Protein AF-A0AAD5T8P7-F1 (afdb_monomer)

Organism: NCBI:txid109957

Solvent-accessible surface area (backbone atoms only — not comparable to full-atom values): 26433 Å² total; per-residue (Å²): 138,54,73,71,56,53,55,51,50,50,53,49,51,52,51,50,50,55,52,50,54,48,51,51,51,51,33,68,74,63,76,52,85,60,62,66,61,51,52,51,52,51,52,51,50,52,51,53,53,50,50,52,50,51,50,52,50,46,51,53,44,50,54,52,38,52,52,50,50,55,51,50,55,53,50,52,52,53,50,52,54,50,51,55,54,48,52,55,49,52,53,49,53,53,51,51,54,52,53,52,50,53,51,52,51,50,52,51,53,50,50,50,55,52,52,54,52,48,55,51,50,51,51,50,51,54,52,51,51,53,51,52,53,52,50,51,51,52,51,51,54,52,49,54,51,50,49,56,50,48,54,51,52,49,53,53,50,51,55,48,48,53,55,48,51,55,49,49,53,55,48,50,61,56,48,74,76,54,84,89,84,84,89,87,87,79,90,83,69,55,77,52,52,87,80,81,79,57,97,79,72,58,20,60,57,57,52,50,52,53,50,51,53,52,50,52,53,50,54,48,55,52,49,52,52,50,49,53,51,48,51,54,52,52,52,52,50,51,53,51,51,52,51,50,52,51,51,51,50,52,52,50,51,54,50,51,53,52,53,52,50,50,52,49,52,52,51,51,54,69,71,66,76,76,84,86,89,89,80,81,88,87,84,82,85,79,83,77,90,70,87,76,77,84,76,80,66,93,82,66,58,71,66,52,53,52,46,50,52,53,38,50,53,47,52,51,53,53,51,52,52,51,52,52,50,52,51,49,50,52,50,50,51,51,50,50,52,51,49,51,50,52,48,52,52,50,52,52,48,51,51,50,51,52,49,49,52,52,54,53,59,60,69,79,57,65,68,65,59,57,52,52,51,50,53,53,50,51,54,53,51,54,65,58,70,74,71,70,89,81,79,89,81,93,82,74,89,68,59,68,58,55,52,52,53,50,54,53,55,52,53,53,49,52,52,57,55,63,68,67,65,78,79,67,88,83,77,86,88,87,89,87,82,88,87,82,87,80,88,79,90,78,89,78,88,84,91,130

pLDDT: mean 77.22, std 20.14, range [29.78, 97.81]

Secondary structure (DSSP, 8-state):
--HHHHHHHHHHHHHHHHHHHHHHHHHHHH-S--HHHHHHHHHHHHHHHHHHHHHHHHHHHHHHHHHHHHHHHHHHHHHHHHHHHHHHHHHHHHHHHHHHHHHHHHHHHHHHHHHHHHHHHHHHHHHHHHHHHHHHHHHHHHHHHHHHHHHHHHHHHHHHHHHHHHHHHHHHHHHTTSPPP----PPPPSSS---S--TT---HHHHHHHHHHHHHHHHHHHHHHHHHHHHHHHHHHHHHHHHHHHHHHHHHHHHHHHHHHHHHHHHHHHHS-------------------------S---HHHHHHHHHHHHHHHHHHHHHHHHHHHHHHHHHHHHHHHHHHHHHHHHHHHHHHHHHHHHHHSSHHHHHHHHHHHHHHHHHHHHT----------TTHHHHHHHHHHHHHHHHHHHHHHSTTSSSS---------------------

Foldseek 3Di:
DDPVVVVVVVVVVVVVVVVVVVVVVVCVVPVDDCVVVVVVVVVVVVVVVVVVVQVVLLVVLVVLLVVLVVVVVVVVVVVVVVVVVVVVVVVVVVVVVVVVVVVVVVVVVVVVVVVVVVVVVVVVVVVVVVVVVVVVVVVVVVVVVVVVVVVVVVVVVVVVVVVVVVVVVVVVVVCVVPDDDDDDDDDDDQQDFPPPPDPPTGGNVVVVVVVVVVVVVVVVVVVVVVVVVVVVVVVVVVVVVVVVVVVVVVVVVVVVVVVVVVVVVVVVVVVPPDDDDDDDDDDDDDPDPDPDDPPPPVDRDPSSVVSVVSSVVSVVVVVVVVVVVVVVVVVVVVVVVVVVVVVVVVVVVVVVVVVVVVVVVVVPPPPPVVVVVVVVVVVVVVVVVVDDDDDDDDDDPPVVVVVVVVVVVVVVVVVVVVVPPPPPPPPDDDDDDDDDDDDDDDDDDDDD

Structure (mmCIF, N/CA/C/O backbone):
data_AF-A0AAD5T8P7-F1
#
_entry.id   AF-A0AAD5T8P7-F1
#
loop_
_atom_site.group_PDB
_atom_site.id
_atom_site.type_symbol
_atom_site.label_atom_id
_atom_site.label_alt_id
_atom_site.label_comp_id
_atom_site.label_asym_id
_atom_site.label_entity_id
_atom_site.label_seq_id
_atom_site.pdbx_PDB_ins_code
_atom_site.Cartn_x
_atom_site.Cartn_y
_atom_site.Cartn_z
_atom_site.occupancy
_atom_site.B_iso_or_equiv
_atom_site.auth_seq_id
_atom_site.auth_comp_id
_atom_site.auth_asym_id
_atom_site.auth_atom_id
_atom_site.pdbx_PDB_model_num
ATOM 1 N N . MET A 1 1 ? 50.560 -22.230 -81.453 1.00 57.53 1 MET A N 1
ATOM 2 C CA . MET A 1 1 ? 49.612 -21.367 -82.188 1.00 57.53 1 MET A CA 1
ATOM 3 C C . MET A 1 1 ? 48.658 -22.248 -82.973 1.00 57.53 1 MET A C 1
ATOM 5 O O . MET A 1 1 ? 49.121 -23.099 -83.718 1.00 57.53 1 MET A O 1
ATOM 9 N N . THR A 1 2 ? 47.354 -22.110 -82.757 1.00 82.62 2 THR A N 1
ATOM 10 C CA . THR A 1 2 ? 46.309 -22.887 -83.447 1.00 82.62 2 THR A CA 1
ATOM 11 C C . THR A 1 2 ? 45.873 -22.150 -84.717 1.00 82.62 2 THR A C 1
ATOM 13 O O . THR A 1 2 ? 45.856 -20.922 -84.724 1.00 82.62 2 THR A O 1
ATOM 16 N N . VAL A 1 3 ? 45.464 -22.861 -85.777 1.00 89.69 3 VAL A N 1
ATOM 17 C CA . VAL A 1 3 ? 45.008 -22.260 -87.057 1.00 89.69 3 VAL A CA 1
ATOM 18 C C . VAL A 1 3 ? 43.914 -21.198 -86.846 1.00 89.69 3 VAL A C 1
ATOM 20 O O . VAL A 1 3 ? 43.924 -20.148 -87.480 1.00 89.69 3 VAL A O 1
ATOM 23 N N . ALA A 1 4 ? 43.018 -21.417 -85.880 1.00 86.62 4 ALA A N 1
ATOM 24 C CA . ALA A 1 4 ? 41.980 -20.456 -85.509 1.00 86.62 4 ALA A CA 1
ATOM 25 C C . ALA A 1 4 ? 42.518 -19.158 -84.873 1.00 86.62 4 ALA A C 1
ATOM 27 O O . ALA A 1 4 ? 41.876 -18.119 -85.010 1.00 86.62 4 ALA A O 1
ATOM 28 N N . SER A 1 5 ? 43.658 -19.195 -84.174 1.00 87.50 5 SER A N 1
ATOM 29 C CA . SER A 1 5 ? 44.315 -17.987 -83.654 1.00 87.50 5 SER A CA 1
ATOM 30 C C . SER A 1 5 ? 44.920 -17.171 -84.793 1.00 87.50 5 SER A C 1
ATOM 32 O O . SER A 1 5 ? 44.728 -15.964 -84.818 1.00 87.50 5 SER A O 1
ATOM 34 N N . ILE A 1 6 ? 45.538 -17.838 -85.776 1.00 89.38 6 ILE A N 1
ATOM 35 C CA . ILE A 1 6 ? 46.132 -17.189 -86.956 1.00 89.38 6 ILE A CA 1
ATOM 36 C C . ILE A 1 6 ? 45.052 -16.502 -87.800 1.00 89.38 6 ILE A C 1
ATOM 38 O O . ILE A 1 6 ? 45.212 -15.350 -88.175 1.00 89.38 6 ILE A O 1
ATOM 42 N N . LEU A 1 7 ? 43.916 -17.163 -88.056 1.00 92.44 7 LEU A N 1
ATOM 43 C CA . LEU A 1 7 ? 42.813 -16.556 -88.815 1.00 92.44 7 LEU A CA 1
ATOM 44 C C . LEU A 1 7 ? 42.147 -15.384 -88.072 1.00 92.44 7 LEU A C 1
ATOM 46 O O . LEU A 1 7 ? 41.696 -14.437 -88.713 1.00 92.44 7 LEU A O 1
ATOM 50 N N . ARG A 1 8 ? 42.085 -15.420 -86.731 1.00 92.62 8 ARG A N 1
ATOM 51 C CA . ARG A 1 8 ? 41.615 -14.277 -85.926 1.00 92.62 8 ARG A CA 1
ATOM 52 C C . ARG A 1 8 ? 42.594 -13.112 -85.982 1.00 92.62 8 ARG A C 1
ATOM 54 O O . ARG A 1 8 ? 42.159 -11.975 -86.115 1.00 92.62 8 ARG A O 1
ATOM 61 N N . GLU A 1 9 ? 43.886 -13.396 -85.886 1.00 92.31 9 GLU A N 1
ATOM 62 C CA . GLU A 1 9 ? 44.943 -12.395 -85.985 1.00 92.31 9 GLU A CA 1
ATOM 63 C C . GLU A 1 9 ? 44.968 -11.759 -87.380 1.00 92.31 9 GLU A C 1
ATOM 65 O O . GLU A 1 9 ? 44.938 -10.539 -87.488 1.00 92.31 9 GLU A O 1
ATOM 70 N N . ASP A 1 10 ? 44.875 -12.555 -88.447 1.00 91.88 10 ASP A N 1
ATOM 71 C CA . ASP A 1 10 ? 44.783 -12.060 -89.824 1.00 91.88 10 ASP A CA 1
ATOM 72 C C . ASP A 1 10 ? 43.510 -11.223 -90.048 1.00 91.88 10 ASP A C 1
ATOM 74 O O . ASP A 1 10 ? 43.568 -10.142 -90.628 1.00 91.88 10 ASP A O 1
ATOM 78 N N . ALA A 1 11 ? 42.355 -11.639 -89.512 1.00 92.44 11 ALA A N 1
ATOM 79 C CA . ALA A 1 11 ? 41.136 -10.829 -89.567 1.00 92.44 11 ALA A CA 1
ATOM 80 C C . ALA A 1 11 ? 41.276 -9.487 -88.817 1.00 92.44 11 ALA A C 1
ATOM 82 O O . ALA A 1 11 ? 40.791 -8.464 -89.305 1.00 92.44 11 ALA A O 1
ATOM 83 N N . LEU A 1 12 ? 41.950 -9.471 -87.660 1.00 92.06 12 LEU A N 1
ATOM 84 C CA . LEU A 1 12 ? 42.237 -8.245 -86.908 1.00 92.06 12 LEU A CA 1
ATOM 85 C C . LEU A 1 12 ? 43.203 -7.331 -87.662 1.00 92.06 12 LEU A C 1
ATOM 87 O O . LEU A 1 12 ? 42.936 -6.138 -87.763 1.00 92.06 12 LEU A O 1
ATOM 91 N N . VAL A 1 13 ? 44.273 -7.881 -88.237 1.00 93.62 13 VAL A N 1
ATOM 92 C CA . VAL A 1 13 ? 45.253 -7.126 -89.028 1.00 93.62 13 VAL A CA 1
ATOM 93 C C . VAL A 1 13 ? 44.610 -6.556 -90.289 1.00 93.62 13 VAL A C 1
ATOM 95 O O . VAL A 1 13 ? 44.814 -5.387 -90.599 1.00 93.62 13 VAL A O 1
ATOM 98 N N . ARG A 1 14 ? 43.785 -7.329 -91.007 1.00 92.19 14 ARG A N 1
ATOM 99 C CA . ARG A 1 14 ? 43.034 -6.821 -92.169 1.00 92.19 14 ARG A CA 1
ATOM 100 C C . ARG A 1 14 ? 42.087 -5.698 -91.777 1.00 92.19 14 ARG A C 1
ATOM 102 O O . ARG A 1 14 ? 42.009 -4.703 -92.486 1.00 92.19 14 ARG A O 1
ATOM 109 N N . LYS A 1 15 ? 41.384 -5.841 -90.650 1.00 94.12 15 LYS A N 1
ATOM 110 C CA . LYS A 1 15 ? 40.523 -4.776 -90.136 1.00 94.12 15 LYS A CA 1
ATOM 111 C C . LYS A 1 15 ? 41.340 -3.530 -89.788 1.00 94.12 15 LYS A C 1
ATOM 113 O O . LYS A 1 15 ? 40.942 -2.449 -90.193 1.00 94.12 15 LYS A O 1
ATOM 118 N N . ALA A 1 16 ? 42.477 -3.681 -89.106 1.00 92.69 16 ALA A N 1
ATOM 119 C CA . ALA A 1 16 ? 43.374 -2.573 -88.783 1.00 92.69 16 ALA A CA 1
ATOM 120 C C . ALA A 1 16 ? 43.854 -1.847 -90.047 1.00 92.69 16 ALA A C 1
ATOM 122 O O . ALA A 1 16 ? 43.698 -0.637 -90.122 1.00 92.69 16 ALA A O 1
ATOM 123 N N . LYS A 1 17 ? 44.298 -2.584 -91.075 1.00 91.31 17 LYS A N 1
ATOM 124 C CA . LYS A 1 17 ? 44.683 -2.012 -92.377 1.00 91.31 17 LYS A CA 1
ATOM 125 C C . LYS A 1 17 ? 43.547 -1.235 -93.042 1.00 91.31 17 LYS A C 1
ATOM 127 O O . LYS A 1 17 ? 43.761 -0.127 -93.500 1.00 91.31 17 LYS A O 1
ATOM 132 N N . VAL A 1 18 ? 42.328 -1.783 -93.053 1.00 93.50 18 VAL A N 1
ATOM 133 C CA . VAL A 1 18 ? 41.159 -1.088 -93.625 1.00 93.50 18 VAL A CA 1
ATOM 134 C C . VAL A 1 18 ? 40.836 0.197 -92.859 1.00 93.50 18 VAL A C 1
ATOM 136 O O . VAL A 1 18 ? 40.456 1.188 -93.476 1.00 93.50 18 VAL A O 1
ATOM 139 N N . GLU A 1 19 ? 40.957 0.202 -91.529 1.00 88.25 19 GLU A N 1
ATOM 140 C CA . GLU A 1 19 ? 40.771 1.431 -90.751 1.00 88.25 19 GLU A CA 1
ATOM 141 C C . GLU A 1 19 ? 41.926 2.424 -90.968 1.00 88.25 19 GLU A C 1
ATOM 143 O O . GLU A 1 19 ? 41.663 3.614 -91.096 1.00 88.25 19 GLU A O 1
ATOM 148 N N . GLU A 1 20 ? 43.178 1.966 -91.078 1.00 85.69 20 GLU A N 1
ATOM 149 C CA . GLU A 1 20 ? 44.333 2.805 -91.434 1.00 85.69 20 GLU A CA 1
ATOM 150 C C . GLU A 1 20 ? 44.126 3.470 -92.803 1.00 85.69 20 GLU A C 1
ATOM 152 O O . GLU A 1 20 ? 44.196 4.695 -92.900 1.00 85.69 20 GLU A O 1
ATOM 157 N N . ASP A 1 21 ? 43.752 2.700 -93.828 1.00 86.81 21 ASP A N 1
ATOM 158 C CA . ASP A 1 21 ? 43.447 3.205 -95.171 1.00 86.81 21 ASP A CA 1
ATOM 159 C C . ASP A 1 21 ? 42.317 4.248 -95.142 1.00 86.81 21 ASP A C 1
ATOM 161 O O . ASP A 1 21 ? 42.403 5.294 -95.789 1.00 86.81 21 ASP A O 1
ATOM 165 N N . ARG A 1 22 ? 41.261 4.009 -94.349 1.00 84.69 22 ARG A N 1
ATOM 166 C CA . ARG A 1 22 ? 40.182 4.992 -94.146 1.00 84.69 22 ARG A CA 1
ATOM 167 C C . ARG A 1 22 ? 40.689 6.260 -93.482 1.00 84.69 22 ARG A C 1
ATOM 169 O O . ARG A 1 22 ? 40.340 7.346 -93.931 1.00 84.69 22 ARG A O 1
ATOM 176 N N . THR A 1 23 ? 41.512 6.143 -92.440 1.00 81.56 23 THR A N 1
ATOM 177 C CA . THR A 1 23 ? 42.074 7.320 -91.771 1.00 81.56 23 THR A CA 1
ATOM 178 C C . THR A 1 23 ? 42.986 8.120 -92.693 1.00 81.56 23 THR A C 1
ATOM 180 O O . THR A 1 23 ? 42.900 9.343 -92.690 1.00 81.56 23 THR A O 1
ATOM 183 N N . LEU A 1 24 ? 43.798 7.458 -93.524 1.00 81.19 24 LEU A N 1
ATOM 184 C CA . LEU A 1 24 ? 44.628 8.121 -94.530 1.00 81.19 24 LEU A CA 1
ATOM 185 C C . LEU A 1 24 ? 43.754 8.858 -95.550 1.00 81.19 24 LEU A C 1
ATOM 187 O O . LEU A 1 24 ? 43.980 10.039 -95.793 1.00 81.19 24 LEU A O 1
ATOM 191 N N . SER A 1 25 ? 42.698 8.213 -96.057 1.00 81.56 25 SER A N 1
ATOM 192 C CA . SER A 1 25 ? 41.747 8.838 -96.984 1.00 81.56 25 SER A CA 1
ATOM 193 C C . SER A 1 25 ? 41.024 10.046 -96.369 1.00 81.56 25 SER A C 1
ATOM 195 O O . SER A 1 25 ? 40.876 11.081 -97.017 1.00 81.56 25 SER A O 1
ATOM 197 N N . GLU A 1 26 ? 40.609 9.966 -95.101 1.00 81.44 26 GLU A N 1
ATOM 198 C CA . GLU A 1 26 ? 40.009 11.095 -94.378 1.00 81.44 26 GLU A CA 1
ATOM 199 C C . GLU A 1 26 ? 40.995 12.262 -94.213 1.00 81.44 26 GLU A C 1
ATOM 201 O O . GLU A 1 26 ? 40.612 13.422 -94.391 1.00 81.44 26 GLU A O 1
ATOM 206 N N . VAL A 1 27 ? 42.263 11.974 -93.905 1.00 80.38 27 VAL A N 1
ATOM 207 C CA . VAL A 1 27 ? 43.325 12.986 -93.784 1.00 80.38 27 VAL A CA 1
ATOM 208 C C . VAL A 1 27 ? 43.628 13.633 -95.138 1.00 80.38 27 VAL A C 1
ATOM 210 O O . VAL A 1 27 ? 43.745 14.855 -95.204 1.00 80.38 27 VAL A O 1
ATOM 213 N N . GLU A 1 28 ? 43.678 12.859 -96.226 1.00 79.19 28 GLU A N 1
ATOM 214 C CA . GLU A 1 28 ? 43.862 13.365 -97.595 1.00 79.19 28 GLU A CA 1
ATOM 215 C C . GLU A 1 28 ? 42.717 14.294 -98.033 1.00 79.19 28 GLU A C 1
ATOM 217 O O . GLU A 1 28 ? 42.962 15.335 -98.643 1.00 79.19 28 GLU A O 1
ATOM 222 N N . LEU A 1 29 ? 41.469 13.951 -97.692 1.00 78.56 29 LEU A N 1
ATOM 223 C CA . LEU A 1 29 ? 40.283 14.743 -98.040 1.00 78.56 29 LEU A CA 1
ATOM 224 C C . LEU A 1 29 ? 40.147 16.022 -97.207 1.00 78.56 29 LEU A C 1
ATOM 226 O O . LEU A 1 29 ? 39.681 17.045 -97.710 1.00 78.56 29 LEU A O 1
ATOM 230 N N . THR A 1 30 ? 40.495 15.964 -95.921 1.00 74.31 30 THR A N 1
ATOM 231 C CA . THR A 1 30 ? 40.261 17.071 -94.980 1.00 74.31 30 THR A CA 1
ATOM 232 C C . THR A 1 30 ? 41.481 17.959 -94.755 1.00 74.31 30 THR A C 1
ATOM 234 O O . THR A 1 30 ? 41.316 19.066 -94.238 1.00 74.31 30 THR A O 1
ATOM 237 N N . LEU A 1 31 ? 42.682 17.500 -95.142 1.00 71.81 31 LEU A N 1
ATOM 238 C CA . LEU A 1 31 ? 43.978 18.175 -94.961 1.00 71.81 31 LEU A CA 1
ATOM 239 C C . LEU A 1 31 ? 44.233 18.639 -93.511 1.00 71.81 31 LEU A C 1
ATOM 241 O O . LEU A 1 31 ? 45.013 19.562 -93.273 1.00 71.81 31 LEU A O 1
ATOM 245 N N . LYS A 1 32 ? 43.556 18.026 -92.533 1.00 69.38 32 LYS A N 1
ATOM 246 C CA . LYS A 1 32 ? 43.629 18.367 -91.109 1.00 69.38 32 LYS A CA 1
ATOM 247 C C . LYS A 1 32 ? 44.006 17.139 -90.303 1.00 69.38 32 LYS A C 1
ATOM 249 O O . LYS A 1 32 ? 43.453 16.061 -90.504 1.00 69.38 32 LYS A O 1
ATOM 254 N N . ASP A 1 33 ? 44.902 17.330 -89.344 1.00 76.25 33 ASP A N 1
ATOM 255 C CA . ASP A 1 33 ? 45.238 16.282 -88.395 1.00 76.25 33 ASP A CA 1
ATOM 256 C C . ASP A 1 33 ? 44.094 16.104 -87.376 1.00 76.25 33 ASP A C 1
ATOM 258 O O . ASP A 1 33 ? 43.673 17.054 -86.716 1.00 76.25 33 ASP A O 1
ATOM 262 N N . THR A 1 34 ? 43.546 14.889 -87.273 1.00 76.44 34 THR A N 1
ATOM 263 C CA . THR A 1 34 ? 42.494 14.543 -86.295 1.00 76.44 34 THR A CA 1
ATOM 264 C C . THR A 1 34 ? 43.065 13.916 -85.020 1.00 76.44 34 THR A C 1
ATOM 266 O O . THR A 1 34 ? 42.305 13.633 -84.087 1.00 76.44 34 THR A O 1
ATOM 269 N N . SER A 1 35 ? 44.387 13.713 -84.962 1.00 81.44 35 SER A N 1
ATOM 270 C CA . SER A 1 35 ? 45.093 13.112 -83.830 1.00 81.44 35 SER A CA 1
ATOM 271 C C . SER A 1 35 ? 44.919 13.927 -82.544 1.00 81.44 35 SER A C 1
ATOM 273 O O . SER A 1 35 ? 44.575 13.358 -81.511 1.00 81.44 35 SER A O 1
ATOM 275 N N . GLU A 1 36 ? 45.025 15.257 -82.613 1.00 82.94 36 GLU A N 1
ATOM 276 C CA . GLU A 1 36 ? 44.886 16.150 -81.455 1.00 82.94 36 GLU A CA 1
ATOM 277 C C . GLU A 1 36 ? 43.499 16.053 -80.807 1.00 82.94 36 GLU A C 1
ATOM 279 O O . GLU A 1 36 ? 43.382 15.944 -79.588 1.00 82.94 36 GLU A O 1
ATOM 284 N N . TYR A 1 37 ? 42.432 16.023 -81.612 1.00 84.94 37 TYR A N 1
ATOM 285 C CA . TYR A 1 37 ? 41.065 15.880 -81.105 1.00 84.94 37 TYR A CA 1
ATOM 286 C C . TYR A 1 37 ? 40.822 14.500 -80.481 1.00 84.94 37 TYR A C 1
ATOM 288 O O . TYR A 1 37 ? 40.136 14.396 -79.463 1.00 84.94 37 TYR A O 1
ATOM 296 N N . ARG A 1 38 ? 41.375 13.434 -81.077 1.00 85.50 38 ARG A N 1
ATOM 297 C CA . ARG A 1 38 ? 41.280 12.069 -80.533 1.00 85.50 38 ARG A CA 1
ATOM 298 C C . ARG A 1 38 ? 42.026 11.966 -79.205 1.00 85.50 38 ARG A C 1
ATOM 300 O O . ARG A 1 38 ? 41.430 11.510 -78.234 1.00 85.50 38 ARG A O 1
ATOM 307 N N . ASN A 1 39 ? 43.250 12.488 -79.145 1.00 90.06 39 ASN A N 1
ATOM 308 C CA . ASN A 1 39 ? 44.053 12.547 -77.927 1.00 90.06 39 ASN A CA 1
ATOM 309 C C . ASN A 1 39 ? 43.332 13.347 -76.839 1.00 90.06 39 ASN A C 1
ATOM 311 O O . ASN A 1 39 ? 43.134 12.831 -75.748 1.00 90.06 39 ASN A O 1
ATOM 315 N N . TRP A 1 40 ? 42.824 14.543 -77.151 1.00 91.81 40 TRP A N 1
ATOM 316 C CA . TRP A 1 40 ? 42.027 15.336 -76.210 1.00 91.81 40 TRP A CA 1
ATOM 317 C C . TRP A 1 40 ? 40.773 14.592 -75.731 1.00 91.81 40 TRP A C 1
ATOM 319 O O . TRP A 1 40 ? 40.463 14.591 -74.542 1.00 91.81 40 TRP A O 1
ATOM 329 N N . LYS A 1 41 ? 40.043 13.924 -76.633 1.00 91.44 41 LYS A N 1
ATOM 330 C CA . LYS A 1 41 ? 38.842 13.152 -76.285 1.00 91.44 41 LYS A CA 1
ATOM 331 C C . LYS A 1 41 ? 39.173 11.977 -75.368 1.00 91.44 41 LYS A C 1
ATOM 333 O O . LYS A 1 41 ? 38.407 11.698 -74.447 1.00 91.44 41 LYS A O 1
ATOM 338 N N . ASP A 1 42 ? 40.274 11.284 -75.621 1.00 91.38 42 ASP A N 1
ATOM 339 C CA . ASP A 1 42 ? 40.715 10.167 -74.794 1.00 91.38 42 ASP A CA 1
ATOM 340 C C . ASP A 1 42 ? 41.278 10.655 -73.452 1.00 91.38 42 ASP A C 1
ATOM 342 O O . ASP A 1 42 ? 40.911 10.100 -72.420 1.00 91.38 42 ASP A O 1
ATOM 346 N N . GLU A 1 43 ? 42.017 11.766 -73.422 1.00 93.88 43 GLU A N 1
ATOM 347 C CA . GLU A 1 43 ? 42.408 12.456 -72.187 1.00 93.88 43 GLU A CA 1
ATOM 348 C C . GLU A 1 43 ? 41.192 12.877 -71.352 1.00 93.88 43 GLU A C 1
ATOM 350 O O . GLU A 1 43 ? 41.198 12.708 -70.135 1.00 93.88 43 GLU A O 1
ATOM 355 N N . MET A 1 44 ? 40.132 13.402 -71.976 1.00 92.44 44 MET A N 1
ATOM 356 C CA . MET A 1 44 ? 38.898 13.761 -71.271 1.00 92.44 44 MET A CA 1
ATOM 357 C C . MET A 1 44 ? 38.187 12.533 -70.699 1.00 92.44 44 MET A C 1
ATOM 359 O O . MET A 1 44 ? 37.725 12.581 -69.563 1.00 92.44 44 MET A O 1
ATOM 363 N N . LYS A 1 45 ? 38.117 11.418 -71.441 1.00 93.19 45 LYS A N 1
ATOM 364 C CA . LYS A 1 45 ? 37.552 10.166 -70.907 1.00 93.19 45 LYS A CA 1
ATOM 365 C C . LYS A 1 45 ? 38.357 9.655 -69.718 1.00 93.19 45 LYS A C 1
ATOM 367 O O . LYS A 1 45 ? 37.762 9.293 -68.712 1.00 93.19 45 LYS A O 1
ATOM 372 N N . ILE A 1 46 ? 39.687 9.658 -69.830 1.00 92.38 46 ILE A N 1
ATOM 373 C CA . ILE A 1 46 ? 40.586 9.234 -68.752 1.00 92.38 46 ILE A CA 1
ATOM 374 C C . ILE A 1 46 ? 40.349 10.097 -67.510 1.00 92.38 46 ILE A C 1
ATOM 376 O O . ILE A 1 46 ? 40.128 9.543 -66.439 1.00 92.38 46 ILE A O 1
ATOM 380 N N . LYS A 1 47 ? 40.287 11.426 -67.663 1.00 91.44 47 LYS A N 1
ATOM 381 C CA . LYS A 1 47 ? 39.999 12.358 -66.559 1.00 91.44 47 LYS A CA 1
ATOM 382 C C . LYS A 1 47 ? 38.644 12.083 -65.901 1.00 91.44 47 LYS A C 1
ATOM 384 O O . LYS A 1 47 ? 38.576 11.967 -64.683 1.00 91.44 47 LYS A O 1
ATOM 389 N N . VAL A 1 48 ? 37.580 11.897 -66.685 1.00 93.62 48 VAL A N 1
ATOM 390 C CA . VAL A 1 48 ? 36.239 11.572 -66.156 1.00 93.62 48 VAL A CA 1
ATOM 391 C C . VAL A 1 48 ? 36.227 10.220 -65.433 1.00 93.62 48 VAL A C 1
ATOM 393 O O . VAL A 1 48 ? 35.606 10.079 -64.379 1.00 93.62 48 VAL A O 1
ATOM 396 N N . ASP A 1 49 ? 36.916 9.212 -65.969 1.00 89.19 49 ASP A N 1
ATOM 397 C CA . ASP A 1 49 ? 37.026 7.900 -65.330 1.00 89.19 49 ASP A CA 1
ATOM 398 C C . ASP A 1 49 ? 37.850 7.961 -64.032 1.00 89.19 49 ASP A C 1
ATOM 400 O O . ASP A 1 49 ? 37.546 7.242 -63.077 1.00 89.19 49 ASP A O 1
ATOM 404 N N . GLU A 1 50 ? 38.881 8.804 -63.974 1.00 88.69 50 GLU A N 1
ATOM 405 C CA . GLU A 1 50 ? 39.683 9.069 -62.774 1.00 88.69 50 GLU A CA 1
ATOM 406 C C . GLU A 1 50 ? 38.870 9.784 -61.689 1.00 88.69 50 GLU A C 1
ATOM 408 O O . GLU A 1 50 ? 38.853 9.321 -60.547 1.00 88.69 50 GLU A O 1
ATOM 413 N N . GLU A 1 51 ? 38.126 10.833 -62.046 1.00 88.56 51 GLU A N 1
ATOM 414 C CA . GLU A 1 51 ? 37.199 11.533 -61.147 1.00 88.56 51 GLU A CA 1
ATOM 415 C C . GLU A 1 51 ? 36.127 10.580 -60.607 1.00 88.56 51 GLU A C 1
ATOM 417 O O . GLU A 1 51 ? 35.896 10.492 -59.401 1.00 88.56 51 GLU A O 1
ATOM 422 N N . ARG A 1 52 ? 35.526 9.760 -61.476 1.00 91.25 52 ARG A N 1
ATOM 423 C CA . ARG A 1 52 ? 34.543 8.757 -61.053 1.00 91.25 52 ARG A CA 1
ATOM 424 C C . ARG A 1 52 ? 35.136 7.752 -60.065 1.00 91.25 52 ARG A C 1
ATOM 426 O O . ARG A 1 52 ? 34.470 7.358 -59.106 1.00 91.25 52 ARG A O 1
ATOM 433 N N . LYS A 1 53 ? 36.375 7.302 -60.287 1.00 88.62 53 LYS A N 1
ATOM 434 C CA . LYS A 1 53 ? 37.070 6.393 -59.361 1.00 88.62 53 LYS A CA 1
ATOM 435 C C . LYS A 1 53 ? 37.357 7.074 -58.021 1.00 88.62 53 LYS A C 1
ATOM 437 O O . LYS A 1 53 ? 37.167 6.435 -56.985 1.00 88.62 53 LYS A O 1
ATOM 442 N N . SER A 1 54 ? 37.768 8.344 -58.021 1.00 88.19 54 SER A N 1
ATOM 443 C CA . SER A 1 54 ? 38.043 9.089 -56.787 1.00 88.19 54 SER A CA 1
ATOM 444 C C . SER A 1 54 ? 36.763 9.329 -55.975 1.00 88.19 54 SER A C 1
ATOM 446 O O . SER A 1 54 ? 36.754 9.105 -54.763 1.00 88.19 54 SER A O 1
ATOM 448 N N . GLU A 1 55 ? 35.646 9.665 -56.625 1.00 90.69 55 GLU A N 1
ATOM 449 C CA . GLU A 1 55 ? 34.332 9.804 -55.986 1.00 90.69 55 GLU A CA 1
ATOM 450 C C . GLU A 1 55 ? 33.837 8.498 -55.358 1.00 90.69 55 GLU A C 1
ATOM 452 O O . GLU A 1 55 ? 33.364 8.495 -54.216 1.00 90.69 55 GLU A O 1
ATOM 457 N N . LEU A 1 56 ? 33.973 7.376 -56.070 1.00 92.31 56 LEU A N 1
ATOM 458 C CA . LEU A 1 56 ? 33.598 6.061 -55.548 1.00 92.31 56 LEU A CA 1
ATOM 459 C C . LEU A 1 56 ? 34.417 5.691 -54.307 1.00 92.31 56 LEU A C 1
ATOM 461 O O . LEU A 1 56 ? 33.850 5.183 -53.336 1.00 92.31 56 LEU A O 1
ATOM 465 N N . GLU A 1 57 ? 35.718 5.991 -54.290 1.00 90.06 57 GLU A N 1
ATOM 466 C CA . GLU A 1 57 ? 36.559 5.748 -53.115 1.00 90.06 57 GLU A CA 1
ATOM 467 C C . GLU A 1 57 ? 36.182 6.676 -51.947 1.00 90.06 57 GLU A C 1
ATOM 469 O O . GLU A 1 57 ? 36.056 6.215 -50.809 1.00 90.06 57 GLU A O 1
ATOM 474 N N . LYS A 1 58 ? 35.877 7.958 -52.208 1.00 91.62 58 LYS A N 1
ATOM 475 C CA . LYS A 1 58 ? 35.345 8.881 -51.185 1.00 91.62 58 LYS A CA 1
ATOM 476 C C . LYS A 1 58 ? 34.042 8.350 -50.581 1.00 91.62 58 LYS A C 1
ATOM 478 O O . LYS A 1 58 ? 33.878 8.373 -49.361 1.00 91.62 58 LYS A O 1
ATOM 483 N N . LEU A 1 59 ? 33.114 7.859 -51.405 1.00 95.06 59 LEU A N 1
ATOM 484 C CA . LEU A 1 59 ? 31.850 7.275 -50.942 1.00 95.06 59 LEU A CA 1
ATOM 485 C C . LEU A 1 59 ? 32.081 6.009 -50.115 1.00 95.06 59 LEU A C 1
ATOM 487 O O . LEU A 1 59 ? 31.521 5.882 -49.025 1.00 95.06 59 LEU A O 1
ATOM 491 N N . ARG A 1 60 ? 32.946 5.105 -50.584 1.00 95.75 60 ARG A N 1
ATOM 492 C CA . ARG A 1 60 ? 33.327 3.891 -49.853 1.00 95.75 60 ARG A CA 1
ATOM 493 C C . ARG A 1 60 ? 33.869 4.229 -48.464 1.00 95.75 60 ARG A C 1
ATOM 495 O O . ARG A 1 60 ? 33.425 3.637 -47.478 1.00 95.75 60 ARG A O 1
ATOM 502 N N . LEU A 1 61 ? 34.789 5.190 -48.369 1.00 95.00 61 LEU A N 1
ATOM 503 C CA . LEU A 1 61 ? 35.373 5.619 -47.097 1.00 95.00 61 LEU A CA 1
ATOM 504 C C . LEU A 1 61 ? 34.342 6.292 -46.185 1.00 95.00 61 LEU A C 1
ATOM 506 O O . LEU A 1 61 ? 34.296 5.975 -44.998 1.00 95.00 61 LEU A O 1
ATOM 510 N N . LYS A 1 62 ? 33.465 7.150 -46.724 1.00 95.00 62 LYS A N 1
ATOM 511 C CA . LYS A 1 62 ? 32.361 7.762 -45.961 1.00 95.00 62 LYS A CA 1
ATOM 512 C C . LYS A 1 62 ? 31.429 6.708 -45.364 1.00 95.00 62 LYS A C 1
ATOM 514 O O . LYS A 1 62 ? 31.093 6.798 -44.187 1.00 95.00 62 LYS A O 1
ATOM 519 N N . VAL A 1 63 ? 31.051 5.683 -46.132 1.00 96.88 63 VAL A N 1
ATOM 520 C CA . VAL A 1 63 ? 30.206 4.582 -45.636 1.00 96.88 63 VAL A CA 1
ATOM 521 C C . VAL A 1 63 ? 30.903 3.813 -44.512 1.00 96.88 63 VAL A C 1
ATOM 523 O O . VAL A 1 63 ? 30.283 3.523 -43.488 1.00 96.88 63 VAL A O 1
ATOM 526 N N . GLN A 1 64 ? 32.199 3.519 -44.658 1.00 96.25 64 GLN A N 1
ATOM 527 C CA . GLN A 1 64 ? 32.967 2.860 -43.597 1.00 96.25 64 GLN A CA 1
ATOM 528 C C . GLN A 1 64 ? 33.078 3.732 -42.339 1.00 96.25 64 GLN A C 1
ATOM 530 O O . GLN A 1 64 ? 32.959 3.220 -41.229 1.00 96.25 64 GLN A O 1
ATOM 535 N N . LEU A 1 65 ? 33.253 5.044 -42.500 1.00 96.00 65 LEU A N 1
ATOM 536 C CA . LEU A 1 65 ? 33.320 5.992 -41.392 1.00 96.00 65 LEU A CA 1
ATOM 537 C C . LEU A 1 65 ? 31.984 6.051 -40.641 1.00 96.00 65 LEU A C 1
ATOM 539 O O . LEU A 1 65 ? 31.977 5.893 -39.423 1.00 96.00 65 LEU A O 1
ATOM 543 N N . LEU A 1 66 ? 30.858 6.170 -41.352 1.00 96.88 66 LEU A N 1
ATOM 544 C CA . LEU A 1 66 ? 29.518 6.136 -40.753 1.00 96.88 66 LEU A CA 1
ATOM 545 C C . LEU A 1 66 ? 29.270 4.841 -39.973 1.00 96.88 66 LEU A C 1
ATOM 547 O O . LEU A 1 66 ? 28.686 4.866 -38.889 1.00 96.88 66 LEU A O 1
ATOM 551 N N . HIS A 1 67 ? 29.733 3.702 -40.498 1.00 96.19 67 HIS A N 1
ATOM 552 C CA . HIS A 1 67 ? 29.633 2.431 -39.791 1.00 96.19 67 HIS A CA 1
ATOM 553 C C . HIS A 1 67 ? 30.396 2.464 -38.460 1.00 96.19 67 HIS A C 1
ATOM 555 O O . HIS A 1 67 ? 29.817 2.141 -37.420 1.00 96.19 67 HIS A O 1
ATOM 561 N N . GLU A 1 68 ? 31.656 2.900 -38.470 1.00 94.38 68 GLU A N 1
ATOM 562 C CA . GLU A 1 68 ? 32.457 3.002 -37.248 1.00 94.38 68 GLU A CA 1
ATOM 563 C C . GLU A 1 68 ? 31.866 4.030 -36.264 1.00 94.38 68 GLU A C 1
ATOM 565 O O . GLU A 1 68 ? 31.803 3.767 -35.066 1.00 94.38 68 GLU A O 1
ATOM 570 N N . GLU A 1 69 ? 31.335 5.160 -36.735 1.00 94.69 69 GLU A N 1
ATOM 571 C CA . GLU A 1 69 ? 30.663 6.146 -35.876 1.00 94.69 69 GLU A CA 1
ATOM 572 C C . GLU A 1 69 ? 29.389 5.605 -35.231 1.00 94.69 69 GLU A C 1
ATOM 574 O O . GLU A 1 69 ? 29.188 5.777 -34.029 1.00 94.69 69 GLU A O 1
ATOM 579 N N . SER A 1 70 ? 28.566 4.885 -35.994 1.00 95.06 70 SER A N 1
ATOM 580 C CA . SER A 1 70 ? 27.368 4.236 -35.461 1.00 95.06 70 SER A CA 1
ATOM 581 C C . SER A 1 70 ? 27.706 3.186 -34.399 1.00 95.06 70 SER A C 1
ATOM 583 O O . SER A 1 70 ? 26.972 3.028 -33.422 1.00 95.06 70 SER A O 1
ATOM 585 N N . PHE A 1 71 ? 28.833 2.484 -34.560 1.00 94.38 71 PHE A N 1
ATOM 586 C CA . PHE A 1 71 ? 29.320 1.522 -33.580 1.00 94.38 71 PHE A CA 1
ATOM 587 C C . PHE A 1 71 ? 29.742 2.220 -32.283 1.00 94.38 71 PHE A C 1
ATOM 589 O O . PHE A 1 71 ? 29.319 1.800 -31.207 1.00 94.38 71 PHE A O 1
ATOM 596 N N . LEU A 1 72 ? 30.533 3.295 -32.383 1.00 93.00 72 LEU A N 1
ATOM 597 C CA . LEU A 1 72 ? 30.974 4.071 -31.222 1.00 93.00 72 LEU A CA 1
ATOM 598 C C . LEU A 1 72 ? 29.780 4.658 -30.458 1.00 93.00 72 LEU A C 1
ATOM 600 O O . LEU A 1 72 ? 29.662 4.425 -29.262 1.00 93.00 72 LEU A O 1
ATOM 604 N N . ALA A 1 73 ? 28.836 5.301 -31.150 1.00 95.62 73 ALA A N 1
ATOM 605 C CA . ALA A 1 73 ? 27.657 5.895 -30.517 1.00 95.62 73 ALA A CA 1
ATOM 606 C C . ALA A 1 73 ? 26.792 4.859 -29.773 1.00 95.62 73 ALA A C 1
ATOM 608 O O . ALA A 1 73 ? 26.285 5.120 -28.682 1.00 95.62 73 ALA A O 1
ATOM 609 N N . ARG A 1 74 ? 26.641 3.649 -30.334 1.00 94.12 74 ARG A N 1
ATOM 610 C CA . ARG A 1 74 ? 25.947 2.543 -29.650 1.00 94.12 74 ARG A CA 1
ATOM 611 C C . ARG A 1 74 ? 26.682 2.101 -28.388 1.00 94.12 74 ARG A C 1
ATOM 613 O O . ARG A 1 74 ? 26.033 1.769 -27.398 1.00 94.12 74 ARG A O 1
ATOM 620 N N . GLN A 1 75 ? 28.010 2.062 -28.435 1.00 91.75 75 GLN A N 1
ATOM 621 C CA . GLN A 1 75 ? 28.827 1.666 -27.297 1.00 91.75 75 GLN A CA 1
ATOM 622 C C . GLN A 1 75 ? 28.777 2.711 -26.177 1.00 91.75 75 GLN A C 1
ATOM 624 O O . GLN A 1 75 ? 28.583 2.326 -25.024 1.00 91.75 75 GLN A O 1
ATOM 629 N N . ASP A 1 76 ? 28.868 3.995 -26.521 1.00 93.00 76 ASP A N 1
ATOM 630 C CA . ASP A 1 76 ? 28.752 5.113 -25.580 1.00 93.00 76 ASP A CA 1
ATOM 631 C C . ASP A 1 76 ? 27.381 5.066 -24.879 1.00 93.00 76 ASP A C 1
ATOM 633 O O . ASP A 1 76 ? 27.299 5.027 -23.652 1.00 93.00 76 ASP A O 1
ATOM 637 N N . LYS A 1 77 ? 26.291 4.878 -25.641 1.00 95.31 77 LYS A N 1
ATOM 638 C CA . LYS A 1 77 ? 24.944 4.742 -25.060 1.00 95.31 77 LYS A CA 1
ATOM 639 C C . LYS A 1 77 ? 24.803 3.531 -24.135 1.00 95.31 77 LYS A C 1
ATOM 641 O O . LYS A 1 77 ? 24.081 3.572 -23.140 1.00 95.31 77 LYS A O 1
ATOM 646 N N . LEU A 1 78 ? 25.478 2.430 -24.454 1.00 92.50 78 LEU A N 1
ATOM 647 C CA . LEU A 1 78 ? 25.484 1.238 -23.612 1.00 92.50 78 LEU A CA 1
ATOM 648 C C . LEU A 1 78 ? 26.262 1.467 -22.306 1.00 92.50 78 LEU A C 1
ATOM 650 O O . LEU A 1 78 ? 25.896 0.879 -21.288 1.00 92.50 78 LEU A O 1
ATOM 654 N N . GLN A 1 79 ? 27.310 2.293 -22.317 1.00 91.12 79 GLN A N 1
ATOM 655 C CA . GLN A 1 79 ? 28.030 2.703 -21.109 1.00 91.12 79 GLN A CA 1
ATOM 656 C C . GLN A 1 79 ? 27.170 3.623 -20.236 1.00 91.12 79 GLN A C 1
ATOM 658 O O . GLN A 1 79 ? 26.970 3.290 -19.070 1.00 91.12 79 GLN A O 1
ATOM 663 N N . GLU A 1 80 ? 26.548 4.656 -20.810 1.00 95.50 80 GLU A N 1
ATOM 664 C CA . GLU A 1 80 ? 25.605 5.530 -20.091 1.00 95.50 80 GLU A CA 1
ATOM 665 C C . GLU A 1 80 ? 24.478 4.722 -19.431 1.00 95.50 80 GLU A C 1
ATOM 667 O O . GLU A 1 80 ? 24.202 4.856 -18.243 1.00 95.50 80 GLU A O 1
ATOM 672 N N . ASN A 1 81 ? 23.857 3.799 -20.175 1.00 94.75 81 ASN A N 1
ATOM 673 C CA . ASN A 1 81 ? 22.794 2.956 -19.627 1.00 94.75 81 ASN A CA 1
ATOM 674 C C . ASN A 1 81 ? 23.291 2.067 -18.475 1.00 94.75 81 ASN A C 1
ATOM 676 O O . ASN A 1 81 ? 22.530 1.768 -17.557 1.00 94.75 81 ASN A O 1
ATOM 680 N N . LYS A 1 82 ? 24.552 1.614 -18.506 1.00 93.81 82 LYS A N 1
ATOM 681 C CA . LYS A 1 82 ? 25.134 0.846 -17.396 1.00 93.81 82 LYS A CA 1
ATOM 682 C C . LYS A 1 82 ? 25.335 1.708 -16.156 1.00 93.81 82 LYS A C 1
ATOM 684 O O . LYS A 1 82 ? 25.134 1.189 -15.063 1.00 93.81 82 LYS A O 1
ATOM 689 N N . GLU A 1 83 ? 25.754 2.957 -16.317 1.00 95.44 83 GLU A N 1
ATOM 690 C CA . GLU A 1 83 ? 25.942 3.905 -15.214 1.00 95.44 83 GLU A CA 1
ATOM 691 C C . GLU A 1 83 ? 24.603 4.239 -14.561 1.00 95.44 83 GLU A C 1
ATOM 693 O O . GLU A 1 83 ? 24.444 3.985 -13.372 1.00 95.44 83 GLU A O 1
ATOM 698 N N . VAL A 1 84 ? 23.590 4.589 -15.356 1.00 96.69 84 VAL A N 1
ATOM 699 C CA . VAL A 1 84 ? 22.223 4.831 -14.863 1.00 96.69 84 VAL A CA 1
ATOM 700 C C . VAL A 1 84 ? 21.666 3.613 -14.114 1.00 96.69 84 VAL A C 1
ATOM 702 O O . VAL A 1 84 ? 21.037 3.740 -13.068 1.00 96.69 84 VAL A O 1
ATOM 705 N N . VAL A 1 85 ? 21.911 2.393 -14.609 1.00 96.19 85 VAL A N 1
ATOM 706 C CA . VAL A 1 85 ? 21.483 1.166 -13.913 1.00 96.19 85 VAL A CA 1
ATOM 707 C C . VAL A 1 85 ? 22.245 0.947 -12.601 1.00 96.19 85 VAL A C 1
ATOM 709 O O . VAL A 1 85 ? 21.682 0.354 -11.679 1.00 96.19 85 VAL A O 1
ATOM 712 N N . LYS A 1 86 ? 23.513 1.361 -12.500 1.00 95.19 86 LYS A N 1
ATOM 713 C CA . LYS A 1 86 ? 24.271 1.291 -11.241 1.00 95.19 86 LYS A CA 1
ATOM 714 C C . LYS A 1 86 ? 23.727 2.298 -10.232 1.00 95.19 86 LYS A C 1
ATOM 716 O O . LYS A 1 86 ? 23.387 1.879 -9.132 1.00 95.19 86 LYS A O 1
ATOM 721 N N . GLU A 1 87 ? 23.543 3.549 -10.638 1.00 95.88 87 GLU A N 1
ATOM 722 C CA . GLU A 1 87 ? 22.969 4.609 -9.800 1.00 95.88 87 GLU A CA 1
ATOM 723 C C . GLU A 1 87 ? 21.582 4.208 -9.280 1.00 95.88 87 GLU A C 1
ATOM 725 O O . GLU A 1 87 ? 21.352 4.180 -8.075 1.00 95.88 87 GLU A O 1
ATOM 730 N N . ALA A 1 88 ? 20.695 3.727 -10.157 1.00 95.81 88 ALA A N 1
ATOM 731 C CA . ALA A 1 88 ? 19.365 3.264 -9.758 1.00 95.81 88 ALA A CA 1
ATOM 732 C C . ALA A 1 88 ? 19.397 2.072 -8.778 1.00 95.81 88 ALA A C 1
ATOM 734 O O . ALA A 1 88 ? 18.484 1.895 -7.967 1.00 95.81 88 ALA A O 1
ATOM 735 N N . LYS A 1 89 ? 20.426 1.214 -8.844 1.00 96.38 89 LYS A N 1
ATOM 736 C CA . LYS A 1 89 ? 20.613 0.132 -7.864 1.00 96.38 89 LYS A CA 1
ATOM 737 C C . LYS A 1 89 ? 21.073 0.681 -6.519 1.00 96.38 89 LYS A C 1
ATOM 739 O O . LYS A 1 89 ? 20.547 0.240 -5.503 1.00 96.38 89 LYS A O 1
ATOM 744 N N . GLU A 1 90 ? 22.015 1.616 -6.515 1.00 95.88 90 GLU A N 1
ATOM 745 C CA . GLU A 1 90 ? 22.512 2.262 -5.297 1.00 95.88 90 GLU A CA 1
ATOM 746 C C . GLU A 1 90 ? 21.390 3.032 -4.590 1.00 95.88 90 GLU A C 1
ATOM 748 O O . GLU A 1 90 ? 21.141 2.802 -3.407 1.00 95.88 90 GLU A O 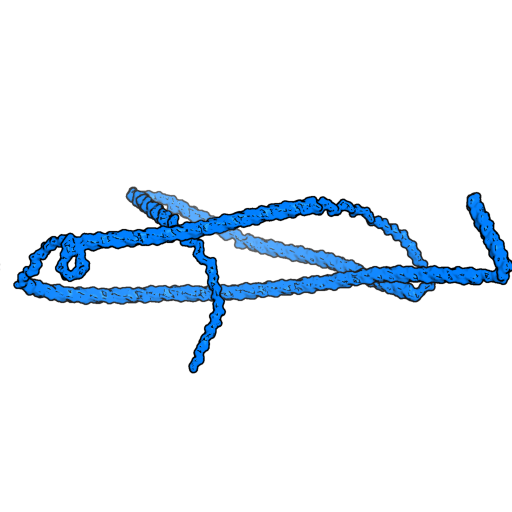1
ATOM 753 N N . GLU A 1 91 ? 20.617 3.831 -5.329 1.00 95.19 91 GLU A N 1
ATOM 754 C CA . GLU A 1 91 ? 19.431 4.524 -4.814 1.00 95.19 91 GLU A CA 1
ATOM 755 C C . GLU A 1 91 ? 18.405 3.550 -4.230 1.00 95.19 91 GLU A C 1
ATOM 757 O O . GLU A 1 91 ? 17.868 3.773 -3.144 1.00 95.19 91 GLU A O 1
ATOM 762 N N . LYS A 1 92 ? 18.152 2.426 -4.911 1.00 94.94 92 LYS A N 1
ATOM 763 C CA . LYS A 1 92 ? 17.234 1.397 -4.415 1.00 94.94 92 LYS A CA 1
ATOM 764 C C . LYS A 1 92 ? 17.712 0.784 -3.100 1.00 94.94 92 LYS A C 1
ATOM 766 O O . LYS A 1 92 ? 16.881 0.530 -2.230 1.00 94.94 92 LYS A O 1
ATOM 771 N N . GLU A 1 93 ? 19.006 0.511 -2.948 1.00 95.75 93 GLU A N 1
ATOM 772 C CA . GLU A 1 93 ? 19.542 -0.013 -1.687 1.00 95.75 93 GLU A CA 1
ATOM 773 C C . GLU A 1 93 ? 19.455 1.027 -0.561 1.00 95.75 93 GLU A C 1
ATOM 775 O O . GLU A 1 93 ? 19.056 0.679 0.550 1.00 95.75 93 GLU A O 1
ATOM 780 N N . ILE A 1 94 ? 19.709 2.307 -0.846 1.00 96.38 94 ILE A N 1
ATOM 781 C CA . ILE A 1 94 ? 19.524 3.399 0.126 1.00 96.38 94 ILE A CA 1
ATOM 782 C C . ILE A 1 94 ? 18.050 3.516 0.543 1.00 96.38 94 ILE A C 1
ATOM 784 O O . ILE A 1 94 ? 17.738 3.594 1.729 1.00 96.38 94 ILE A O 1
ATOM 788 N N . LEU A 1 95 ? 17.116 3.468 -0.407 1.00 95.75 95 LEU A N 1
ATOM 789 C CA . LEU A 1 95 ? 15.686 3.515 -0.096 1.00 95.75 95 LEU A CA 1
ATOM 790 C C . LEU A 1 95 ? 15.255 2.321 0.757 1.00 95.75 95 LEU A C 1
ATOM 792 O O . LEU A 1 95 ? 14.518 2.499 1.724 1.00 95.75 95 LEU A O 1
ATOM 796 N N . LYS A 1 96 ? 15.742 1.112 0.455 1.00 95.81 96 LYS A N 1
ATOM 797 C CA . LYS A 1 96 ? 15.461 -0.073 1.277 1.00 95.81 96 LYS A CA 1
ATOM 798 C C . LYS A 1 96 ? 15.939 0.109 2.713 1.00 95.81 96 LYS A C 1
ATOM 800 O O . LYS A 1 96 ? 15.168 -0.153 3.634 1.00 95.81 96 LYS A O 1
ATOM 805 N N . THR A 1 97 ? 17.177 0.561 2.918 1.00 95.94 97 THR A N 1
ATOM 806 C CA . THR A 1 97 ? 17.710 0.747 4.275 1.00 95.94 97 THR A CA 1
ATOM 807 C C . THR A 1 97 ? 16.921 1.804 5.042 1.00 95.94 97 THR A C 1
ATOM 809 O O . THR A 1 97 ? 16.561 1.559 6.190 1.00 95.94 97 THR A O 1
ATOM 812 N N . LEU A 1 98 ? 16.546 2.913 4.399 1.00 96.12 98 LEU A N 1
ATOM 813 C CA . LEU A 1 98 ? 15.690 3.938 5.003 1.00 96.12 98 LEU A CA 1
ATOM 814 C C . LEU A 1 98 ? 14.302 3.402 5.373 1.00 96.12 98 LEU A C 1
ATOM 816 O O . LEU A 1 98 ? 13.827 3.655 6.478 1.00 96.12 98 LEU A O 1
ATOM 820 N N . THR A 1 99 ? 13.661 2.623 4.495 1.00 94.44 99 THR A N 1
ATOM 821 C CA . THR A 1 99 ? 12.352 2.019 4.804 1.00 94.44 99 THR A CA 1
ATOM 822 C C . THR A 1 99 ? 12.427 1.032 5.966 1.00 94.44 99 THR A C 1
ATOM 824 O O . THR A 1 99 ? 11.522 0.992 6.797 1.00 94.44 99 THR A O 1
ATOM 827 N N . GLU A 1 100 ? 13.517 0.270 6.063 1.00 96.00 100 GLU A N 1
ATOM 828 C CA . GLU A 1 100 ? 13.737 -0.681 7.151 1.00 96.00 100 GLU A CA 1
ATOM 829 C C . GLU A 1 100 ? 13.981 0.039 8.486 1.00 96.00 100 GLU A C 1
ATOM 831 O O . GLU A 1 100 ? 13.461 -0.381 9.519 1.00 96.00 100 GLU A O 1
ATOM 836 N N . ILE A 1 101 ? 14.726 1.149 8.471 1.00 97.19 101 ILE A N 1
ATOM 837 C CA . ILE A 1 101 ? 14.925 2.003 9.651 1.00 97.19 101 ILE A CA 1
ATOM 838 C C . ILE A 1 101 ? 13.587 2.594 10.106 1.00 97.19 101 ILE A C 1
ATOM 840 O O . ILE A 1 101 ? 13.216 2.419 11.264 1.00 97.19 101 ILE A O 1
ATOM 844 N N . ALA A 1 102 ? 12.821 3.198 9.193 1.00 96.31 102 ALA A N 1
ATOM 845 C CA . ALA A 1 102 ? 11.519 3.785 9.509 1.00 96.31 102 ALA A CA 1
ATOM 846 C C . ALA A 1 102 ? 10.533 2.745 10.070 1.00 96.31 102 ALA A C 1
ATOM 848 O O . ALA A 1 102 ? 9.808 3.014 11.028 1.00 96.31 102 ALA A O 1
ATOM 849 N N . ARG A 1 103 ? 10.532 1.524 9.520 1.00 96.75 103 ARG A N 1
ATOM 850 C CA . ARG A 1 103 ? 9.728 0.416 10.045 1.00 96.75 103 ARG A CA 1
ATOM 851 C C . ARG A 1 103 ? 10.127 0.059 11.478 1.00 96.75 103 ARG A C 1
ATOM 853 O O . ARG A 1 103 ? 9.256 -0.091 12.331 1.00 96.75 103 ARG A O 1
ATOM 860 N N . LYS A 1 104 ? 11.428 -0.060 11.756 1.00 96.44 104 LYS A N 1
ATOM 861 C CA . LYS A 1 104 ? 11.929 -0.360 13.107 1.00 96.44 104 LYS A CA 1
ATOM 862 C C . LYS A 1 104 ? 11.574 0.740 14.103 1.00 96.44 104 LYS A C 1
ATOM 864 O O . LYS A 1 104 ? 11.181 0.430 15.223 1.00 96.44 104 LYS A O 1
ATOM 869 N N . GLU A 1 105 ? 11.662 2.004 13.702 1.00 96.81 105 GLU A N 1
ATOM 870 C CA . GLU A 1 105 ? 11.251 3.138 14.535 1.00 96.81 105 GLU A CA 1
ATOM 871 C C . GLU A 1 105 ? 9.757 3.083 14.873 1.00 96.81 105 GLU A C 1
ATOM 873 O O . GLU A 1 105 ? 9.393 3.207 16.043 1.00 96.81 105 GLU A O 1
ATOM 878 N N . GLN A 1 106 ? 8.899 2.793 13.890 1.00 95.31 106 GLN A N 1
ATOM 879 C CA . GLN A 1 106 ? 7.464 2.604 14.122 1.00 95.31 106 GLN A CA 1
ATOM 880 C C . GLN A 1 106 ? 7.174 1.418 15.046 1.00 95.31 106 GLN A C 1
ATOM 882 O O . GLN A 1 106 ? 6.316 1.509 15.922 1.00 95.31 106 GLN A O 1
ATOM 887 N N . GLU A 1 107 ? 7.883 0.300 14.888 1.00 96.06 107 GLU A N 1
ATOM 888 C CA . GLU A 1 107 ? 7.741 -0.855 15.779 1.00 96.06 107 GLU A CA 1
ATOM 889 C C . GLU A 1 107 ? 8.145 -0.510 17.222 1.00 96.06 107 GLU A C 1
ATOM 891 O O . GLU A 1 107 ? 7.473 -0.939 18.161 1.00 96.06 107 GLU A O 1
ATOM 896 N N . ILE A 1 108 ? 9.194 0.295 17.417 1.00 97.25 108 ILE A N 1
ATOM 897 C CA . ILE A 1 108 ? 9.608 0.787 18.741 1.00 97.25 108 ILE A CA 1
ATOM 898 C C . ILE A 1 108 ? 8.551 1.731 19.327 1.00 97.25 108 ILE A C 1
ATOM 900 O O . ILE A 1 108 ? 8.196 1.596 20.496 1.00 97.25 108 ILE A O 1
ATOM 904 N N . GLU A 1 109 ? 8.025 2.668 18.538 1.00 96.94 109 GLU A N 1
ATOM 905 C CA . GLU A 1 109 ? 6.976 3.589 18.987 1.00 96.94 109 GLU A CA 1
ATOM 906 C C . GLU A 1 109 ? 5.692 2.838 19.368 1.00 96.94 109 GLU A C 1
ATOM 908 O O . GLU A 1 109 ? 5.090 3.105 20.407 1.00 96.94 109 GLU A O 1
ATOM 913 N N . ASN A 1 110 ? 5.300 1.847 18.568 1.00 96.25 110 ASN A N 1
ATOM 914 C CA . ASN A 1 110 ? 4.139 1.013 18.851 1.00 96.25 110 ASN A CA 1
ATOM 915 C C . ASN A 1 110 ? 4.331 0.179 20.121 1.00 96.25 110 ASN A C 1
ATOM 917 O O . ASN A 1 110 ? 3.394 0.066 20.907 1.00 96.25 110 ASN A O 1
ATOM 921 N N . LYS A 1 111 ? 5.532 -0.363 20.361 1.00 97.69 111 LYS A N 1
ATOM 922 C CA . LYS A 1 111 ? 5.848 -1.056 21.621 1.00 97.69 111 LYS A CA 1
ATOM 923 C C . LYS A 1 111 ? 5.687 -0.135 22.827 1.00 97.69 111 LYS A C 1
ATOM 925 O O . LYS A 1 111 ? 4.999 -0.522 23.763 1.00 97.69 111 LYS A O 1
ATOM 930 N N . LYS A 1 112 ? 6.211 1.095 22.764 1.00 97.69 112 LYS A N 1
ATOM 931 C CA . LYS A 1 112 ? 6.033 2.095 23.834 1.00 97.69 112 LYS A CA 1
ATOM 932 C C . LYS A 1 112 ? 4.558 2.389 24.100 1.00 97.69 112 LYS A C 1
ATOM 934 O O . LYS A 1 112 ? 4.119 2.320 25.236 1.00 97.69 112 LYS A O 1
ATOM 939 N N . LYS A 1 113 ? 3.759 2.604 23.049 1.00 96.94 113 LYS A N 1
ATOM 940 C CA . LYS A 1 113 ? 2.306 2.817 23.191 1.00 96.94 113 LYS A CA 1
ATOM 941 C C . LYS A 1 113 ? 1.601 1.625 23.844 1.00 96.94 113 LYS A C 1
ATOM 943 O O . LYS A 1 113 ? 0.675 1.818 24.624 1.00 96.94 113 LYS A O 1
ATOM 948 N N . ILE A 1 114 ? 2.006 0.397 23.516 1.00 96.50 114 ILE A N 1
ATOM 949 C CA . ILE A 1 114 ? 1.453 -0.817 24.136 1.00 96.50 114 ILE A CA 1
ATOM 950 C C . ILE A 1 114 ? 1.834 -0.885 25.620 1.00 96.50 114 ILE A C 1
ATOM 952 O O . ILE A 1 114 ? 0.974 -1.202 26.439 1.00 96.50 114 ILE A O 1
ATOM 956 N N . GLU A 1 115 ? 3.085 -0.574 25.964 1.00 97.44 115 GLU A N 1
ATOM 957 C CA . GLU A 1 115 ? 3.562 -0.506 27.351 1.00 97.44 115 GLU A CA 1
ATOM 958 C C . GLU A 1 115 ? 2.792 0.554 28.157 1.00 97.44 115 GLU A C 1
ATOM 960 O O . GLU A 1 115 ? 2.262 0.229 29.219 1.00 97.44 115 GLU A O 1
ATOM 965 N N . ASP A 1 116 ? 2.608 1.760 27.611 1.00 97.31 116 ASP A N 1
ATOM 966 C CA . ASP A 1 116 ? 1.831 2.836 28.245 1.00 97.31 116 ASP A CA 1
ATOM 967 C C . ASP A 1 116 ? 0.376 2.405 28.505 1.00 97.31 116 ASP A C 1
ATOM 969 O O . ASP A 1 116 ? -0.179 2.606 29.588 1.00 97.31 116 ASP A O 1
ATOM 973 N N . VAL A 1 117 ? -0.265 1.767 27.517 1.00 97.31 117 VAL A N 1
ATOM 974 C CA . VAL A 1 117 ? -1.629 1.237 27.672 1.00 97.31 117 VAL A CA 1
ATOM 975 C C . VAL A 1 117 ? -1.671 0.151 28.746 1.00 97.31 117 VAL A C 1
ATOM 977 O O . VAL A 1 117 ? -2.619 0.115 29.534 1.00 97.31 117 VAL A O 1
ATOM 980 N N . HIS A 1 118 ? -0.660 -0.717 28.808 1.00 96.88 118 HIS A N 1
ATOM 981 C CA . HIS A 1 118 ? -0.576 -1.759 29.825 1.00 96.88 118 HIS A CA 1
ATOM 982 C C . HIS A 1 118 ? -0.459 -1.166 31.234 1.00 96.88 118 HIS A C 1
ATOM 984 O O . HIS A 1 118 ? -1.218 -1.563 32.119 1.00 96.88 118 HIS A O 1
ATOM 990 N N . GLU A 1 119 ? 0.399 -0.161 31.430 1.00 97.56 119 GLU A N 1
ATOM 991 C CA . GLU A 1 119 ? 0.545 0.541 32.709 1.00 97.56 119 GLU A CA 1
ATOM 992 C C . GLU A 1 119 ? -0.772 1.204 33.145 1.00 97.56 119 GLU A C 1
ATOM 994 O O . GLU A 1 119 ? -1.207 1.058 34.293 1.00 97.56 119 GLU A O 1
ATOM 999 N N . ILE A 1 120 ? -1.474 1.862 32.216 1.00 97.00 120 ILE A N 1
ATOM 1000 C CA . ILE A 1 120 ? -2.792 2.454 32.483 1.00 97.00 120 ILE A CA 1
ATOM 1001 C C . ILE A 1 120 ? -3.803 1.370 32.878 1.00 97.00 120 ILE A C 1
ATOM 1003 O O . ILE A 1 120 ? -4.556 1.545 33.841 1.00 97.00 120 ILE A O 1
ATOM 1007 N N . MET A 1 121 ? -3.833 0.239 32.167 1.00 95.56 121 MET A N 1
ATOM 1008 C CA . MET A 1 121 ? -4.734 -0.873 32.476 1.00 95.56 121 MET A CA 1
ATOM 1009 C C . MET A 1 121 ? -4.458 -1.472 33.857 1.00 95.56 121 MET A C 1
ATOM 1011 O O . MET A 1 121 ? -5.405 -1.717 34.610 1.00 95.56 121 MET A O 1
ATOM 1015 N N . GLU A 1 122 ? -3.190 -1.663 34.220 1.00 97.31 122 GLU A N 1
ATOM 1016 C CA . GLU A 1 122 ? -2.810 -2.089 35.566 1.00 97.31 122 GLU A CA 1
ATOM 1017 C C . GLU A 1 122 ? -3.243 -1.074 36.628 1.00 97.31 122 GLU A C 1
ATOM 1019 O O . GLU A 1 122 ? -3.778 -1.457 37.673 1.00 97.31 122 GLU A O 1
ATOM 1024 N N . GLY A 1 123 ? -3.046 0.221 36.366 1.00 97.31 123 GLY A N 1
ATOM 1025 C CA . GLY A 1 123 ? -3.491 1.302 37.242 1.00 97.31 123 GLY A CA 1
ATOM 1026 C C . GLY A 1 123 ? -5.004 1.272 37.468 1.00 97.31 123 GLY A C 1
ATOM 1027 O O . GLY A 1 123 ? -5.467 1.353 38.609 1.00 97.31 123 GLY A O 1
ATOM 1028 N N . ILE A 1 124 ? -5.784 1.067 36.402 1.00 96.06 124 ILE A N 1
ATOM 1029 C CA . ILE A 1 124 ? -7.243 0.915 36.469 1.00 96.06 124 ILE A CA 1
ATOM 1030 C C . ILE A 1 124 ? -7.629 -0.335 37.267 1.00 96.06 124 ILE A C 1
ATOM 1032 O O . ILE A 1 124 ? -8.546 -0.265 38.088 1.00 96.06 124 ILE A O 1
ATOM 1036 N N . ALA A 1 125 ? -6.960 -1.471 37.054 1.00 97.38 125 ALA A N 1
ATOM 1037 C CA . ALA A 1 125 ? -7.235 -2.705 37.789 1.00 97.38 125 ALA A CA 1
ATOM 1038 C C . ALA A 1 125 ? -6.992 -2.524 39.297 1.00 97.38 125 ALA A C 1
ATOM 1040 O O . ALA A 1 125 ? -7.890 -2.793 40.097 1.00 97.38 125 ALA A O 1
ATOM 1041 N N . LYS A 1 126 ? -5.841 -1.951 39.674 1.00 97.50 126 LYS A N 1
ATOM 1042 C CA . LYS A 1 126 ? -5.494 -1.617 41.066 1.00 97.50 126 LYS A CA 1
ATOM 1043 C C . LYS A 1 126 ? -6.496 -0.629 41.680 1.00 97.50 126 LYS A C 1
ATOM 1045 O O . LYS A 1 126 ? -6.894 -0.782 42.833 1.00 97.50 126 LYS A O 1
ATOM 1050 N N . ALA A 1 127 ? -6.942 0.380 40.928 1.00 96.88 127 ALA A N 1
ATOM 1051 C CA . ALA A 1 127 ? -7.945 1.339 41.400 1.00 96.88 127 ALA A CA 1
ATOM 1052 C C . ALA A 1 127 ? -9.326 0.691 41.609 1.00 96.88 127 ALA A C 1
ATOM 1054 O O . ALA A 1 127 ? -9.986 0.958 42.614 1.00 96.88 127 ALA A O 1
ATOM 10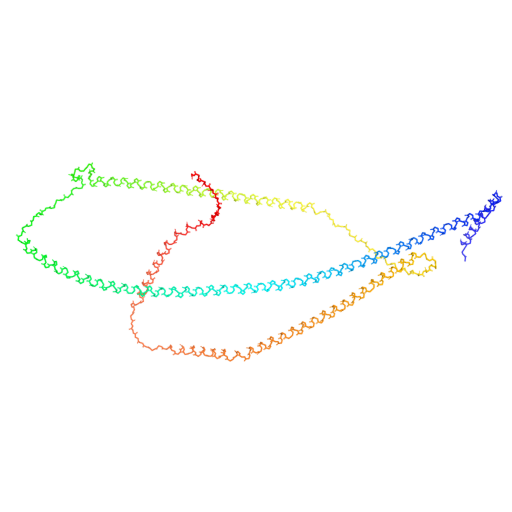55 N N . LYS A 1 128 ? -9.752 -0.192 40.694 1.00 96.88 128 LYS A N 1
ATOM 1056 C CA . LYS A 1 128 ? -10.995 -0.967 40.828 1.00 96.88 128 LYS A CA 1
ATOM 1057 C C . LYS A 1 128 ? -10.963 -1.875 42.053 1.00 96.88 128 LYS A C 1
ATOM 1059 O O . LYS A 1 128 ? -11.952 -1.926 42.779 1.00 96.88 128 LYS A O 1
ATOM 1064 N N . GLU A 1 129 ? -9.844 -2.552 42.290 1.00 97.38 129 GLU A N 1
ATOM 1065 C CA . GLU A 1 129 ? -9.653 -3.410 43.460 1.00 97.38 129 GLU A CA 1
ATOM 1066 C C . GLU A 1 129 ? -9.764 -2.610 44.763 1.00 97.38 129 GLU A C 1
ATOM 1068 O O . GLU A 1 129 ? -10.574 -2.954 45.624 1.00 97.38 129 GLU A O 1
ATOM 1073 N N . LYS A 1 130 ? -9.047 -1.482 44.875 1.00 97.69 130 LYS A N 1
ATOM 1074 C CA . LYS A 1 130 ? -9.152 -0.578 46.037 1.00 97.69 130 LYS A CA 1
ATOM 1075 C C . LYS A 1 130 ? -10.593 -0.136 46.284 1.00 97.69 130 LYS A C 1
ATOM 1077 O O . LYS A 1 130 ? -11.090 -0.219 47.402 1.00 97.69 130 LYS A O 1
ATOM 1082 N N . LEU A 1 131 ? -11.292 0.263 45.226 1.00 97.75 131 LEU A N 1
ATOM 1083 C CA . LEU A 1 131 ? -12.674 0.717 45.314 1.00 97.75 131 LEU A CA 1
ATOM 1084 C C . LEU A 1 131 ? -13.640 -0.409 45.722 1.00 97.75 131 LEU A C 1
ATOM 1086 O O . LEU A 1 131 ? -14.596 -0.156 46.456 1.00 97.75 131 LEU A O 1
ATOM 1090 N N . ALA A 1 132 ? -13.401 -1.648 45.286 1.00 97.38 132 ALA A N 1
ATOM 1091 C CA . ALA A 1 132 ? -14.170 -2.810 45.725 1.00 97.38 132 ALA A CA 1
ATOM 1092 C C . ALA A 1 132 ? -13.961 -3.094 47.222 1.00 97.38 132 ALA A C 1
ATOM 1094 O O . ALA A 1 132 ? -14.940 -3.288 47.946 1.00 97.38 132 ALA A O 1
ATOM 1095 N N . VAL A 1 133 ? -12.712 -3.041 47.697 1.00 97.81 133 VAL A N 1
ATOM 1096 C CA . VAL A 1 133 ? -12.377 -3.190 49.121 1.00 97.81 133 VAL A CA 1
ATOM 1097 C C . VAL A 1 133 ? -13.037 -2.091 49.958 1.00 97.81 133 VAL A C 1
ATOM 1099 O O . VAL A 1 133 ? -13.654 -2.387 50.981 1.00 97.81 133 VAL A O 1
ATOM 1102 N N . ASP A 1 134 ? -12.982 -0.836 49.513 1.00 97.62 134 ASP A N 1
ATOM 1103 C CA . ASP A 1 134 ? -13.598 0.289 50.223 1.00 97.62 134 ASP A CA 1
ATOM 1104 C C . ASP A 1 134 ? -15.127 0.187 50.263 1.00 97.62 134 ASP A C 1
ATOM 1106 O O . ASP A 1 134 ? -15.741 0.477 51.290 1.00 97.62 134 ASP A O 1
ATOM 1110 N N . ARG A 1 135 ? -15.764 -0.264 49.171 1.00 96.94 135 ARG A N 1
ATOM 1111 C CA . ARG A 1 135 ? -17.209 -0.547 49.150 1.00 96.94 135 ARG A CA 1
ATOM 1112 C C . ARG A 1 135 ? -17.576 -1.655 50.127 1.00 96.94 135 ARG A C 1
ATOM 1114 O O . ARG A 1 135 ? -18.569 -1.509 50.829 1.00 96.94 135 ARG A O 1
ATOM 1121 N N . HIS A 1 136 ? -16.789 -2.728 50.187 1.00 97.06 136 HIS A N 1
ATOM 1122 C CA . HIS A 1 136 ? -17.030 -3.824 51.121 1.00 97.06 136 HIS A CA 1
ATOM 1123 C C . HIS A 1 136 ? -16.912 -3.358 52.577 1.00 97.06 136 HIS A C 1
ATOM 1125 O O . HIS A 1 136 ? -17.787 -3.660 53.382 1.00 97.06 136 HIS A O 1
ATOM 1131 N N . LYS A 1 137 ? -15.871 -2.583 52.911 1.00 97.81 137 LYS A N 1
ATOM 1132 C CA . LYS A 1 137 ? -15.706 -1.993 54.251 1.00 97.81 137 LYS A CA 1
ATOM 1133 C C . LYS A 1 137 ? -16.894 -1.106 54.620 1.00 97.81 137 LYS A C 1
ATOM 1135 O O . LYS A 1 137 ? -17.551 -1.366 55.617 1.00 97.81 137 LYS A O 1
ATOM 1140 N N . LYS A 1 138 ? -17.253 -0.152 53.754 1.00 97.56 138 LYS A N 1
ATOM 1141 C CA . LYS A 1 138 ? -18.412 0.728 53.976 1.00 97.56 138 LYS A CA 1
ATOM 1142 C C . LYS A 1 138 ? -19.722 -0.046 54.111 1.00 97.56 138 LYS A C 1
ATOM 1144 O O . LYS A 1 138 ? -20.548 0.303 54.940 1.00 97.56 138 LYS A O 1
ATOM 1149 N N . ALA A 1 139 ? -19.930 -1.084 53.302 1.00 97.25 139 ALA A N 1
ATOM 1150 C CA . ALA A 1 139 ? -21.119 -1.924 53.402 1.00 97.25 139 ALA A CA 1
ATOM 1151 C C . ALA A 1 139 ? -21.165 -2.690 54.733 1.00 97.25 139 ALA A C 1
ATOM 1153 O O . ALA A 1 139 ? -22.236 -2.797 55.326 1.00 97.25 139 ALA A O 1
ATOM 1154 N N . ALA A 1 140 ? -20.020 -3.182 55.217 1.00 97.19 140 ALA A N 1
ATOM 1155 C CA . ALA A 1 140 ? -19.919 -3.812 56.529 1.00 97.19 140 ALA A CA 1
ATOM 1156 C C . ALA A 1 140 ? -20.234 -2.814 57.655 1.00 97.19 140 ALA A C 1
ATOM 1158 O O . ALA A 1 140 ? -21.058 -3.132 58.508 1.00 97.19 140 ALA A O 1
ATOM 1159 N N . ASP A 1 141 ? -19.671 -1.603 57.603 1.00 97.44 141 ASP A N 1
ATOM 1160 C CA . ASP A 1 141 ? -19.922 -0.536 58.584 1.00 97.44 141 ASP A CA 1
ATOM 1161 C C . ASP A 1 141 ? -21.403 -0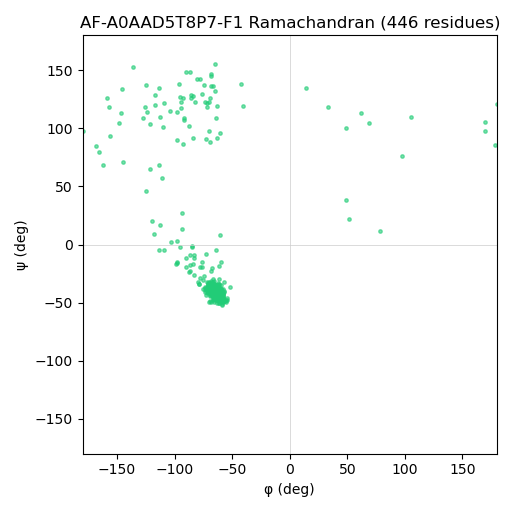.112 58.606 1.00 97.44 141 ASP A C 1
ATOM 1163 O O . ASP A 1 141 ? -22.017 0.011 59.662 1.00 97.44 141 ASP A O 1
ATOM 1167 N N . ILE A 1 142 ? -22.028 0.038 57.434 1.00 97.62 142 ILE A N 1
ATOM 1168 C CA . ILE A 1 142 ? -23.460 0.357 57.326 1.00 97.62 142 ILE A CA 1
ATOM 1169 C C . ILE A 1 142 ? -24.322 -0.798 57.854 1.00 97.62 142 ILE A C 1
ATOM 1171 O O . ILE A 1 142 ? -25.388 -0.569 58.426 1.00 97.62 142 ILE A O 1
ATOM 1175 N N . ASN A 1 143 ? -23.914 -2.051 57.646 1.00 96.62 143 ASN A N 1
ATOM 1176 C CA . ASN A 1 143 ? -24.671 -3.200 58.133 1.00 96.62 143 ASN A CA 1
ATOM 1177 C C . ASN A 1 143 ? -24.609 -3.310 59.663 1.00 96.62 143 ASN A C 1
ATOM 1179 O O . ASN A 1 143 ? -25.638 -3.564 60.288 1.00 96.62 143 ASN A O 1
ATOM 1183 N N . THR A 1 144 ? -23.441 -3.071 60.267 1.00 96.88 144 THR A N 1
ATOM 1184 C CA . THR A 1 144 ? -23.299 -3.049 61.731 1.00 96.88 144 THR A CA 1
ATOM 1185 C C . THR A 1 144 ? -24.085 -1.890 62.342 1.00 96.88 144 THR A C 1
ATOM 1187 O O . THR A 1 144 ? -24.824 -2.106 63.301 1.00 96.88 144 THR A O 1
ATOM 1190 N N . GLU A 1 145 ? -24.032 -0.694 61.748 1.00 96.69 145 GLU A N 1
ATOM 1191 C CA . GLU A 1 145 ? -24.839 0.454 62.182 1.00 96.69 145 GLU A CA 1
ATOM 1192 C C . GLU A 1 145 ? -26.345 0.156 62.091 1.00 96.69 145 GLU A C 1
ATOM 1194 O O . GLU A 1 145 ? -27.082 0.342 63.061 1.00 96.69 145 GLU A O 1
ATOM 1199 N N . ASN A 1 146 ? -26.810 -0.384 60.961 1.00 96.81 146 ASN A N 1
ATOM 1200 C CA . ASN A 1 146 ? -28.212 -0.763 60.789 1.00 96.81 146 ASN A CA 1
ATOM 1201 C C . ASN A 1 146 ? -28.660 -1.834 61.785 1.00 96.81 146 ASN A C 1
ATOM 1203 O O . ASN A 1 146 ? -29.805 -1.802 62.234 1.00 96.81 146 ASN A O 1
ATOM 1207 N N . GLN A 1 147 ? -27.796 -2.793 62.119 1.00 96.69 147 GLN A N 1
ATOM 1208 C CA . GLN A 1 147 ? -28.114 -3.817 63.107 1.00 96.69 147 GLN A CA 1
ATOM 1209 C C . GLN A 1 147 ? -28.282 -3.205 64.502 1.00 96.69 147 GLN A C 1
ATOM 1211 O O . GLN A 1 147 ? -29.304 -3.444 65.143 1.00 96.69 147 GLN A O 1
ATOM 1216 N N . MET A 1 148 ? -27.364 -2.327 64.916 1.00 96.62 148 MET A N 1
ATOM 1217 C CA . MET A 1 148 ? -27.472 -1.591 66.181 1.00 96.62 148 MET A CA 1
ATOM 1218 C C . MET A 1 148 ? -28.750 -0.741 66.249 1.00 96.62 148 MET A C 1
ATOM 1220 O O . MET A 1 148 ? -29.439 -0.722 67.271 1.00 96.62 148 MET A O 1
ATOM 1224 N N . LEU A 1 149 ? -29.102 -0.057 65.154 1.00 96.62 149 LEU A N 1
ATOM 1225 C CA . LEU A 1 149 ? -30.333 0.733 65.065 1.00 96.62 149 LEU A CA 1
ATOM 1226 C C . LEU A 1 149 ? -31.59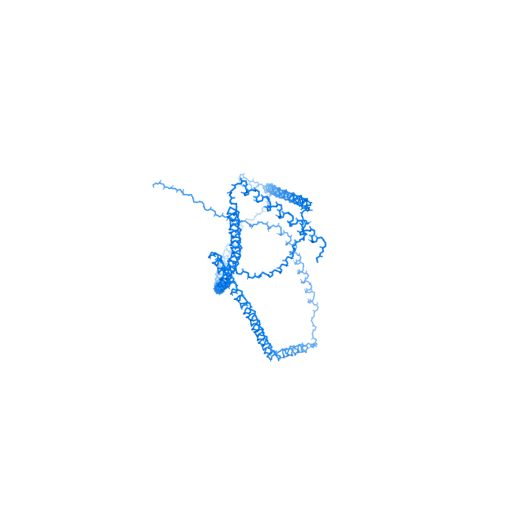1 -0.143 65.129 1.00 96.62 149 LEU A C 1
ATOM 1228 O O . LEU A 1 149 ? -32.547 0.221 65.813 1.00 96.62 149 LEU A O 1
ATOM 1232 N N . LYS A 1 150 ? -31.593 -1.306 64.465 1.00 96.50 150 LYS A N 1
ATOM 1233 C CA . LYS A 1 150 ? -32.702 -2.271 64.524 1.00 96.50 150 LYS A CA 1
ATOM 1234 C C . LYS A 1 150 ? -32.904 -2.818 65.930 1.00 96.50 150 LYS A C 1
ATOM 1236 O O . LYS A 1 150 ? -34.037 -2.844 66.396 1.00 96.50 150 LYS A O 1
ATOM 1241 N N . GLU A 1 151 ? -31.832 -3.219 66.607 1.00 96.81 151 GLU A N 1
ATOM 1242 C CA . GLU A 1 151 ? -31.898 -3.719 67.985 1.00 96.81 151 GLU A CA 1
ATOM 1243 C C . GLU A 1 151 ? -32.421 -2.644 68.945 1.00 96.81 151 GLU A C 1
ATOM 1245 O O . GLU A 1 151 ? -33.257 -2.923 69.804 1.00 96.81 151 GLU A O 1
ATOM 1250 N N . LYS A 1 152 ? -31.985 -1.390 68.770 1.00 97.19 152 LYS A N 1
ATOM 1251 C CA . LYS A 1 152 ? -32.510 -0.258 69.541 1.00 97.19 152 LYS A CA 1
ATOM 1252 C C . LYS A 1 152 ? -34.005 -0.037 69.285 1.00 97.19 152 LYS A C 1
ATOM 1254 O O . LYS A 1 152 ? -34.764 0.075 70.242 1.00 97.19 152 LYS A O 1
ATOM 1259 N N . ALA A 1 153 ? -34.429 -0.025 68.022 1.00 96.38 153 ALA A N 1
ATOM 1260 C CA . ALA A 1 153 ? -35.833 0.149 67.656 1.00 96.38 153 ALA A CA 1
ATOM 1261 C C . ALA A 1 153 ? -36.720 -1.001 68.167 1.00 96.38 153 ALA A C 1
ATOM 1263 O O . ALA A 1 153 ? -37.844 -0.759 68.597 1.00 96.38 153 ALA A O 1
ATOM 1264 N N . GLN A 1 154 ? -36.219 -2.242 68.158 1.00 96.06 154 GLN A N 1
ATOM 1265 C CA . GLN A 1 154 ? -36.923 -3.391 68.736 1.00 96.06 154 GLN A CA 1
ATOM 1266 C C . GLN A 1 154 ? -37.115 -3.231 70.243 1.00 96.06 154 GLN A C 1
ATOM 1268 O O . GLN A 1 154 ? -38.234 -3.387 70.723 1.00 96.06 154 GLN A O 1
ATOM 1273 N N . ARG A 1 155 ? -36.065 -2.836 70.972 1.00 96.00 155 ARG A N 1
ATOM 1274 C CA . ARG A 1 155 ? -36.150 -2.585 72.416 1.00 96.00 155 ARG A CA 1
ATOM 1275 C C . ARG A 1 155 ? -37.171 -1.492 72.750 1.00 96.00 155 ARG A C 1
ATOM 1277 O O . ARG A 1 155 ? -38.019 -1.688 73.612 1.00 96.00 155 ARG A O 1
ATOM 1284 N N . GLU A 1 156 ? -37.139 -0.371 72.032 1.00 96.06 156 GLU A N 1
ATOM 1285 C CA . GLU A 1 156 ? -38.103 0.724 72.219 1.00 96.06 156 GLU A CA 1
ATOM 1286 C C . GLU A 1 156 ? -39.546 0.285 71.896 1.00 96.06 156 GLU A C 1
ATOM 1288 O O . GLU A 1 156 ? -40.483 0.641 72.617 1.00 96.06 156 GLU A O 1
ATOM 1293 N N . ALA A 1 157 ? -39.740 -0.531 70.853 1.00 95.19 157 ALA A N 1
ATOM 1294 C CA . ALA A 1 157 ? -41.047 -1.076 70.490 1.00 95.19 157 ALA A CA 1
ATOM 1295 C C . ALA A 1 157 ? -41.586 -2.073 71.530 1.00 95.19 157 ALA A C 1
ATOM 1297 O O . ALA A 1 157 ? -42.785 -2.065 71.810 1.00 95.19 157 ALA A O 1
ATOM 1298 N N . GLU A 1 158 ? -40.726 -2.905 72.122 1.00 95.56 158 GLU A N 1
ATOM 1299 C CA . GLU A 1 158 ? -41.083 -3.805 73.224 1.00 95.56 158 GLU A CA 1
ATOM 1300 C C . GLU A 1 158 ? -41.503 -3.017 74.473 1.00 95.56 158 GLU A C 1
ATOM 1302 O O . GLU A 1 158 ? -42.542 -3.310 75.068 1.00 95.56 158 GLU A O 1
ATOM 1307 N N . GLU A 1 159 ? -40.761 -1.963 74.825 1.00 95.81 159 GLU A N 1
ATOM 1308 C CA . GLU A 1 159 ? -41.104 -1.062 75.932 1.00 95.81 159 GLU A CA 1
ATOM 1309 C C . GLU A 1 159 ? -42.422 -0.304 75.682 1.00 95.81 159 GLU A C 1
ATOM 1311 O O . GLU A 1 159 ? -43.237 -0.118 76.589 1.00 95.81 159 GLU A O 1
ATOM 1316 N N . GLU A 1 160 ? -42.683 0.146 74.451 1.00 94.62 160 GLU A N 1
ATOM 1317 C CA . GLU A 1 160 ? -43.988 0.699 74.074 1.00 94.62 160 GLU A CA 1
ATOM 1318 C C . GLU A 1 160 ? -45.115 -0.331 74.127 1.00 94.62 160 GLU A C 1
ATOM 1320 O O . GLU A 1 160 ? -46.214 -0.004 74.580 1.00 94.62 160 GLU A O 1
ATOM 1325 N N . LEU A 1 161 ? -44.875 -1.553 73.648 1.00 94.06 161 LEU A N 1
ATOM 1326 C CA . LEU A 1 161 ? -45.874 -2.613 73.654 1.00 94.06 161 LEU A CA 1
ATOM 1327 C C . LEU A 1 161 ? -46.247 -2.985 75.086 1.00 94.06 161 LEU A C 1
ATOM 1329 O O . LEU A 1 161 ? -47.436 -3.090 75.372 1.00 94.06 161 LEU A O 1
ATOM 1333 N N . ALA A 1 162 ? -45.269 -3.104 75.987 1.00 95.38 162 ALA A N 1
ATOM 1334 C CA . ALA A 1 162 ? -45.510 -3.324 77.410 1.00 95.38 162 ALA A CA 1
ATOM 1335 C C . ALA A 1 162 ? -46.428 -2.232 77.989 1.00 95.38 162 ALA A C 1
ATOM 1337 O O . ALA A 1 162 ? -47.487 -2.540 78.533 1.00 95.38 162 ALA A O 1
ATOM 1338 N N . ARG A 1 163 ? -46.113 -0.951 77.733 1.00 95.81 163 ARG A N 1
ATOM 1339 C CA . ARG A 1 163 ? -46.961 0.188 78.142 1.00 95.81 163 ARG A CA 1
ATOM 1340 C C . ARG A 1 163 ? -48.378 0.119 77.560 1.00 95.81 163 ARG A C 1
ATOM 1342 O O . ARG A 1 163 ? -49.350 0.414 78.255 1.00 95.81 163 ARG A O 1
ATOM 1349 N N . LYS A 1 164 ? -48.519 -0.256 76.283 1.00 95.50 164 LYS A N 1
ATOM 1350 C CA . LYS A 1 164 ? -49.826 -0.397 75.613 1.00 95.50 164 LYS A CA 1
ATOM 1351 C C . LYS A 1 164 ? -50.628 -1.574 76.164 1.00 95.50 164 LYS A C 1
ATOM 1353 O O . LYS A 1 164 ? -51.840 -1.447 76.300 1.00 95.50 164 LYS A O 1
ATOM 1358 N N . VAL A 1 165 ? -49.986 -2.697 76.479 1.00 95.38 165 VAL A N 1
ATOM 1359 C CA . VAL A 1 165 ? -50.639 -3.866 77.086 1.00 95.38 165 VAL A CA 1
ATOM 1360 C C . VAL A 1 165 ? -51.190 -3.509 78.463 1.00 95.38 165 VAL A C 1
ATOM 1362 O O . VAL A 1 165 ? -52.365 -3.781 78.713 1.00 95.38 165 VAL A O 1
ATOM 1365 N N . ASP A 1 166 ? -50.404 -2.823 79.295 1.00 93.69 166 ASP A N 1
ATOM 1366 C CA . ASP A 1 166 ? -50.857 -2.337 80.603 1.00 93.69 166 ASP A CA 1
ATOM 1367 C C . ASP A 1 166 ? -52.084 -1.418 80.460 1.00 93.69 166 ASP A C 1
ATOM 1369 O O . ASP A 1 166 ? -53.081 -1.575 81.169 1.00 93.69 166 ASP A O 1
ATOM 1373 N N . LEU A 1 167 ? -52.068 -0.506 79.480 1.00 94.69 167 LEU A N 1
ATOM 1374 C CA . LEU A 1 167 ? -53.197 0.380 79.178 1.00 94.69 167 LEU A CA 1
ATOM 1375 C C . LEU A 1 167 ? -54.437 -0.383 78.677 1.00 94.69 167 LEU A C 1
ATOM 1377 O O . LEU A 1 167 ? -55.551 -0.114 79.123 1.00 94.69 167 LEU A O 1
ATOM 1381 N N . ILE A 1 168 ? -54.274 -1.347 77.767 1.00 91.50 168 ILE A N 1
ATOM 1382 C CA . ILE A 1 168 ? -55.382 -2.185 77.277 1.00 91.50 168 ILE A CA 1
ATOM 1383 C C . ILE A 1 168 ? -55.992 -2.975 78.431 1.00 91.50 168 ILE A C 1
ATOM 1385 O O . ILE A 1 168 ? -57.210 -3.136 78.485 1.00 91.50 168 ILE A O 1
ATOM 1389 N N . GLN A 1 169 ? -55.176 -3.466 79.362 1.00 91.06 169 GLN A N 1
ATOM 1390 C CA . GLN A 1 169 ? -55.672 -4.174 80.533 1.00 91.06 169 GLN A CA 1
ATOM 1391 C C . GLN A 1 169 ? -56.545 -3.253 81.400 1.00 91.06 169 GLN A C 1
ATOM 1393 O O . GLN A 1 169 ? -57.623 -3.673 81.818 1.00 91.06 169 GLN A O 1
ATOM 1398 N N . GLN A 1 170 ? -56.153 -1.984 81.572 1.00 89.81 170 GLN A N 1
ATOM 1399 C CA . GLN A 1 170 ? -56.983 -0.965 82.229 1.00 89.81 170 GLN A CA 1
ATOM 1400 C C . GLN A 1 170 ? -58.298 -0.711 81.473 1.00 89.81 170 GLN A C 1
ATOM 1402 O O . GLN A 1 170 ? -59.363 -0.720 82.087 1.00 89.81 170 GLN A O 1
ATOM 1407 N N . ILE A 1 171 ? -58.254 -0.545 80.146 1.00 85.88 171 ILE A N 1
ATOM 1408 C CA . ILE A 1 171 ? -59.458 -0.327 79.324 1.00 85.88 171 ILE A CA 1
ATOM 1409 C C . ILE A 1 171 ? -60.393 -1.534 79.393 1.00 85.88 171 ILE A C 1
ATOM 1411 O O . ILE A 1 171 ? -61.578 -1.355 79.624 1.00 85.88 171 ILE A O 1
ATOM 1415 N N . ARG A 1 172 ? -59.892 -2.768 79.267 1.00 85.19 172 ARG A N 1
ATOM 1416 C CA . ARG A 1 172 ? -60.721 -3.983 79.341 1.00 85.19 172 ARG A CA 1
ATOM 1417 C C . ARG A 1 172 ? -61.425 -4.138 80.685 1.00 85.19 172 ARG A C 1
ATOM 1419 O O . ARG A 1 172 ? -62.541 -4.650 80.724 1.00 85.19 172 ARG A O 1
ATOM 1426 N N . LEU A 1 173 ? -60.796 -3.708 81.783 1.00 83.31 173 LEU A N 1
ATOM 1427 C CA . LEU A 1 173 ? -61.456 -3.656 83.090 1.00 83.31 173 LEU A CA 1
ATOM 1428 C C . LEU A 1 173 ? -62.653 -2.692 83.066 1.00 83.31 173 LEU A C 1
ATOM 1430 O O . LEU A 1 173 ? -63.705 -3.031 83.605 1.00 83.31 173 LEU A O 1
ATOM 1434 N N . LEU A 1 174 ? -62.520 -1.546 82.389 1.00 80.69 174 LEU A N 1
ATOM 1435 C CA . LEU A 1 174 ? -63.607 -0.586 82.172 1.00 80.69 174 LEU A CA 1
ATOM 1436 C C . LEU A 1 174 ? -64.651 -1.113 81.171 1.00 80.69 174 LEU A C 1
ATOM 1438 O O . LEU A 1 174 ? -65.844 -1.006 81.421 1.00 80.69 174 LEU A O 1
ATOM 1442 N N . GLU A 1 175 ? -64.257 -1.753 80.073 1.00 74.81 175 GLU A N 1
ATOM 1443 C CA . GLU A 1 175 ? -65.186 -2.303 79.074 1.00 74.81 175 GLU A CA 1
ATOM 1444 C C . GLU A 1 175 ? -66.024 -3.450 79.629 1.00 74.81 175 GLU A C 1
ATOM 1446 O O . GLU A 1 175 ? -67.196 -3.562 79.291 1.00 74.81 175 GLU A O 1
ATOM 1451 N N . LYS A 1 176 ? -65.477 -4.274 80.531 1.00 73.06 176 LYS A N 1
ATOM 1452 C CA . LYS A 1 176 ? -66.240 -5.346 81.189 1.00 73.06 176 LYS A CA 1
ATOM 1453 C C . LYS A 1 176 ? -67.422 -4.806 82.009 1.00 73.06 176 LYS A C 1
ATOM 1455 O O . LYS A 1 176 ? -68.340 -5.565 82.310 1.00 73.06 176 LYS A O 1
ATOM 1460 N N . SER A 1 177 ? -67.413 -3.513 82.350 1.00 62.75 177 SER A N 1
ATOM 1461 C CA . SER A 1 177 ? -68.552 -2.828 82.970 1.00 62.75 177 SER A CA 1
ATOM 1462 C C . SER A 1 177 ? -69.625 -2.330 81.984 1.00 62.75 177 SER A C 1
ATOM 1464 O O . SER A 1 177 ? -70.719 -1.996 82.433 1.00 62.75 177 SER A O 1
ATOM 1466 N N . ASN A 1 178 ? -69.390 -2.368 80.664 1.00 52.22 178 ASN A N 1
ATOM 1467 C CA . ASN A 1 178 ? -70.331 -1.906 79.634 1.00 52.22 178 ASN A CA 1
ATOM 1468 C C . ASN A 1 178 ? -70.849 -3.072 78.748 1.00 52.22 178 ASN A C 1
ATOM 1470 O O . ASN A 1 178 ? -70.057 -3.894 78.290 1.00 52.22 178 ASN A O 1
ATOM 1474 N N . PRO A 1 179 ? -72.162 -3.169 78.449 1.00 48.59 179 PRO A N 1
ATOM 1475 C CA . PRO A 1 179 ? -72.708 -4.235 77.603 1.00 48.59 179 PRO A CA 1
ATOM 1476 C C . PRO A 1 179 ? -72.455 -4.000 76.092 1.00 48.59 179 PRO A C 1
ATOM 1478 O O . PRO A 1 179 ? -72.550 -2.861 75.629 1.00 48.59 179 PRO A O 1
ATOM 1481 N N . PRO A 1 180 ? -72.169 -5.058 75.300 1.00 54.75 180 PRO A N 1
ATOM 1482 C CA . PRO A 1 180 ? -71.830 -4.940 73.881 1.00 54.75 180 PRO A CA 1
ATOM 1483 C C . PRO A 1 180 ? -73.068 -4.681 73.009 1.00 54.75 180 PRO A C 1
ATOM 1485 O O . PRO A 1 180 ? -74.060 -5.409 73.069 1.00 54.75 180 PRO A O 1
ATOM 1488 N N . VAL A 1 181 ? -72.990 -3.654 72.158 1.00 49.16 181 VAL A N 1
ATOM 1489 C CA . VAL A 1 181 ? -74.037 -3.280 71.197 1.00 49.16 181 VAL A CA 1
ATOM 1490 C C . VAL A 1 181 ? -73.757 -3.929 69.839 1.00 49.16 181 VAL A C 1
ATOM 1492 O O . VAL A 1 181 ? -72.727 -3.664 69.229 1.00 49.16 181 VAL A O 1
ATOM 1495 N N . GLY A 1 182 ? -74.719 -4.713 69.338 1.00 51.16 182 GLY A N 1
ATOM 1496 C CA . GLY A 1 182 ? -74.895 -4.945 67.899 1.00 51.16 182 GLY A CA 1
ATOM 1497 C C . GLY A 1 182 ? -74.278 -6.224 67.324 1.00 51.16 182 GLY A C 1
ATOM 1498 O O . GLY A 1 182 ? -73.296 -6.176 66.594 1.00 51.16 182 GLY A O 1
ATOM 1499 N N . ALA A 1 183 ? -74.922 -7.366 67.562 1.00 51.12 183 ALA A N 1
ATOM 1500 C CA . ALA A 1 183 ? -74.810 -8.540 66.696 1.00 51.12 183 ALA A CA 1
ATOM 1501 C C . ALA A 1 183 ? -75.989 -8.535 65.709 1.00 51.12 183 ALA A C 1
ATOM 1503 O O . ALA A 1 183 ? -77.112 -8.432 66.183 1.00 51.12 183 ALA A O 1
ATOM 1504 N N . ILE A 1 184 ? -75.742 -8.627 64.391 1.00 48.09 184 ILE A N 1
ATOM 1505 C CA . ILE A 1 184 ? -76.581 -9.242 63.328 1.00 48.09 184 ILE A CA 1
ATOM 1506 C C . ILE A 1 184 ? -75.831 -9.070 61.988 1.00 48.09 184 ILE A C 1
ATOM 1508 O O . ILE A 1 184 ? -75.581 -7.947 61.557 1.00 48.09 184 ILE A O 1
ATOM 1512 N N . ILE A 1 185 ? -75.508 -10.172 61.302 1.00 48.25 185 ILE A N 1
ATOM 1513 C CA . ILE A 1 185 ? -75.008 -10.179 59.914 1.00 48.25 185 ILE A CA 1
ATOM 1514 C C . ILE A 1 185 ? -76.128 -10.760 59.038 1.00 48.25 185 ILE A C 1
ATOM 1516 O O . ILE A 1 185 ? -76.582 -11.874 59.292 1.00 48.25 185 ILE A O 1
ATOM 1520 N N . LYS A 1 186 ? -76.597 -10.009 58.033 1.00 58.88 186 LYS A N 1
ATOM 1521 C CA . LYS A 1 186 ? -77.572 -10.470 57.026 1.00 58.88 186 LYS A CA 1
ATOM 1522 C C . LYS A 1 186 ? -76.834 -10.945 55.770 1.00 58.88 186 LYS A C 1
ATOM 1524 O O . LYS A 1 186 ? -75.872 -10.307 55.353 1.00 58.88 186 LYS A O 1
ATOM 1529 N N . ALA A 1 187 ? -77.275 -12.063 55.191 1.00 60.84 187 ALA A N 1
ATOM 1530 C CA . ALA A 1 187 ? -76.743 -12.592 53.935 1.00 60.84 187 ALA A CA 1
ATOM 1531 C C . ALA A 1 187 ? -77.075 -11.648 52.764 1.00 60.84 187 ALA A C 1
ATOM 1533 O O . ALA A 1 187 ? -78.190 -11.137 52.688 1.00 60.84 187 ALA A O 1
ATOM 1534 N N . VAL A 1 188 ? -76.092 -11.406 51.893 1.00 66.94 188 VAL A N 1
ATOM 1535 C CA . VAL A 1 188 ? -76.157 -10.439 50.785 1.00 66.94 188 VAL A CA 1
ATOM 1536 C C . VAL A 1 188 ? -76.627 -11.137 49.506 1.00 66.94 188 VAL A C 1
ATOM 1538 O O . VAL A 1 188 ? -76.022 -12.129 49.100 1.00 66.94 188 VAL A O 1
ATOM 1541 N N . ASP A 1 189 ? -77.675 -10.609 48.870 1.00 73.81 189 ASP A N 1
ATOM 1542 C CA . ASP A 1 189 ? -78.131 -11.005 47.531 1.00 73.81 189 ASP A CA 1
ATOM 1543 C C . ASP A 1 189 ? -77.348 -10.220 46.461 1.00 73.81 189 ASP A C 1
ATOM 1545 O O . ASP A 1 189 ? -77.232 -8.999 46.531 1.00 73.81 189 ASP A O 1
ATOM 1549 N N . LEU A 1 190 ? -76.768 -10.925 45.485 1.00 77.88 190 LEU A N 1
ATOM 1550 C CA . LEU A 1 190 ? -75.906 -10.353 44.439 1.00 77.88 190 LEU A CA 1
ATOM 1551 C C . LEU A 1 190 ? -76.688 -9.842 43.220 1.00 77.88 190 LEU A C 1
ATOM 1553 O O . LEU A 1 190 ? -76.099 -9.230 42.320 1.00 77.88 190 LEU A O 1
ATOM 1557 N N . THR A 1 191 ? -77.988 -10.135 43.168 1.00 76.50 191 THR A N 1
ATOM 1558 C CA . THR A 1 191 ? -78.889 -9.700 42.097 1.00 76.50 191 THR A CA 1
ATOM 1559 C C . THR A 1 191 ? -79.551 -8.360 42.395 1.00 76.50 191 THR A C 1
ATOM 1561 O O . THR A 1 191 ? -79.955 -7.665 41.461 1.00 76.50 191 THR A O 1
ATOM 1564 N N . GLU A 1 192 ? -79.580 -7.947 43.663 1.00 77.56 192 GLU A N 1
ATOM 1565 C CA . GLU A 1 192 ? -80.051 -6.625 44.063 1.00 77.56 192 GLU A CA 1
ATOM 1566 C C . GLU A 1 192 ? -78.958 -5.562 43.864 1.00 77.56 192 GLU A C 1
ATOM 1568 O O . GLU A 1 192 ? -77.762 -5.794 44.073 1.00 77.56 192 GLU A O 1
ATOM 1573 N N . SER A 1 193 ? -79.366 -4.364 43.443 1.00 76.00 193 SER A N 1
ATOM 1574 C CA . SER A 1 193 ? -78.529 -3.172 43.561 1.00 76.00 193 SER A CA 1
ATOM 1575 C C . SER A 1 193 ? -78.389 -2.799 45.035 1.00 76.00 193 SER A C 1
ATOM 1577 O O . SER A 1 193 ? -79.324 -2.949 45.818 1.00 76.00 193 SER A O 1
ATOM 1579 N N . SER A 1 194 ? -77.236 -2.251 45.420 1.00 75.69 194 SER A N 1
ATOM 1580 C CA . SER A 1 194 ? -76.965 -1.863 46.812 1.00 75.69 194 SER A CA 1
ATOM 1581 C C . SER A 1 194 ? -77.873 -0.736 47.346 1.00 75.69 194 SER A C 1
ATOM 1583 O O . SER A 1 194 ? -77.772 -0.408 48.529 1.00 75.69 194 SER A O 1
ATOM 1585 N N . ASN A 1 195 ? -78.734 -0.149 46.502 1.00 72.38 195 ASN A N 1
ATOM 1586 C CA . ASN A 1 195 ? -79.689 0.920 46.810 1.00 72.38 195 ASN A CA 1
ATOM 1587 C C . ASN A 1 195 ? -79.058 2.091 47.583 1.00 72.38 195 ASN A C 1
ATOM 1589 O O . ASN A 1 195 ? -79.679 2.661 48.481 1.00 72.38 195 ASN A O 1
ATOM 1593 N N . LEU A 1 196 ? -77.820 2.458 47.240 1.00 79.81 196 LEU A N 1
ATOM 1594 C CA . LEU A 1 196 ? -77.106 3.587 47.848 1.00 79.81 196 LEU A CA 1
ATOM 1595 C C . LEU A 1 196 ? -77.460 4.923 47.159 1.00 79.81 196 LEU A C 1
ATOM 1597 O O . LEU A 1 196 ? -77.014 5.981 47.603 1.00 79.81 196 LEU A O 1
ATOM 1601 N N . GLY A 1 197 ? -78.299 4.895 46.115 1.00 80.12 197 GLY A N 1
ATOM 1602 C CA . GLY A 1 197 ? -78.821 6.076 45.421 1.00 80.12 197 GLY A CA 1
ATOM 1603 C C . GLY A 1 197 ? -77.851 6.729 44.429 1.00 80.12 197 GLY A C 1
ATOM 1604 O O . GLY A 1 197 ? -78.110 7.841 43.968 1.00 80.12 197 GLY A O 1
ATOM 1605 N N . LEU A 1 198 ? -76.740 6.079 44.080 1.00 81.75 198 LEU A N 1
ATOM 1606 C CA . LEU A 1 198 ? -75.843 6.534 43.025 1.00 81.75 198 LEU A CA 1
ATOM 1607 C C . LEU A 1 198 ? -76.466 6.275 41.642 1.00 81.75 198 LEU A C 1
ATOM 1609 O O . LEU A 1 198 ? -76.982 5.202 41.340 1.00 81.75 198 LEU A O 1
ATOM 1613 N N . LEU A 1 199 ? -76.341 7.267 40.757 1.00 77.56 199 LEU A N 1
ATOM 1614 C CA . LEU A 1 199 ? -76.939 7.291 39.413 1.00 77.56 199 LEU A CA 1
ATOM 1615 C C . LEU A 1 199 ? -76.485 6.141 38.485 1.00 77.56 199 LEU A C 1
ATOM 1617 O O . LEU A 1 199 ? -77.098 5.909 37.448 1.00 77.56 199 LEU A O 1
ATOM 1621 N N . GLY A 1 200 ? -75.408 5.435 38.834 1.00 79.00 200 GLY A N 1
ATOM 1622 C CA . GLY A 1 200 ? -74.833 4.336 38.053 1.00 79.00 200 GLY A CA 1
ATOM 1623 C C . GLY A 1 200 ? -74.797 3.000 38.789 1.00 79.00 200 GLY A C 1
ATOM 1624 O O . GLY A 1 200 ? -73.975 2.156 38.438 1.00 79.00 200 GLY A O 1
ATOM 1625 N N . GLU A 1 201 ? -75.609 2.822 39.834 1.00 83.06 201 GLU A N 1
ATOM 1626 C CA . GLU A 1 201 ? -75.680 1.543 40.541 1.00 83.06 201 GLU A CA 1
ATOM 1627 C C . GLU A 1 201 ? -76.230 0.448 39.650 1.00 83.06 201 GLU A C 1
ATOM 1629 O O . GLU A 1 201 ? -77.256 0.595 38.992 1.00 83.06 201 GLU A O 1
ATOM 1634 N N . MET A 1 202 ? -75.528 -0.672 39.673 1.00 82.31 202 MET A N 1
ATOM 1635 C CA . MET A 1 202 ? -75.895 -1.887 38.980 1.00 82.31 202 MET A CA 1
ATOM 1636 C C . MET A 1 202 ? -75.668 -3.050 39.931 1.00 82.31 202 MET A C 1
ATOM 1638 O O . MET A 1 202 ? -74.809 -2.979 40.818 1.00 82.31 202 MET A O 1
ATOM 1642 N N . SER A 1 203 ? -76.420 -4.128 39.743 1.00 87.69 203 SER A N 1
ATOM 1643 C CA . SER A 1 203 ? -76.177 -5.351 40.499 1.00 87.69 203 SER A CA 1
ATOM 1644 C C . SER A 1 203 ? -74.804 -5.933 40.145 1.00 87.69 203 SER A C 1
ATOM 1646 O O . SER A 1 203 ? -74.241 -5.697 39.068 1.00 87.69 203 SER A O 1
ATOM 1648 N N . ILE A 1 204 ? -74.234 -6.709 41.067 1.00 85.88 204 ILE A N 1
ATOM 1649 C CA . ILE A 1 204 ? -72.901 -7.303 40.889 1.00 85.88 204 ILE A CA 1
ATOM 1650 C C . ILE A 1 204 ? -72.881 -8.212 39.654 1.00 85.88 204 ILE A C 1
ATOM 1652 O O . ILE A 1 204 ? -71.884 -8.246 38.929 1.00 85.88 204 ILE A O 1
ATOM 1656 N N . ILE A 1 205 ? -73.991 -8.900 39.380 1.00 88.31 205 ILE A N 1
ATOM 1657 C CA . ILE A 1 205 ? -74.135 -9.754 38.199 1.00 88.31 205 ILE A CA 1
ATOM 1658 C C . ILE A 1 205 ? -74.128 -8.942 36.892 1.00 88.31 205 ILE A C 1
ATOM 1660 O O . ILE A 1 205 ? -73.443 -9.313 35.940 1.00 88.31 205 ILE A O 1
ATOM 1664 N N . GLU A 1 206 ? -74.789 -7.782 36.862 1.00 88.06 206 GLU A N 1
ATOM 1665 C CA . GLU A 1 206 ? -74.826 -6.909 35.683 1.00 88.06 206 GLU A CA 1
ATOM 1666 C C . GLU A 1 206 ? -73.438 -6.302 35.397 1.00 88.06 206 GLU A C 1
ATOM 1668 O O . GLU A 1 206 ? -73.000 -6.202 34.248 1.00 88.06 206 GLU A O 1
ATOM 1673 N N . LEU A 1 207 ? -72.681 -5.958 36.447 1.00 89.88 207 LEU A N 1
ATOM 1674 C CA . LEU A 1 207 ? -71.290 -5.515 36.313 1.00 89.88 207 LEU A CA 1
ATOM 1675 C C . LEU A 1 207 ? -70.386 -6.613 35.740 1.00 89.88 207 LEU A C 1
ATOM 1677 O O . LEU A 1 207 ? -69.518 -6.321 34.913 1.00 89.88 207 LEU A O 1
ATOM 1681 N N . GLN A 1 208 ? -70.590 -7.870 36.142 1.00 90.38 208 GLN A N 1
ATOM 1682 C CA . GLN A 1 208 ? -69.842 -9.007 35.601 1.00 90.38 208 GLN A CA 1
ATOM 1683 C C . GLN A 1 208 ? -70.135 -9.228 34.112 1.00 90.38 208 GLN A C 1
ATOM 1685 O O . GLN A 1 208 ? -69.196 -9.435 33.339 1.00 90.38 208 GLN A O 1
ATOM 1690 N N . GLU A 1 209 ? -71.396 -9.118 33.690 1.00 90.75 209 GLU A N 1
ATOM 1691 C CA . GLU A 1 209 ? -71.794 -9.238 32.283 1.00 90.75 209 GLU A CA 1
ATOM 1692 C C . GLU A 1 209 ? -71.173 -8.127 31.423 1.00 90.75 209 GLU A C 1
ATOM 1694 O O . GLU A 1 209 ? -70.537 -8.396 30.398 1.00 90.75 209 GLU A O 1
ATOM 1699 N N . ARG A 1 210 ? -71.251 -6.866 31.868 1.00 92.25 210 ARG A N 1
ATOM 1700 C CA . ARG A 1 210 ? -70.623 -5.749 31.141 1.00 92.25 210 ARG A CA 1
ATOM 1701 C C . ARG A 1 210 ? -69.107 -5.898 31.057 1.00 92.25 210 ARG A C 1
ATOM 1703 O O . ARG A 1 210 ? -68.516 -5.636 30.008 1.00 92.25 210 ARG A O 1
ATOM 1710 N N . LEU A 1 211 ? -68.467 -6.348 32.135 1.00 93.31 211 LEU A N 1
ATOM 1711 C CA . LEU A 1 211 ? -67.032 -6.621 32.157 1.00 93.31 211 LEU A CA 1
ATOM 1712 C C . LEU A 1 211 ? -66.675 -7.740 31.165 1.00 93.31 211 LEU A C 1
ATOM 1714 O O . LEU A 1 211 ? -65.700 -7.606 30.421 1.00 93.31 211 LEU A O 1
ATOM 1718 N N . ALA A 1 212 ? -67.482 -8.801 31.090 1.00 93.50 212 ALA A N 1
ATOM 1719 C CA . ALA A 1 212 ? -67.314 -9.871 30.110 1.00 93.50 212 ALA A CA 1
ATOM 1720 C C . ALA A 1 212 ? -67.424 -9.350 28.665 1.00 93.50 212 ALA A C 1
ATOM 1722 O O . ALA A 1 212 ? -66.555 -9.650 27.841 1.00 93.50 212 ALA A O 1
ATOM 1723 N N . HIS A 1 213 ? -68.406 -8.492 28.368 1.00 92.94 213 HIS A N 1
ATOM 1724 C CA . HIS A 1 213 ? -68.532 -7.845 27.057 1.00 92.94 213 HIS A CA 1
ATOM 1725 C C . HIS A 1 213 ? -67.320 -6.974 26.700 1.00 92.94 213 HIS A C 1
ATOM 1727 O O . HIS A 1 213 ? -66.813 -7.044 25.577 1.00 92.94 213 HIS A O 1
ATOM 1733 N N . ILE A 1 214 ? -66.817 -6.176 27.648 1.00 94.81 214 ILE A N 1
ATOM 1734 C CA . ILE A 1 214 ? -65.637 -5.326 27.432 1.00 94.81 214 ILE A CA 1
ATOM 1735 C C . ILE A 1 214 ? -64.403 -6.183 27.140 1.00 94.81 214 ILE A C 1
ATOM 1737 O O . ILE A 1 214 ? -63.697 -5.908 26.167 1.00 94.81 214 ILE A O 1
ATOM 1741 N N . LYS A 1 215 ? -64.181 -7.246 27.925 1.00 94.75 215 LYS A N 1
ATOM 1742 C CA . LYS A 1 215 ? -63.087 -8.198 27.696 1.00 94.75 215 LYS A CA 1
ATOM 1743 C C . LYS A 1 215 ? -63.198 -8.861 26.326 1.00 94.75 215 LYS A C 1
ATOM 1745 O O . LYS A 1 215 ? -62.204 -8.926 25.610 1.00 94.75 215 LYS A O 1
ATOM 1750 N N . SER A 1 216 ? -64.394 -9.293 25.922 1.00 94.50 216 SER A N 1
ATOM 1751 C CA . SER A 1 216 ? -64.613 -9.880 24.594 1.00 94.50 216 SER A CA 1
ATOM 1752 C C . SER A 1 216 ? -64.194 -8.913 23.483 1.00 94.50 216 SER A C 1
ATOM 1754 O O . SER A 1 216 ? -63.383 -9.265 22.627 1.00 94.50 216 SER A O 1
ATOM 1756 N N . ARG A 1 217 ? -64.637 -7.653 23.551 1.00 94.62 217 ARG A N 1
ATOM 1757 C CA . ARG A 1 217 ? -64.275 -6.618 22.569 1.00 94.62 217 ARG A CA 1
ATOM 1758 C C . ARG A 1 217 ? -62.774 -6.315 22.546 1.00 94.62 217 ARG A C 1
ATOM 1760 O O . ARG A 1 217 ? -62.201 -6.054 21.491 1.00 94.62 217 ARG A O 1
ATOM 1767 N N . GLU A 1 218 ? -62.118 -6.324 23.701 1.00 93.50 218 GLU A N 1
ATOM 1768 C CA . GLU A 1 218 ? -60.666 -6.145 23.789 1.00 93.50 218 GLU A CA 1
ATOM 1769 C C . GLU A 1 218 ? -59.907 -7.320 23.151 1.00 93.50 218 GLU A C 1
ATOM 1771 O O . GLU A 1 218 ? -58.951 -7.116 22.394 1.00 93.50 218 GLU A O 1
ATOM 1776 N N . THR A 1 219 ? -60.371 -8.553 23.372 1.00 93.25 219 THR A N 1
ATOM 1777 C CA . THR A 1 219 ? -59.789 -9.737 22.723 1.00 93.25 219 THR A CA 1
ATOM 1778 C C . THR A 1 219 ? -59.977 -9.719 21.206 1.00 93.25 219 THR A C 1
ATOM 1780 O O . THR A 1 219 ? -59.087 -10.140 20.473 1.00 93.25 219 THR A O 1
ATOM 1783 N N . GLU A 1 220 ? -61.094 -9.192 20.710 1.00 95.62 220 GLU A N 1
ATOM 1784 C CA . GLU A 1 220 ? -61.353 -9.053 19.276 1.00 95.62 220 GLU A CA 1
ATOM 1785 C C . GLU A 1 220 ? -60.419 -8.019 18.635 1.00 95.62 220 GLU A C 1
ATOM 1787 O O . GLU A 1 220 ? -59.685 -8.348 17.705 1.00 95.62 220 GLU A O 1
ATOM 1792 N N . ARG A 1 221 ? -60.297 -6.824 19.228 1.00 94.38 221 ARG A N 1
ATOM 1793 C CA . ARG A 1 221 ? -59.358 -5.783 18.761 1.00 94.38 221 ARG A CA 1
ATOM 1794 C C . ARG A 1 221 ? -57.907 -6.256 18.733 1.00 94.38 221 ARG A C 1
ATOM 1796 O O . ARG A 1 221 ? -57.136 -5.884 17.850 1.00 94.38 221 ARG A O 1
ATOM 1803 N N . THR A 1 222 ? -57.492 -7.043 19.725 1.00 91.94 222 THR A N 1
ATOM 1804 C CA . THR A 1 222 ? -56.127 -7.592 19.754 1.00 91.94 222 THR A CA 1
ATOM 1805 C C . THR A 1 222 ? -55.918 -8.665 18.686 1.00 91.94 222 THR A C 1
ATOM 1807 O O . THR A 1 222 ? -54.833 -8.716 18.102 1.00 91.94 222 THR A O 1
ATOM 1810 N N . LYS A 1 223 ? -56.936 -9.480 18.373 1.00 94.75 223 LYS A N 1
ATOM 1811 C CA . LYS A 1 223 ? -56.904 -10.431 17.248 1.00 94.75 223 LYS A CA 1
ATOM 1812 C C . LYS A 1 223 ? -56.825 -9.715 15.900 1.00 94.75 223 LYS A C 1
ATOM 1814 O O . LYS A 1 223 ? -55.982 -10.090 15.093 1.00 94.75 223 LYS A O 1
ATOM 1819 N N . GLU A 1 224 ? -57.618 -8.668 15.686 1.00 96.38 224 GLU A N 1
ATOM 1820 C CA . GLU A 1 224 ? -57.581 -7.852 14.463 1.00 96.38 224 GLU A CA 1
ATOM 1821 C C . GLU A 1 224 ? -56.192 -7.247 14.233 1.00 96.38 224 GLU A C 1
ATOM 1823 O O . GLU A 1 224 ? -55.594 -7.453 13.179 1.00 96.38 224 GLU A O 1
ATOM 1828 N N . LYS A 1 225 ? -55.612 -6.608 15.259 1.00 96.00 225 LYS A N 1
ATOM 1829 C CA . LYS A 1 225 ? -54.246 -6.061 15.186 1.00 96.00 225 LYS A CA 1
ATOM 1830 C C . LYS A 1 225 ? -53.199 -7.136 14.899 1.00 96.00 225 LYS A C 1
ATOM 1832 O O . LYS A 1 225 ? -52.273 -6.912 14.123 1.00 96.00 225 LYS A O 1
ATOM 1837 N N . ARG A 1 226 ? -53.317 -8.319 15.514 1.00 96.00 226 ARG A N 1
ATOM 1838 C CA . ARG A 1 226 ? -52.422 -9.449 15.209 1.00 96.00 226 ARG A CA 1
ATOM 1839 C C . ARG A 1 226 ? -52.563 -9.887 13.754 1.00 96.00 226 ARG A C 1
ATOM 1841 O O . ARG A 1 226 ? -51.545 -10.140 13.114 1.00 96.00 226 ARG A O 1
ATOM 1848 N N . GLN A 1 227 ? -53.786 -9.949 13.237 1.00 95.94 227 GLN A N 1
ATOM 1849 C CA . GLN A 1 227 ? -54.045 -10.336 11.855 1.00 95.94 227 GLN A CA 1
ATOM 1850 C C . GLN A 1 227 ? -53.468 -9.320 10.865 1.00 95.94 227 GLN A C 1
ATOM 1852 O O . GLN A 1 227 ? -52.825 -9.722 9.900 1.00 95.94 227 GLN A O 1
ATOM 1857 N N . GLU A 1 228 ? -53.611 -8.025 11.139 1.00 96.31 228 GLU A N 1
ATOM 1858 C CA . GLU A 1 228 ? -53.010 -6.949 10.345 1.00 96.31 228 GLU A CA 1
ATOM 1859 C C . GLU A 1 228 ? -51.476 -7.058 10.313 1.00 96.31 228 GLU A C 1
ATOM 1861 O O . GLU A 1 228 ? -50.861 -7.013 9.247 1.00 96.31 228 GLU A O 1
ATOM 1866 N N . ILE A 1 229 ? -50.843 -7.311 11.465 1.00 95.19 229 ILE A N 1
ATOM 1867 C CA . ILE A 1 229 ? -49.390 -7.529 11.548 1.00 95.19 229 ILE A CA 1
ATOM 1868 C C . ILE A 1 229 ? -48.969 -8.748 10.719 1.00 95.19 229 ILE A C 1
ATOM 1870 O O . ILE A 1 229 ? -47.953 -8.696 10.022 1.00 95.19 229 ILE A O 1
ATOM 1874 N N . ILE A 1 230 ? -49.721 -9.850 10.785 1.00 96.62 230 ILE A N 1
ATOM 1875 C CA . ILE A 1 230 ? -49.442 -11.054 9.992 1.00 96.62 230 ILE A CA 1
ATOM 1876 C C . ILE A 1 230 ? -49.583 -10.743 8.499 1.00 96.62 230 ILE A C 1
ATOM 1878 O O . ILE A 1 230 ? -48.679 -11.064 7.729 1.00 96.62 230 ILE A O 1
ATOM 1882 N N . GLN A 1 231 ? -50.653 -10.066 8.081 1.00 96.50 231 GLN A N 1
ATOM 1883 C CA . GLN A 1 231 ? -50.848 -9.652 6.690 1.00 96.50 231 GLN A CA 1
ATOM 1884 C C . GLN A 1 231 ? -49.695 -8.766 6.203 1.00 96.50 231 GLN A C 1
ATOM 1886 O O . GLN A 1 231 ? -49.111 -9.046 5.159 1.00 96.50 231 GLN A O 1
ATOM 1891 N N . HIS A 1 232 ? -49.268 -7.779 6.992 1.00 95.69 232 HIS A N 1
ATOM 1892 C CA . HIS A 1 232 ? -48.132 -6.928 6.642 1.00 95.69 232 HIS A CA 1
ATOM 1893 C C . HIS A 1 232 ? -46.815 -7.719 6.540 1.00 95.69 232 HIS A C 1
ATOM 1895 O O . HIS A 1 232 ? -46.047 -7.543 5.592 1.00 95.69 232 HIS A O 1
ATOM 1901 N N . LYS A 1 233 ? -46.559 -8.646 7.477 1.00 95.56 233 LYS A N 1
ATOM 1902 C CA . LYS A 1 233 ? -45.381 -9.532 7.442 1.00 95.56 233 LYS A CA 1
ATOM 1903 C C . LYS A 1 233 ? -45.388 -10.446 6.215 1.00 95.56 233 LYS A C 1
ATOM 1905 O O . LYS A 1 233 ? -44.374 -10.536 5.529 1.00 95.56 233 LYS A O 1
ATOM 1910 N N . THR A 1 234 ? -46.515 -11.089 5.914 1.00 94.88 234 THR A N 1
ATOM 1911 C CA . THR A 1 234 ? -46.658 -11.959 4.732 1.00 94.88 234 THR A CA 1
ATOM 1912 C C . THR A 1 234 ? -46.508 -11.172 3.433 1.00 94.88 234 THR A C 1
ATOM 1914 O O . THR A 1 234 ? -45.781 -11.605 2.544 1.00 94.88 234 THR A O 1
ATOM 1917 N N . HIS A 1 235 ? -47.091 -9.973 3.343 1.00 96.31 235 HIS A N 1
ATOM 1918 C CA . HIS A 1 235 ? -46.911 -9.087 2.196 1.00 96.31 235 HIS A CA 1
ATOM 1919 C C . HIS A 1 235 ? -45.438 -8.707 2.002 1.00 96.31 235 HIS A C 1
ATOM 1921 O O . HIS A 1 235 ? -44.916 -8.807 0.893 1.00 96.31 235 HIS A O 1
ATOM 1927 N N . ARG A 1 236 ? -44.732 -8.345 3.083 1.00 95.12 236 ARG A N 1
ATOM 1928 C CA . ARG A 1 236 ? -43.299 -8.030 3.031 1.00 95.12 236 ARG A CA 1
ATOM 1929 C C . ARG A 1 236 ? -42.454 -9.227 2.593 1.00 95.12 236 ARG A C 1
ATOM 1931 O O . ARG A 1 236 ? -41.534 -9.048 1.800 1.00 95.12 236 ARG A O 1
ATOM 1938 N N . LEU A 1 237 ? -42.764 -10.432 3.074 1.00 93.12 237 LEU A N 1
ATOM 1939 C CA . LEU A 1 237 ? -42.099 -11.660 2.630 1.00 93.12 237 LEU A CA 1
ATOM 1940 C C . LEU A 1 237 ? -42.339 -11.919 1.139 1.00 93.12 237 LEU A C 1
ATOM 1942 O O . LEU A 1 237 ? -41.383 -12.188 0.420 1.00 93.12 237 LEU A O 1
ATOM 1946 N N . ASN A 1 238 ? -43.571 -11.751 0.655 1.00 94.56 238 ASN A N 1
ATOM 1947 C CA . ASN A 1 238 ? -43.891 -11.901 -0.766 1.00 94.56 238 ASN A CA 1
ATOM 1948 C C . ASN A 1 238 ? -43.135 -10.885 -1.639 1.00 94.56 238 ASN A C 1
ATOM 1950 O O . ASN A 1 238 ? -42.618 -11.260 -2.686 1.00 94.56 238 ASN A O 1
ATOM 1954 N N . GLN A 1 239 ? -42.994 -9.630 -1.193 1.00 94.50 239 GLN A N 1
ATOM 1955 C CA . GLN A 1 239 ? -42.166 -8.631 -1.887 1.00 94.50 239 GLN A CA 1
ATOM 1956 C C . GLN A 1 239 ? -40.695 -9.067 -1.980 1.00 94.50 239 GLN A C 1
ATOM 1958 O O . GLN A 1 239 ? -40.063 -8.897 -3.019 1.00 94.50 239 GLN A O 1
ATOM 1963 N N . ILE A 1 240 ? -40.137 -9.622 -0.898 1.00 93.62 240 ILE A N 1
ATOM 1964 C CA . ILE A 1 240 ? -38.751 -10.114 -0.881 1.00 93.62 240 ILE A CA 1
ATOM 1965 C C . ILE A 1 240 ? -38.598 -11.320 -1.813 1.00 93.62 240 ILE A C 1
ATOM 1967 O O . ILE A 1 240 ? -37.625 -11.376 -2.559 1.00 93.62 240 ILE A O 1
ATOM 1971 N N . LEU A 1 241 ? -39.555 -12.252 -1.807 1.00 94.19 241 LEU A N 1
ATOM 1972 C CA . LEU A 1 241 ? -39.557 -13.407 -2.708 1.00 94.19 241 LEU A CA 1
ATOM 1973 C C . LEU A 1 241 ? -39.609 -12.978 -4.179 1.00 94.19 241 LEU A C 1
ATOM 1975 O O . LEU A 1 241 ? -38.802 -13.460 -4.965 1.00 94.19 241 LEU A O 1
ATOM 1979 N N . GLN A 1 242 ? -40.466 -12.015 -4.534 1.00 93.44 242 GLN A N 1
ATOM 1980 C CA . GLN A 1 242 ? -40.507 -11.446 -5.887 1.00 93.44 242 GLN A CA 1
ATOM 1981 C C . GLN A 1 242 ? -39.167 -10.814 -6.281 1.00 93.44 242 GLN A C 1
ATOM 1983 O O . GLN A 1 242 ? -38.664 -11.051 -7.373 1.00 93.44 242 GLN A O 1
ATOM 1988 N N . LYS A 1 243 ? -38.535 -10.056 -5.375 1.00 91.62 243 LYS A N 1
ATOM 1989 C CA . LYS A 1 243 ? -37.208 -9.469 -5.624 1.00 91.62 243 LYS A CA 1
ATOM 1990 C C . LYS A 1 243 ? -36.118 -10.525 -5.789 1.00 91.62 243 LYS A C 1
ATOM 1992 O O . LYS A 1 243 ? -35.211 -10.338 -6.594 1.00 91.62 243 LYS A O 1
ATOM 1997 N N . LEU A 1 244 ? -36.192 -11.623 -5.039 1.00 93.00 244 LEU A N 1
ATOM 1998 C CA . LEU A 1 244 ? -35.273 -12.749 -5.187 1.00 93.00 244 LEU A CA 1
ATOM 1999 C C . LEU A 1 244 ? -35.431 -13.400 -6.569 1.00 93.00 244 LEU A C 1
ATOM 2001 O O . LEU A 1 244 ? -34.434 -13.639 -7.244 1.00 93.00 244 LEU A O 1
ATOM 2005 N N . GLU A 1 245 ? -36.673 -13.616 -7.003 1.00 93.38 245 GLU A N 1
ATOM 2006 C CA . GLU A 1 245 ? -36.993 -14.169 -8.319 1.00 93.38 245 GLU A CA 1
ATOM 2007 C C . GLU A 1 245 ? -36.514 -13.250 -9.456 1.00 93.38 245 GLU A C 1
ATOM 2009 O O . GLU A 1 245 ? -35.895 -13.729 -10.405 1.00 93.38 245 GLU A O 1
ATOM 2014 N N . GLU A 1 246 ? -36.687 -11.928 -9.329 1.00 92.50 246 GLU A N 1
ATOM 2015 C CA . GLU A 1 246 ? -36.129 -10.936 -10.262 1.00 92.50 246 GLU A CA 1
ATOM 2016 C C . GLU A 1 246 ? -34.593 -11.033 -10.351 1.00 92.50 246 GLU A C 1
ATOM 2018 O O . GLU A 1 246 ? -34.025 -11.039 -11.446 1.00 92.50 246 GLU A O 1
ATOM 2023 N N . ILE A 1 247 ? -33.904 -11.139 -9.208 1.00 90.50 247 ILE A N 1
ATOM 2024 C CA . ILE A 1 247 ? -32.438 -11.270 -9.160 1.00 90.50 247 ILE A CA 1
ATOM 2025 C C . ILE A 1 247 ? -31.988 -12.576 -9.818 1.00 90.50 247 ILE A C 1
ATOM 2027 O O . ILE A 1 247 ? -30.995 -12.592 -10.550 1.00 90.50 247 ILE A O 1
ATOM 2031 N N . ASP A 1 248 ? -32.681 -13.680 -9.554 1.00 90.44 248 ASP A N 1
ATOM 2032 C CA . ASP A 1 248 ? -32.348 -14.973 -10.144 1.00 90.44 248 ASP A CA 1
ATOM 2033 C C . ASP A 1 248 ? -32.635 -15.000 -11.649 1.00 90.44 248 ASP A C 1
ATOM 2035 O O . ASP A 1 248 ? -31.826 -15.540 -12.412 1.00 90.44 248 ASP A O 1
ATOM 2039 N N . HIS A 1 249 ? -33.698 -14.331 -12.101 1.00 93.19 249 HIS A N 1
ATOM 2040 C CA . HIS A 1 249 ? -33.955 -14.091 -13.517 1.00 93.19 249 HIS A CA 1
ATOM 2041 C C . HIS A 1 249 ? -32.800 -13.311 -14.165 1.00 93.19 249 HIS A C 1
ATOM 2043 O O . HIS A 1 249 ? -32.207 -13.786 -15.134 1.00 93.19 249 HIS A O 1
ATOM 2049 N N . GLU A 1 250 ? -32.377 -12.188 -13.574 1.00 90.44 250 GLU A N 1
ATOM 2050 C CA . GLU A 1 250 ? -31.268 -11.380 -14.094 1.00 90.44 250 GLU A CA 1
ATOM 2051 C C . GLU A 1 250 ? -29.934 -12.151 -14.094 1.00 90.44 250 GLU A C 1
ATOM 2053 O O . GLU A 1 250 ? -29.132 -12.063 -15.030 1.00 90.44 250 GLU A O 1
ATOM 2058 N N . ARG A 1 251 ? -29.673 -12.964 -13.063 1.00 90.25 251 ARG A N 1
ATOM 2059 C CA . ARG A 1 251 ? -28.502 -13.854 -13.018 1.00 90.25 251 ARG A CA 1
ATOM 2060 C C . ARG A 1 251 ? -28.524 -14.863 -14.159 1.00 90.25 251 ARG A C 1
ATOM 2062 O O . ARG A 1 251 ? -27.471 -15.111 -14.751 1.00 90.25 251 ARG A O 1
ATOM 2069 N N . ASN A 1 252 ? -29.682 -15.442 -14.461 1.00 90.25 252 ASN A N 1
ATOM 2070 C CA . ASN A 1 252 ? -29.835 -16.387 -15.561 1.00 90.25 252 ASN A CA 1
ATOM 2071 C C . ASN A 1 252 ? -29.656 -15.694 -16.915 1.00 90.25 252 ASN A C 1
ATOM 2073 O O . ASN A 1 252 ? -28.903 -16.202 -17.744 1.00 90.25 252 ASN A O 1
ATOM 2077 N N . GLU A 1 253 ? -30.206 -14.495 -17.106 1.00 89.25 253 GLU A N 1
ATOM 2078 C CA . GLU A 1 253 ? -29.949 -13.697 -18.309 1.00 89.25 253 GLU A CA 1
ATOM 2079 C C . GLU A 1 253 ? -28.464 -13.357 -18.481 1.00 89.25 253 GLU A C 1
ATOM 2081 O O . GLU A 1 253 ? -27.911 -13.498 -19.570 1.00 89.25 253 GLU A O 1
ATOM 2086 N N . ARG A 1 254 ? -27.770 -12.947 -17.409 1.00 86.88 254 ARG A N 1
ATOM 2087 C CA . ARG A 1 254 ? -26.321 -12.682 -17.452 1.00 86.88 254 ARG A CA 1
ATOM 2088 C C . ARG A 1 254 ? -25.525 -13.941 -17.796 1.00 86.88 254 ARG A C 1
ATOM 2090 O O . ARG A 1 254 ? -24.533 -13.844 -18.517 1.00 86.88 254 ARG A O 1
ATOM 2097 N N . LYS A 1 255 ? -25.930 -15.115 -17.292 1.00 87.75 255 LYS A N 1
ATOM 2098 C CA . LYS A 1 255 ? -25.323 -16.404 -17.667 1.00 87.75 255 LYS A CA 1
ATOM 2099 C C . LYS A 1 255 ? -25.538 -16.700 -19.152 1.00 87.75 255 LYS A C 1
ATOM 2101 O O . LYS A 1 255 ? -24.565 -17.025 -19.823 1.00 87.75 255 LYS A O 1
ATOM 2106 N N . LEU A 1 256 ? -26.758 -16.530 -19.665 1.00 89.38 256 LEU A N 1
ATOM 2107 C CA . LEU A 1 256 ? -27.073 -16.724 -21.085 1.00 89.38 256 LEU A CA 1
ATOM 2108 C C . LEU A 1 256 ? -26.256 -15.777 -21.974 1.00 89.38 256 LEU A C 1
ATOM 2110 O O . LEU A 1 256 ? -25.564 -16.243 -22.872 1.00 89.38 256 LEU A O 1
ATOM 2114 N N . LYS A 1 257 ? -26.199 -14.482 -21.639 1.00 86.25 257 LYS A N 1
ATOM 2115 C CA . LYS A 1 257 ? -25.378 -13.490 -22.358 1.00 86.25 257 LYS A CA 1
ATOM 2116 C C . LYS A 1 257 ? -23.885 -13.835 -22.345 1.00 86.25 257 LYS A C 1
ATOM 2118 O O . LYS A 1 257 ? -23.212 -13.641 -23.347 1.00 86.25 257 LYS A O 1
ATOM 2123 N N . ARG A 1 258 ? -23.342 -14.364 -21.237 1.00 83.56 258 ARG A N 1
ATOM 2124 C CA . ARG A 1 258 ? -21.942 -14.843 -21.177 1.00 83.56 258 ARG A CA 1
ATOM 2125 C C . ARG A 1 258 ? -21.697 -16.046 -22.083 1.00 83.56 258 ARG A C 1
ATOM 2127 O O . ARG A 1 258 ? -20.636 -16.136 -22.690 1.00 83.56 258 ARG A O 1
ATOM 2134 N N . ILE A 1 259 ? -22.655 -16.968 -22.157 1.00 85.06 259 ILE A N 1
ATOM 2135 C CA . ILE A 1 259 ? -22.569 -18.126 -23.052 1.00 85.06 259 ILE A CA 1
ATOM 2136 C C . ILE A 1 259 ? -22.612 -17.653 -24.510 1.00 85.06 259 ILE A C 1
ATOM 2138 O O . ILE A 1 259 ? -21.773 -18.074 -25.299 1.00 85.06 259 ILE A O 1
ATOM 2142 N N . GLU A 1 260 ? -23.509 -16.726 -24.856 1.00 81.94 260 GLU A N 1
ATOM 2143 C CA . GLU A 1 260 ? -23.588 -16.132 -26.197 1.00 81.94 260 GLU A CA 1
ATOM 2144 C C . GLU A 1 260 ? -22.307 -15.378 -26.580 1.00 81.94 260 GLU A C 1
ATOM 2146 O O . GLU A 1 260 ? -21.778 -15.590 -27.670 1.00 81.94 260 GLU A O 1
ATOM 2151 N N . THR A 1 261 ? -21.746 -14.549 -25.692 1.00 77.69 261 THR A N 1
ATOM 2152 C CA . THR A 1 261 ? -20.479 -13.852 -25.977 1.00 77.69 261 THR A CA 1
ATOM 2153 C C . THR A 1 261 ? -19.309 -14.822 -26.100 1.00 77.69 261 THR A C 1
ATOM 2155 O O . THR A 1 261 ? -18.461 -14.645 -26.970 1.00 77.69 261 THR A O 1
ATOM 2158 N N . GLN A 1 262 ? -19.268 -15.891 -25.301 1.00 78.00 262 GLN A N 1
ATOM 2159 C CA . GLN A 1 262 ? -18.260 -16.945 -25.431 1.00 78.00 262 GLN A CA 1
ATOM 2160 C C . GLN A 1 262 ? -18.410 -17.731 -26.748 1.00 78.00 262 GLN A C 1
ATOM 2162 O O . GLN A 1 262 ? -17.408 -18.073 -27.385 1.00 78.00 262 GLN A O 1
ATOM 2167 N N . GLN A 1 263 ? -19.641 -17.975 -27.203 1.00 76.19 263 GLN A N 1
ATOM 2168 C CA . GLN A 1 263 ? -19.924 -18.565 -28.515 1.00 76.19 263 G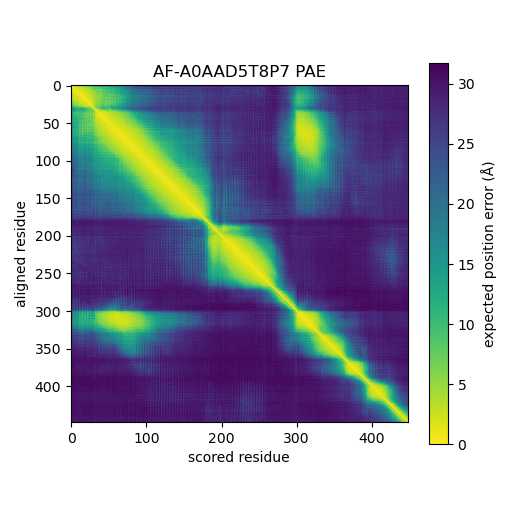LN A CA 1
ATOM 2169 C C . GLN A 1 263 ? -19.518 -17.628 -29.664 1.00 76.19 263 GLN A C 1
ATOM 2171 O O . GLN A 1 263 ? -18.918 -18.076 -30.636 1.00 76.19 263 GLN A O 1
ATOM 2176 N N . GLN A 1 264 ? -19.738 -16.318 -29.536 1.00 73.06 264 GLN A N 1
ATOM 2177 C CA . GLN A 1 264 ? -19.271 -15.332 -30.517 1.00 73.06 264 GLN A CA 1
ATOM 2178 C C . GLN A 1 264 ? -17.740 -15.222 -30.546 1.00 73.06 264 GLN A C 1
ATOM 2180 O O . GLN A 1 264 ? -17.152 -15.213 -31.623 1.00 73.06 264 GLN A O 1
ATOM 2185 N N . ILE A 1 265 ? -17.067 -15.208 -29.390 1.00 68.75 265 ILE A N 1
ATOM 2186 C CA . ILE A 1 265 ? -15.595 -15.187 -29.306 1.00 68.75 265 ILE A CA 1
ATOM 2187 C C . ILE A 1 265 ? -14.995 -16.463 -29.909 1.00 68.75 265 ILE A C 1
ATOM 2189 O O . ILE A 1 265 ? -14.004 -16.397 -30.635 1.00 68.75 265 ILE A O 1
ATOM 2193 N N . SER A 1 266 ? -15.595 -17.630 -29.659 1.00 64.38 266 SER A N 1
ATOM 2194 C CA . SER A 1 266 ? -15.159 -18.881 -30.295 1.00 64.38 266 SER A CA 1
ATOM 2195 C C . SER A 1 266 ? -15.454 -18.916 -31.801 1.00 64.38 266 SER A C 1
ATOM 2197 O O . SER A 1 266 ? -14.629 -19.431 -32.554 1.00 64.38 266 SER A O 1
ATOM 2199 N N . ALA A 1 267 ? -16.541 -18.296 -32.274 1.00 61.66 267 ALA A N 1
ATOM 2200 C CA . ALA A 1 267 ? -16.798 -18.107 -33.704 1.00 61.66 267 ALA A CA 1
ATOM 2201 C C . ALA A 1 267 ? -15.770 -17.166 -34.370 1.00 61.66 267 ALA A C 1
ATOM 2203 O O . ALA A 1 267 ? -15.264 -17.487 -35.443 1.00 61.66 267 ALA A O 1
ATOM 2204 N N . ILE A 1 268 ? -15.389 -16.063 -33.711 1.00 60.28 268 ILE A N 1
ATOM 2205 C CA . ILE A 1 268 ? -14.360 -15.117 -34.187 1.00 60.28 268 ILE A CA 1
ATOM 2206 C C . ILE A 1 268 ? -12.972 -15.779 -34.216 1.00 60.28 268 ILE A C 1
ATOM 2208 O O . ILE A 1 268 ? -12.229 -15.634 -35.190 1.00 60.28 268 ILE A O 1
ATOM 2212 N N . ASN A 1 269 ? -12.636 -16.572 -33.195 1.00 57.62 269 ASN A N 1
ATOM 2213 C CA . ASN A 1 269 ? -11.374 -17.315 -33.151 1.00 57.62 269 ASN A CA 1
ATOM 2214 C C . ASN A 1 269 ? -11.312 -18.434 -34.204 1.00 57.62 269 ASN A C 1
ATOM 2216 O O . ASN A 1 269 ? -10.244 -18.680 -34.761 1.00 57.62 269 ASN A O 1
ATOM 2220 N N . ASN A 1 270 ? -12.446 -19.045 -34.561 1.00 55.53 270 ASN A N 1
ATOM 2221 C CA . ASN A 1 270 ? -12.519 -20.004 -35.668 1.00 55.53 270 ASN A CA 1
ATOM 2222 C C . ASN A 1 270 ? -12.489 -19.337 -37.059 1.00 55.53 270 ASN A C 1
ATOM 2224 O O . ASN A 1 270 ? -12.130 -20.002 -38.030 1.00 55.53 270 ASN A O 1
ATOM 2228 N N . SER A 1 271 ? -12.791 -18.034 -37.176 1.00 48.66 271 SER A N 1
ATOM 2229 C CA . SER A 1 271 ? -12.625 -17.268 -38.425 1.00 48.66 271 SER A CA 1
ATOM 2230 C C . SER A 1 271 ? -11.250 -16.607 -38.590 1.00 48.66 271 SER A C 1
ATOM 2232 O O . SER A 1 271 ? -10.933 -16.157 -39.687 1.00 48.66 271 SER A O 1
ATOM 2234 N N . SER A 1 272 ? -10.419 -16.565 -37.540 1.00 46.94 272 SER A N 1
ATOM 2235 C CA . SER A 1 272 ? -9.110 -15.888 -37.562 1.00 46.94 272 SER A CA 1
ATOM 2236 C C . SER A 1 272 ? -7.900 -16.832 -37.465 1.00 46.94 272 SER A C 1
ATOM 2238 O O . SER A 1 272 ? -6.784 -16.378 -37.214 1.00 46.94 272 SER A O 1
ATOM 2240 N N . PHE A 1 273 ? -8.086 -18.133 -37.718 1.00 40.94 273 PHE A N 1
ATOM 2241 C CA . PHE A 1 273 ? -7.001 -19.118 -37.827 1.00 40.94 273 PHE A CA 1
ATOM 2242 C C . PHE A 1 273 ? -6.831 -19.623 -39.272 1.00 40.94 273 PHE A C 1
ATOM 2244 O O . PHE A 1 273 ? -6.927 -20.816 -39.553 1.00 40.94 273 PHE A O 1
ATOM 2251 N N . ARG A 1 274 ? -6.594 -18.705 -40.221 1.00 47.97 274 ARG A N 1
ATOM 2252 C CA . ARG A 1 274 ? -6.003 -19.006 -41.540 1.00 47.97 274 ARG A CA 1
ATOM 2253 C C . ARG A 1 274 ? -5.141 -17.828 -42.009 1.00 47.97 274 ARG A C 1
ATOM 2255 O O . ARG A 1 274 ? -5.665 -16.769 -42.325 1.00 47.97 274 ARG A O 1
ATOM 2262 N N . GLY A 1 275 ? -3.830 -18.060 -42.087 1.00 37.03 275 GLY A N 1
ATOM 2263 C CA . GLY A 1 275 ? -2.798 -17.100 -42.511 1.00 37.03 275 GLY A CA 1
ATOM 2264 C C . GLY A 1 275 ? -2.004 -16.605 -41.298 1.00 37.03 275 GLY A C 1
ATOM 2265 O O . GLY A 1 275 ? -2.556 -15.937 -40.444 1.00 37.03 275 GLY A O 1
ATOM 2266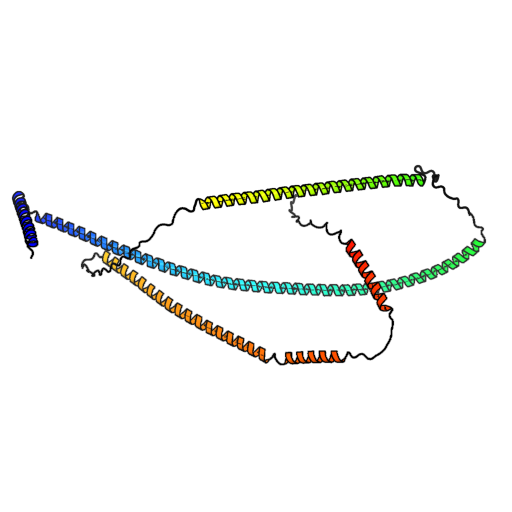 N N . SER A 1 276 ? -0.737 -16.934 -41.075 1.00 36.66 276 SER A N 1
ATOM 2267 C CA . SER A 1 276 ? 0.329 -17.186 -42.034 1.00 36.66 276 SER A CA 1
ATOM 2268 C C . SER A 1 276 ? 1.405 -18.056 -41.385 1.00 36.66 276 SER A C 1
ATOM 2270 O O . SER A 1 276 ? 2.057 -17.653 -40.429 1.00 36.66 276 SER A O 1
ATOM 2272 N N . SER A 1 277 ? 1.614 -19.242 -41.942 1.00 40.47 277 SER A N 1
ATOM 2273 C CA . SER A 1 277 ? 2.865 -19.986 -41.836 1.00 40.47 277 SER A CA 1
ATOM 2274 C C . SER A 1 277 ? 3.238 -20.319 -43.268 1.00 40.47 277 SER A C 1
ATOM 2276 O O . SER A 1 277 ? 2.489 -21.058 -43.899 1.00 40.47 277 SER A O 1
ATOM 2278 N N . MET A 1 278 ? 4.282 -19.665 -43.789 1.00 35.31 278 MET A N 1
ATOM 2279 C CA . MET A 1 278 ? 5.080 -20.021 -44.976 1.00 35.31 278 MET A CA 1
ATOM 2280 C C . MET A 1 278 ? 5.996 -18.840 -45.334 1.00 35.31 278 MET A C 1
ATOM 2282 O O . MET A 1 278 ? 5.550 -17.884 -45.956 1.00 35.31 278 MET A O 1
ATOM 2286 N N . LEU A 1 279 ? 7.259 -18.911 -44.902 1.00 32.47 279 LEU A N 1
ATOM 2287 C CA . LEU A 1 279 ? 8.483 -18.504 -45.623 1.00 32.47 279 LEU A CA 1
ATOM 2288 C C . LEU A 1 279 ? 9.654 -18.755 -44.646 1.00 32.47 279 LEU A C 1
ATOM 2290 O O . LEU A 1 279 ? 9.892 -17.975 -43.733 1.00 32.47 279 LEU A O 1
ATOM 2294 N N . SER A 1 280 ? 10.228 -19.956 -44.567 1.00 33.09 280 SER A N 1
ATOM 2295 C CA . SER A 1 280 ? 11.185 -20.550 -45.512 1.00 33.09 280 SER A CA 1
ATOM 2296 C C . SER A 1 280 ? 12.348 -19.627 -45.885 1.00 33.09 280 SER A C 1
ATOM 2298 O O . SER A 1 280 ? 12.212 -18.784 -46.762 1.00 33.09 280 SER A O 1
ATOM 2300 N N . LEU A 1 281 ? 13.482 -19.884 -45.222 1.00 33.88 281 LEU A N 1
ATOM 2301 C CA . LEU A 1 281 ? 14.832 -20.017 -45.782 1.00 33.88 281 LEU A CA 1
ATOM 2302 C C . LEU A 1 281 ? 15.196 -19.157 -47.002 1.00 33.88 281 LEU A C 1
ATOM 2304 O O . LEU A 1 281 ? 14.699 -19.397 -48.097 1.00 33.88 281 LEU A O 1
ATOM 2308 N N . LEU A 1 282 ? 16.207 -18.299 -46.821 1.00 31.03 282 LEU A N 1
ATOM 2309 C CA . LEU A 1 282 ? 17.511 -18.349 -47.511 1.00 31.03 282 LEU A CA 1
ATOM 2310 C C . LEU A 1 282 ? 18.275 -17.045 -47.222 1.00 31.03 282 LEU A C 1
ATOM 2312 O O . LEU A 1 282 ? 17.986 -16.010 -47.810 1.00 31.03 282 LEU A O 1
ATOM 2316 N N . CYS A 1 283 ? 19.294 -17.103 -46.363 1.00 29.78 283 CYS A N 1
ATOM 2317 C CA . CYS A 1 283 ? 20.394 -16.139 -46.397 1.00 29.78 283 CYS A CA 1
ATOM 2318 C C . CYS A 1 283 ? 21.682 -16.929 -46.601 1.00 29.78 283 CYS A C 1
ATOM 2320 O O . CYS A 1 283 ? 22.168 -17.626 -45.713 1.00 29.78 283 CYS A O 1
ATOM 2322 N N . VAL A 1 284 ? 22.153 -16.859 -47.840 1.00 33.78 284 VAL A N 1
ATOM 2323 C CA . VAL A 1 284 ? 23.388 -17.445 -48.340 1.00 33.78 284 VAL A CA 1
ATOM 2324 C C . VAL A 1 284 ? 24.569 -16.703 -47.720 1.00 33.78 284 VAL A C 1
ATOM 2326 O O . VAL A 1 284 ? 24.671 -15.481 -47.802 1.00 33.78 284 VAL A O 1
ATOM 2329 N N . ASN A 1 285 ? 25.464 -17.475 -47.108 1.00 35.66 285 ASN A N 1
ATOM 2330 C CA . ASN A 1 285 ? 26.803 -17.048 -46.740 1.00 35.66 285 ASN A CA 1
ATOM 2331 C C . ASN A 1 285 ? 27.594 -16.730 -48.013 1.00 35.66 285 ASN A C 1
ATOM 2333 O O . ASN A 1 285 ? 28.000 -17.637 -48.738 1.00 35.66 285 ASN A O 1
ATOM 2337 N N . SER A 1 286 ? 27.851 -15.449 -48.253 1.00 33.06 286 SER A N 1
ATOM 2338 C CA . SER A 1 286 ? 28.827 -15.002 -49.245 1.00 33.06 286 SER A CA 1
ATOM 2339 C C . SER A 1 286 ? 30.173 -14.806 -48.560 1.00 33.06 286 SER A C 1
ATOM 2341 O O . SER A 1 286 ? 30.517 -13.720 -48.097 1.00 33.06 286 SER A O 1
ATOM 2343 N N . SER A 1 287 ? 30.933 -15.892 -48.482 1.00 35.00 287 SER A N 1
ATOM 2344 C CA . SER A 1 287 ? 32.361 -15.882 -48.182 1.00 35.00 287 SER A CA 1
ATOM 2345 C C . SER A 1 287 ? 33.108 -15.341 -49.406 1.00 35.00 287 SER A C 1
ATOM 2347 O O . SER A 1 287 ? 33.462 -16.110 -50.294 1.00 35.00 287 SER A O 1
ATOM 2349 N N . SER A 1 288 ? 33.347 -14.029 -49.490 1.00 32.72 288 SER A N 1
ATOM 2350 C CA . SER A 1 288 ? 34.330 -13.488 -50.438 1.00 32.72 288 SER A CA 1
ATOM 2351 C C . SER A 1 288 ? 35.653 -13.247 -49.714 1.00 32.72 288 SER A C 1
ATOM 2353 O O . SER A 1 288 ? 35.911 -12.178 -49.162 1.00 32.72 288 SER A O 1
ATOM 2355 N N . SER A 1 289 ? 36.505 -14.268 -49.718 1.00 38.28 289 SER A N 1
ATOM 2356 C CA . SER A 1 289 ? 37.947 -14.101 -49.576 1.00 38.28 289 SER A CA 1
ATOM 2357 C C . SER A 1 289 ? 38.473 -13.424 -50.845 1.00 38.28 289 SER A C 1
ATOM 2359 O O . SER A 1 289 ? 38.816 -14.091 -51.817 1.00 38.28 289 SER A O 1
ATOM 2361 N N . GLY A 1 290 ? 38.469 -12.094 -50.852 1.00 30.61 290 GLY A N 1
ATOM 2362 C CA . GLY A 1 290 ? 39.157 -11.272 -51.842 1.00 30.61 290 GLY A CA 1
ATOM 2363 C C . GLY A 1 290 ? 40.329 -10.591 -51.155 1.00 30.61 290 GLY A C 1
ATOM 2364 O O . GLY A 1 290 ? 40.137 -9.647 -50.392 1.00 30.61 290 GLY A O 1
ATOM 2365 N N . GLY A 1 291 ? 41.532 -11.124 -51.356 1.00 41.50 291 GLY A N 1
ATOM 2366 C CA . GLY A 1 291 ? 42.757 -10.414 -51.029 1.00 41.50 291 GLY A CA 1
ATOM 2367 C C . GLY A 1 291 ? 42.925 -9.265 -52.010 1.00 41.50 291 GLY A C 1
ATOM 2368 O O . GLY A 1 291 ? 43.414 -9.481 -53.113 1.00 41.50 291 GLY A O 1
ATOM 2369 N N . ASP A 1 292 ? 42.532 -8.062 -51.602 1.00 34.97 292 ASP A N 1
ATOM 2370 C CA . ASP A 1 292 ? 42.849 -6.852 -52.349 1.00 34.97 292 ASP A CA 1
ATOM 2371 C C . ASP A 1 292 ? 44.204 -6.326 -51.886 1.00 34.97 292 ASP A C 1
ATOM 2373 O O . ASP A 1 292 ? 44.377 -5.738 -50.815 1.00 34.97 292 ASP A O 1
ATOM 2377 N N . SER A 1 293 ? 45.179 -6.612 -52.743 1.00 39.28 293 SER A N 1
ATOM 2378 C CA . SER A 1 293 ? 46.436 -5.898 -52.878 1.00 39.28 293 SER A CA 1
ATOM 2379 C C . SER A 1 293 ? 46.185 -4.390 -52.770 1.00 39.28 293 SER A C 1
ATOM 2381 O O . SER A 1 293 ? 45.453 -3.788 -53.554 1.00 39.28 293 SER A O 1
ATOM 2383 N N . VAL A 1 294 ? 46.810 -3.789 -51.760 1.00 41.97 294 VAL A N 1
ATOM 2384 C CA . VAL A 1 294 ? 46.932 -2.343 -51.589 1.00 41.97 294 VAL A CA 1
ATOM 2385 C C . VAL A 1 294 ? 47.733 -1.809 -52.776 1.00 41.97 294 VAL A C 1
ATOM 2387 O O . VAL A 1 294 ? 48.961 -1.789 -52.756 1.00 41.97 294 VAL A O 1
ATOM 2390 N N . VAL A 1 295 ? 47.039 -1.402 -53.836 1.00 43.41 295 VAL A N 1
ATOM 2391 C CA . VAL A 1 295 ? 47.615 -0.544 -54.871 1.00 43.41 295 VAL A CA 1
ATOM 2392 C C . VAL A 1 295 ? 47.481 0.884 -54.359 1.00 43.41 295 VAL A C 1
ATOM 2394 O O . VAL A 1 295 ? 46.455 1.542 -54.522 1.00 43.41 295 VAL A O 1
ATOM 2397 N N . LEU A 1 296 ? 48.526 1.337 -53.669 1.00 43.78 296 LEU A N 1
ATOM 2398 C CA . LEU A 1 296 ? 48.764 2.746 -53.382 1.00 43.78 296 LEU A CA 1
ATOM 2399 C C . LEU A 1 296 ? 48.908 3.482 -54.719 1.00 43.78 296 LEU A C 1
ATOM 2401 O O . LEU A 1 296 ? 49.980 3.489 -55.320 1.00 43.78 296 LEU A O 1
ATOM 2405 N N . LEU A 1 297 ? 47.819 4.085 -55.196 1.00 44.03 297 LEU A N 1
ATOM 2406 C CA . LEU A 1 297 ? 47.886 5.112 -56.232 1.00 44.03 297 LEU A CA 1
ATOM 2407 C C . LEU A 1 297 ? 48.667 6.311 -55.653 1.00 44.03 297 LEU A C 1
ATOM 2409 O O . LEU A 1 297 ? 48.227 6.873 -54.646 1.00 44.03 297 LEU A O 1
ATOM 2413 N N . PRO A 1 298 ? 49.817 6.719 -56.230 1.00 47.50 298 PRO A N 1
ATOM 2414 C CA . PRO A 1 298 ? 50.701 7.707 -55.600 1.00 47.50 298 PRO A CA 1
ATOM 2415 C C . PRO A 1 298 ? 50.178 9.151 -55.613 1.00 47.50 298 PRO A C 1
ATOM 2417 O O . PRO A 1 298 ? 50.756 10.003 -54.946 1.00 47.50 298 PRO A O 1
ATOM 2420 N N . ASN A 1 299 ? 49.079 9.433 -56.316 1.00 56.88 299 ASN A N 1
ATOM 2421 C CA . ASN A 1 299 ? 48.489 10.769 -56.429 1.00 56.88 299 ASN A CA 1
ATOM 2422 C C . ASN A 1 299 ? 47.042 10.757 -55.923 1.00 56.88 299 ASN A C 1
ATOM 2424 O O . ASN A 1 299 ? 46.099 10.899 -56.691 1.00 56.88 299 ASN A O 1
ATOM 2428 N N . ALA A 1 300 ? 46.859 10.506 -54.626 1.00 59.75 300 ALA A N 1
ATOM 2429 C CA . ALA A 1 300 ? 45.545 10.566 -53.995 1.00 59.75 300 ALA A CA 1
ATOM 2430 C C . ALA A 1 300 ? 45.200 12.008 -53.604 1.00 59.75 300 ALA A C 1
ATOM 2432 O O . ALA A 1 300 ? 45.978 12.655 -52.892 1.00 59.75 300 ALA A O 1
ATOM 2433 N N . ASP A 1 301 ? 44.020 12.461 -54.029 1.00 76.25 301 ASP A N 1
ATOM 2434 C CA . ASP A 1 301 ? 43.372 13.686 -53.562 1.00 76.25 301 ASP A CA 1
ATOM 2435 C C . ASP A 1 301 ? 43.511 13.836 -52.033 1.00 76.25 301 ASP A C 1
ATOM 2437 O O . ASP A 1 301 ? 43.317 12.856 -51.299 1.00 76.25 301 ASP A O 1
ATOM 2441 N N . PRO A 1 302 ? 43.799 15.045 -51.513 1.00 84.62 302 PRO A N 1
ATOM 2442 C CA . PRO A 1 302 ? 44.006 15.270 -50.078 1.00 84.62 302 PRO A CA 1
ATOM 2443 C C . PRO A 1 302 ? 42.798 14.838 -49.229 1.00 84.62 302 PRO A C 1
ATOM 2445 O O . PRO A 1 302 ? 42.969 14.321 -48.127 1.00 84.62 302 PRO A O 1
ATOM 2448 N N . GLU A 1 303 ? 41.585 14.956 -49.775 1.00 88.12 303 GLU A N 1
ATOM 2449 C CA . GLU A 1 303 ? 40.344 14.529 -49.118 1.00 88.12 303 GLU A CA 1
ATOM 2450 C C . GLU A 1 303 ? 40.276 13.013 -48.878 1.00 88.12 303 GLU A C 1
ATOM 2452 O O . GLU A 1 303 ? 39.732 12.567 -47.867 1.00 88.12 303 GLU A O 1
ATOM 2457 N N . ILE A 1 304 ? 40.821 12.195 -49.787 1.00 88.75 304 ILE A N 1
ATOM 2458 C CA . ILE A 1 304 ? 40.810 10.731 -49.640 1.00 88.75 304 ILE A CA 1
ATOM 2459 C C . ILE A 1 304 ? 41.735 10.324 -48.493 1.00 88.75 304 ILE A C 1
ATOM 2461 O O . ILE A 1 304 ? 41.353 9.489 -47.672 1.00 88.75 304 ILE A O 1
ATOM 2465 N N . LYS A 1 305 ? 42.912 10.955 -48.388 1.00 89.62 305 LYS A N 1
ATOM 2466 C CA . LYS A 1 305 ? 43.847 10.731 -47.275 1.00 89.62 305 LYS A CA 1
ATOM 2467 C C . LYS A 1 305 ? 43.221 11.114 -45.936 1.00 89.62 305 LYS A C 1
ATOM 2469 O O . LYS A 1 305 ? 43.241 10.315 -45.008 1.00 89.62 305 LYS A O 1
ATOM 2474 N N . GLU A 1 306 ? 42.568 12.273 -45.863 1.00 93.31 306 GLU A N 1
ATOM 2475 C CA . GLU A 1 306 ? 41.889 12.710 -44.638 1.00 93.31 306 GLU A CA 1
ATOM 2476 C C . GLU A 1 306 ? 40.787 11.724 -44.202 1.00 93.31 306 GLU A C 1
ATOM 2478 O O . GLU A 1 306 ? 40.653 11.407 -43.017 1.00 93.31 306 GLU A O 1
ATOM 2483 N N . LEU A 1 307 ? 40.001 11.197 -45.149 1.00 92.50 307 LEU A N 1
ATOM 2484 C CA . LEU A 1 307 ? 38.985 10.182 -44.856 1.00 92.50 307 LEU A CA 1
ATOM 2485 C C . LEU A 1 307 ? 39.601 8.853 -44.394 1.00 92.50 307 LEU A C 1
ATOM 2487 O O . LEU A 1 307 ? 39.054 8.217 -43.489 1.00 92.50 307 LEU A O 1
ATOM 2491 N N . GLN A 1 308 ? 40.730 8.440 -44.975 1.00 93.06 308 GLN A N 1
ATOM 2492 C CA . GLN A 1 308 ? 41.471 7.249 -44.548 1.00 93.06 308 GLN A CA 1
ATOM 2493 C C . GLN A 1 308 ? 42.024 7.410 -43.128 1.00 93.06 308 GLN A C 1
ATOM 2495 O O . GLN A 1 308 ? 41.830 6.517 -42.302 1.00 93.06 308 GLN A O 1
ATOM 2500 N N . ASP A 1 309 ? 42.620 8.557 -42.807 1.00 94.00 309 ASP A N 1
ATOM 2501 C CA . ASP A 1 309 ? 43.157 8.848 -41.475 1.00 94.00 309 ASP A CA 1
ATOM 2502 C C . ASP A 1 309 ? 42.047 8.879 -40.416 1.00 94.00 309 ASP A C 1
ATOM 2504 O O . ASP A 1 309 ? 42.166 8.254 -39.357 1.00 94.00 309 ASP A O 1
ATOM 2508 N N . LYS A 1 310 ? 40.909 9.521 -40.722 1.00 95.38 310 LYS A N 1
ATOM 2509 C CA . LYS A 1 310 ? 39.720 9.504 -39.852 1.00 95.38 310 LYS A CA 1
ATOM 2510 C C . LYS A 1 310 ? 39.216 8.084 -39.622 1.00 95.38 310 LYS A C 1
ATOM 2512 O O . LYS A 1 310 ? 38.897 7.718 -38.489 1.00 95.38 310 LYS A O 1
ATOM 2517 N N . LEU A 1 311 ? 39.154 7.271 -40.674 1.00 94.62 311 LEU A N 1
ATOM 2518 C CA . LEU A 1 311 ? 38.725 5.883 -40.565 1.00 94.62 311 LEU A CA 1
ATOM 2519 C C . LEU A 1 311 ? 39.688 5.060 -39.698 1.00 94.62 311 LEU A C 1
ATOM 2521 O O . LEU A 1 311 ? 39.232 4.291 -38.850 1.00 94.62 311 LEU A O 1
ATOM 2525 N N . LEU A 1 312 ? 41.001 5.225 -39.877 1.00 94.19 312 LEU A N 1
ATOM 2526 C CA . LEU A 1 312 ? 42.017 4.560 -39.060 1.00 94.19 312 LEU A CA 1
ATOM 2527 C C . LEU A 1 312 ? 41.908 4.970 -37.589 1.00 94.19 312 LEU A C 1
ATOM 2529 O O . LEU A 1 312 ? 41.887 4.096 -36.722 1.00 94.19 312 LEU A O 1
ATOM 2533 N N . ALA A 1 313 ? 41.741 6.262 -37.302 1.00 94.62 313 ALA A N 1
ATOM 2534 C CA . ALA A 1 313 ? 41.549 6.760 -35.942 1.00 94.62 313 ALA A CA 1
ATOM 2535 C C . ALA A 1 313 ? 40.293 6.163 -35.276 1.00 94.62 313 ALA A C 1
ATOM 2537 O O . ALA A 1 313 ? 40.339 5.723 -34.124 1.00 94.62 313 ALA A O 1
ATOM 2538 N N . LYS A 1 314 ? 39.169 6.074 -36.003 1.00 93.38 314 LYS A N 1
ATOM 2539 C CA . LYS A 1 314 ? 37.925 5.470 -35.490 1.00 93.38 314 LYS A CA 1
ATOM 2540 C C . LYS A 1 314 ? 38.068 3.958 -35.282 1.00 93.38 314 LYS A C 1
ATOM 2542 O O . LYS A 1 314 ? 37.655 3.452 -34.238 1.00 93.38 314 LYS A O 1
ATOM 2547 N N . LYS A 1 315 ? 38.720 3.244 -36.209 1.00 93.00 315 LYS A N 1
ATOM 2548 C CA . LYS A 1 315 ? 39.039 1.812 -36.058 1.00 93.00 315 LYS A CA 1
ATOM 2549 C C . LYS A 1 315 ? 39.952 1.558 -34.857 1.00 93.00 315 LYS A C 1
ATOM 2551 O O . LYS A 1 315 ? 39.708 0.611 -34.110 1.00 93.00 315 LYS A O 1
ATOM 2556 N N . ALA A 1 316 ? 40.948 2.413 -34.625 1.00 92.94 316 ALA A N 1
ATOM 2557 C CA . ALA A 1 316 ? 41.811 2.342 -33.449 1.00 92.94 316 ALA A CA 1
ATOM 2558 C C . ALA A 1 316 ? 41.015 2.551 -32.149 1.00 92.94 316 ALA A C 1
ATOM 2560 O O . ALA A 1 316 ? 41.145 1.748 -31.226 1.00 92.94 316 ALA A O 1
ATOM 2561 N N . LYS A 1 317 ? 40.107 3.540 -32.103 1.00 92.75 317 LYS A N 1
ATOM 2562 C CA . LYS A 1 317 ? 39.202 3.755 -30.956 1.00 92.75 317 LYS A CA 1
ATOM 2563 C C . LYS A 1 317 ? 38.295 2.544 -30.701 1.00 92.75 317 LYS A C 1
ATOM 2565 O O . LYS A 1 317 ? 38.068 2.149 -29.561 1.00 92.75 317 LYS A O 1
ATOM 2570 N N . ARG A 1 318 ? 37.794 1.896 -31.754 1.00 90.62 318 ARG A N 1
ATOM 2571 C CA . ARG A 1 318 ? 37.032 0.646 -31.613 1.00 90.62 318 ARG A CA 1
ATOM 2572 C C . ARG A 1 318 ? 37.890 -0.491 -31.053 1.00 90.62 318 ARG A C 1
ATOM 2574 O O . ARG A 1 318 ? 37.412 -1.248 -30.207 1.00 90.62 318 ARG A O 1
ATOM 2581 N N . GLN A 1 319 ? 39.131 -0.636 -31.518 1.00 88.81 319 GLN A N 1
ATOM 2582 C CA . GLN A 1 319 ? 40.054 -1.645 -30.996 1.00 88.81 319 GLN A CA 1
ATOM 2583 C C . GLN A 1 319 ? 40.394 -1.396 -29.522 1.00 88.81 319 GLN A C 1
ATOM 2585 O O . GLN A 1 319 ? 40.358 -2.348 -28.742 1.00 88.81 319 GLN A O 1
ATOM 2590 N N . SER A 1 320 ? 40.636 -0.144 -29.115 1.00 89.38 320 SER A N 1
ATOM 2591 C CA . SER A 1 320 ? 40.885 0.188 -27.706 1.00 89.38 320 SER A CA 1
ATOM 2592 C C . SER A 1 320 ? 39.684 -0.170 -26.826 1.00 89.38 320 SER A C 1
ATOM 2594 O O . SER A 1 320 ? 39.852 -0.892 -25.846 1.00 89.38 320 SER A O 1
ATOM 2596 N N . MET A 1 321 ? 38.459 0.183 -27.236 1.00 85.56 321 MET A N 1
ATOM 2597 C CA . MET A 1 321 ? 37.246 -0.190 -26.494 1.00 85.56 321 MET A CA 1
ATOM 2598 C C . MET A 1 321 ? 37.016 -1.704 -26.434 1.00 85.56 321 MET A C 1
ATOM 2600 O O . MET A 1 321 ? 36.533 -2.227 -25.429 1.00 85.56 321 MET A O 1
ATOM 2604 N N . LYS A 1 322 ? 37.370 -2.448 -27.490 1.00 85.56 322 LYS A N 1
ATOM 2605 C CA . LYS A 1 322 ? 37.283 -3.915 -27.477 1.00 85.56 322 LYS A CA 1
ATOM 2606 C C . LYS A 1 322 ? 38.256 -4.521 -26.462 1.00 85.56 322 LYS A C 1
ATOM 2608 O O . LYS A 1 322 ? 37.868 -5.451 -25.755 1.00 85.56 322 LYS A O 1
ATOM 2613 N N . ASN A 1 323 ? 39.469 -3.978 -26.371 1.00 85.12 323 ASN A N 1
ATOM 2614 C CA . ASN A 1 323 ? 40.478 -4.407 -25.402 1.00 85.12 323 ASN A CA 1
ATOM 2615 C C . ASN A 1 323 ? 40.067 -4.053 -23.963 1.00 85.12 323 ASN A C 1
ATOM 2617 O O . ASN A 1 323 ? 40.191 -4.880 -23.061 1.00 85.12 323 ASN A O 1
ATOM 2621 N N . GLU A 1 324 ? 39.500 -2.865 -23.742 1.00 81.94 324 GLU A N 1
ATOM 2622 C CA . GLU A 1 324 ? 38.913 -2.486 -22.450 1.00 81.94 324 GLU A CA 1
ATOM 2623 C C . GLU A 1 324 ? 37.788 -3.443 -22.047 1.00 81.94 324 GLU A C 1
ATOM 2625 O O . GLU A 1 324 ? 37.748 -3.923 -20.915 1.00 81.94 324 GLU A O 1
ATOM 2630 N N . PHE A 1 325 ? 36.906 -3.794 -22.983 1.00 76.69 325 PHE A N 1
ATOM 2631 C CA . PHE A 1 325 ? 35.814 -4.723 -22.721 1.00 76.69 325 PHE A CA 1
ATOM 2632 C C . PHE A 1 325 ? 36.296 -6.155 -22.445 1.00 76.69 325 PHE A C 1
ATOM 2634 O O . PHE A 1 325 ? 35.739 -6.826 -21.573 1.00 76.69 325 PHE A O 1
ATOM 2641 N N . SER A 1 326 ? 37.330 -6.647 -23.140 1.00 75.75 326 SER A N 1
ATOM 2642 C CA . SER A 1 326 ? 37.927 -7.952 -22.819 1.00 75.75 326 SER A CA 1
ATOM 2643 C C . SER A 1 326 ? 38.596 -7.944 -21.449 1.00 75.75 326 SER A C 1
ATOM 2645 O O . SER A 1 326 ? 38.411 -8.890 -20.686 1.00 75.75 326 SER A O 1
ATOM 2647 N N . ASN A 1 327 ? 39.288 -6.859 -21.093 1.00 72.19 327 ASN A N 1
ATOM 2648 C CA . ASN A 1 327 ? 39.911 -6.710 -19.780 1.00 72.19 327 ASN A CA 1
ATOM 2649 C C . ASN A 1 327 ? 38.859 -6.639 -18.663 1.00 72.19 327 ASN A C 1
ATOM 2651 O O . ASN A 1 327 ? 39.015 -7.306 -17.644 1.00 72.19 327 ASN A O 1
ATOM 2655 N N . GLN A 1 328 ? 37.745 -5.928 -18.876 1.00 72.19 328 GLN A N 1
ATOM 2656 C CA . GLN A 1 328 ? 36.608 -5.901 -17.946 1.00 72.19 328 GLN A CA 1
ATOM 2657 C C . GLN A 1 328 ? 35.915 -7.264 -17.806 1.00 72.19 328 GLN A C 1
ATOM 2659 O O . GLN A 1 328 ? 35.458 -7.618 -16.723 1.00 72.19 328 GLN A O 1
ATOM 2664 N N . LYS A 1 329 ? 35.823 -8.060 -18.880 1.00 71.25 329 LYS A N 1
ATOM 2665 C CA . LYS A 1 329 ? 35.273 -9.424 -18.805 1.00 71.25 329 LYS A CA 1
ATOM 2666 C C . LYS A 1 329 ? 36.178 -10.366 -18.021 1.00 71.25 329 LYS A C 1
ATOM 2668 O O . LYS A 1 329 ? 35.676 -11.153 -17.218 1.00 71.25 329 LYS A O 1
ATOM 2673 N N . LEU A 1 330 ? 37.489 -10.291 -18.241 1.00 66.00 330 LEU A N 1
ATOM 2674 C CA . LEU A 1 330 ? 38.462 -11.092 -17.501 1.00 66.00 330 LEU A CA 1
ATOM 2675 C C . LEU A 1 330 ? 38.497 -10.683 -16.023 1.00 66.00 330 LEU A C 1
ATOM 2677 O O . LEU A 1 330 ? 38.447 -11.560 -15.162 1.00 66.00 330 LEU A O 1
ATOM 2681 N N . SER A 1 331 ? 38.472 -9.380 -15.717 1.00 64.69 331 SER A N 1
ATOM 2682 C CA . SER A 1 331 ? 38.410 -8.896 -14.333 1.00 64.69 331 SER A CA 1
ATOM 2683 C C . SER A 1 331 ? 37.083 -9.237 -13.655 1.00 64.69 331 SER A C 1
ATOM 2685 O O . SER A 1 331 ? 37.094 -9.670 -12.511 1.00 64.69 331 SER A O 1
ATOM 2687 N N . GLY A 1 332 ? 35.949 -9.133 -14.355 1.00 66.81 332 GLY A N 1
ATOM 2688 C CA . GLY A 1 332 ? 34.637 -9.523 -13.834 1.00 66.81 332 GLY A CA 1
ATOM 2689 C C . GLY A 1 332 ? 34.520 -11.026 -13.574 1.00 66.81 332 GLY A C 1
ATOM 2690 O O . GLY A 1 332 ? 33.954 -11.431 -12.564 1.00 66.81 332 GLY A O 1
ATOM 2691 N N . THR A 1 333 ? 35.106 -11.861 -14.437 1.00 68.56 333 THR A N 1
ATOM 2692 C CA . THR A 1 333 ? 35.140 -13.320 -14.238 1.00 68.56 333 THR A CA 1
ATOM 2693 C C . THR A 1 333 ? 36.044 -13.681 -13.062 1.00 68.56 333 THR A C 1
ATOM 2695 O O . THR A 1 333 ? 35.637 -14.446 -12.194 1.00 68.56 333 THR A O 1
ATOM 2698 N N . ALA A 1 334 ? 37.230 -13.072 -12.967 1.00 63.91 334 ALA A N 1
ATOM 2699 C CA . ALA A 1 334 ? 38.125 -13.252 -11.826 1.00 63.91 334 ALA A CA 1
ATOM 2700 C C . ALA A 1 334 ? 37.493 -12.757 -10.510 1.00 63.91 334 ALA A C 1
ATOM 2702 O O . ALA A 1 334 ? 37.553 -13.456 -9.502 1.00 63.91 334 ALA A O 1
ATOM 2703 N N . ALA A 1 335 ? 36.821 -11.602 -10.523 1.00 62.69 335 ALA A N 1
ATOM 2704 C CA . ALA A 1 335 ? 36.110 -11.056 -9.369 1.00 62.69 335 ALA A CA 1
ATOM 2705 C C . ALA A 1 335 ? 34.919 -11.934 -8.957 1.00 62.69 335 ALA A C 1
ATOM 2707 O O . ALA A 1 335 ? 34.711 -12.151 -7.769 1.00 62.69 335 ALA A O 1
ATOM 2708 N N . SER A 1 336 ? 34.174 -12.491 -9.916 1.00 69.38 336 SER A N 1
ATOM 2709 C CA . SER A 1 336 ? 33.089 -13.438 -9.639 1.00 69.38 336 SER A CA 1
ATOM 2710 C C . SER A 1 336 ? 33.610 -14.744 -9.041 1.00 69.38 336 SER A C 1
ATOM 2712 O O . SER A 1 336 ? 32.999 -15.269 -8.115 1.00 69.38 336 SER A O 1
ATOM 2714 N N . ILE A 1 337 ? 34.738 -15.263 -9.536 1.00 72.44 337 ILE A N 1
ATOM 2715 C CA . ILE A 1 337 ? 35.377 -16.468 -8.989 1.00 72.44 337 ILE A CA 1
ATOM 2716 C C . ILE A 1 337 ? 35.869 -16.204 -7.559 1.00 72.44 337 ILE A C 1
ATOM 2718 O O . ILE A 1 337 ? 35.626 -17.022 -6.675 1.00 72.44 337 ILE A O 1
ATOM 2722 N N . LEU A 1 338 ? 36.491 -15.048 -7.302 1.00 68.50 338 LEU A N 1
ATOM 2723 C CA . LEU A 1 338 ? 36.926 -14.645 -5.959 1.00 68.50 338 LEU A CA 1
ATOM 2724 C C . LEU A 1 338 ? 35.747 -14.414 -5.002 1.00 68.50 338 LEU A C 1
ATOM 2726 O O . LEU A 1 338 ? 35.820 -14.813 -3.843 1.00 68.50 338 LEU A O 1
ATOM 2730 N N . ALA A 1 339 ? 34.647 -13.821 -5.472 1.00 65.38 339 ALA A N 1
ATOM 2731 C CA . ALA A 1 339 ? 33.435 -13.642 -4.675 1.00 65.38 339 ALA A CA 1
ATOM 2732 C C . ALA A 1 339 ? 32.795 -14.990 -4.309 1.00 65.38 339 ALA A C 1
ATOM 2734 O O . ALA A 1 339 ? 32.479 -15.206 -3.141 1.00 65.38 339 ALA A O 1
ATOM 2735 N N . CYS A 1 340 ? 32.688 -15.925 -5.262 1.00 67.75 340 CYS A N 1
ATOM 2736 C CA . CYS A 1 340 ? 32.242 -17.293 -4.981 1.00 67.75 340 CYS A CA 1
ATOM 2737 C C . CYS A 1 340 ? 33.174 -18.003 -3.994 1.00 67.75 340 CYS A C 1
ATOM 2739 O O . CYS A 1 340 ? 32.688 -18.626 -3.055 1.00 67.75 340 CYS A O 1
ATOM 2741 N N . ALA A 1 341 ? 34.495 -17.876 -4.151 1.00 72.12 341 ALA A N 1
ATOM 2742 C CA . ALA A 1 341 ? 35.455 -18.461 -3.219 1.00 72.12 341 ALA A CA 1
ATOM 2743 C C . ALA A 1 341 ? 35.277 -17.892 -1.798 1.00 72.12 341 ALA A C 1
ATOM 2745 O O . ALA A 1 341 ? 35.148 -18.650 -0.839 1.00 72.12 341 ALA A O 1
ATOM 2746 N N . ASN A 1 342 ? 35.154 -16.572 -1.654 1.00 71.12 342 ASN A N 1
ATOM 2747 C CA . ASN A 1 342 ? 34.929 -15.933 -0.356 1.00 71.12 342 ASN A CA 1
ATOM 2748 C C . ASN A 1 342 ? 33.578 -16.316 0.265 1.00 71.12 342 ASN A C 1
ATOM 2750 O O . ASN A 1 342 ? 33.499 -16.519 1.475 1.00 71.12 342 ASN A O 1
ATOM 2754 N N . GLN A 1 343 ? 32.532 -16.472 -0.549 1.00 71.81 343 GLN A N 1
ATOM 2755 C CA . GLN A 1 343 ? 31.225 -16.931 -0.087 1.00 71.81 343 GLN A CA 1
ATOM 2756 C C . GLN A 1 343 ? 31.283 -18.387 0.385 1.00 71.81 343 GLN A C 1
ATOM 2758 O O . GLN A 1 343 ? 30.792 -18.685 1.468 1.00 71.81 343 GLN A O 1
ATOM 2763 N N . THR A 1 344 ? 31.985 -19.272 -0.333 1.00 72.94 344 THR A N 1
ATOM 2764 C CA . THR A 1 344 ? 32.206 -20.652 0.128 1.00 72.94 344 THR A CA 1
ATOM 2765 C C . THR A 1 344 ? 33.028 -20.718 1.414 1.00 72.94 344 THR A C 1
ATOM 2767 O O . THR A 1 344 ? 32.717 -21.521 2.288 1.00 72.94 344 THR A O 1
ATOM 2770 N N . VAL A 1 345 ? 34.025 -19.843 1.589 1.00 75.81 345 VAL A N 1
ATOM 2771 C CA . VAL A 1 345 ? 34.798 -19.747 2.840 1.00 75.81 345 VAL A CA 1
ATOM 2772 C C . VAL A 1 345 ? 33.918 -19.245 3.987 1.00 75.81 345 VAL A C 1
ATOM 2774 O O . VAL A 1 345 ? 33.983 -19.794 5.085 1.00 75.81 345 VAL A O 1
ATOM 2777 N N . HIS A 1 346 ? 33.055 -18.256 3.746 1.00 72.81 346 HIS A N 1
ATOM 2778 C CA . HIS A 1 346 ? 32.112 -17.763 4.751 1.00 72.81 346 HIS A CA 1
ATOM 2779 C C . HIS A 1 346 ? 31.062 -18.823 5.120 1.00 72.81 346 HIS A C 1
ATOM 2781 O O . HIS A 1 346 ? 30.772 -19.011 6.301 1.00 72.81 346 HIS A O 1
ATOM 2787 N N . GLU A 1 347 ? 30.508 -19.544 4.147 1.00 74.06 347 GLU A N 1
ATOM 2788 C CA . GLU A 1 347 ? 29.568 -20.642 4.391 1.00 74.06 347 GLU A CA 1
ATOM 2789 C C . GLU A 1 347 ? 30.230 -21.794 5.148 1.00 74.06 347 GLU A C 1
ATOM 2791 O O . GLU A 1 347 ? 29.624 -22.373 6.049 1.00 74.06 347 GLU A O 1
ATOM 2796 N N . HIS A 1 348 ? 31.489 -22.106 4.834 1.00 76.06 348 HIS A N 1
ATOM 2797 C CA . HIS A 1 348 ? 32.256 -23.106 5.567 1.00 76.06 348 HIS A CA 1
ATOM 2798 C C . HIS A 1 348 ? 32.557 -22.645 6.999 1.00 76.06 348 HIS A C 1
ATOM 2800 O O . HIS A 1 348 ? 32.500 -23.450 7.925 1.00 76.06 348 HIS A O 1
ATOM 2806 N N . LYS A 1 349 ? 32.821 -21.349 7.207 1.00 79.38 349 LYS A N 1
ATOM 2807 C CA . LYS A 1 349 ? 33.013 -20.765 8.540 1.00 79.38 349 LYS A CA 1
ATOM 2808 C C . LYS A 1 349 ? 31.727 -20.802 9.371 1.00 79.38 349 LYS A C 1
ATOM 2810 O O . LYS A 1 349 ? 31.768 -21.256 10.506 1.00 79.38 349 LYS A O 1
ATOM 2815 N N . LEU A 1 350 ? 30.583 -20.447 8.783 1.00 74.75 350 LEU A N 1
ATOM 2816 C CA . LEU A 1 350 ? 29.272 -20.550 9.437 1.00 74.75 350 LEU A CA 1
ATOM 2817 C C . LEU A 1 350 ? 28.892 -21.999 9.753 1.00 74.75 350 LEU A C 1
ATOM 2819 O O . LEU A 1 350 ? 28.336 -22.263 10.811 1.00 74.75 350 LEU A O 1
ATOM 2823 N N . LYS A 1 351 ? 29.206 -22.955 8.870 1.00 77.38 351 LYS A N 1
ATOM 2824 C CA . LYS A 1 351 ? 29.002 -24.385 9.153 1.00 77.38 351 LYS A CA 1
ATOM 2825 C C . LYS A 1 351 ? 29.869 -24.868 10.312 1.00 77.38 351 LYS A C 1
ATOM 2827 O O . LYS A 1 351 ? 29.375 -25.622 11.141 1.00 77.38 351 LYS A O 1
ATOM 2832 N N . MET A 1 352 ? 31.118 -24.411 10.399 1.00 75.12 352 MET A N 1
ATOM 2833 C CA . MET A 1 352 ? 31.999 -24.721 11.530 1.00 75.12 352 MET A CA 1
ATOM 2834 C C . MET A 1 352 ? 31.483 -24.102 12.834 1.00 75.12 352 MET A C 1
ATOM 2836 O O . MET A 1 352 ? 31.412 -24.805 13.835 1.00 75.12 352 MET A O 1
ATOM 2840 N N . GLU A 1 353 ? 31.045 -22.840 12.816 1.00 75.31 353 GLU A N 1
ATOM 2841 C CA . GLU A 1 353 ? 30.454 -22.167 13.983 1.00 75.31 353 GLU A CA 1
ATOM 2842 C C . GLU A 1 353 ? 29.142 -22.846 14.423 1.00 75.31 353 GLU A C 1
ATOM 2844 O O . GLU A 1 353 ? 28.928 -23.080 15.611 1.00 75.31 353 GLU A O 1
ATOM 2849 N N . PHE A 1 354 ? 28.297 -23.275 13.479 1.00 70.12 354 PHE A N 1
ATOM 2850 C CA . PHE A 1 354 ? 27.058 -24.000 13.777 1.00 70.12 354 PHE A CA 1
ATOM 2851 C C . PHE A 1 354 ? 27.317 -25.424 14.291 1.00 70.12 354 PHE A C 1
ATOM 2853 O O . PHE A 1 354 ? 26.602 -25.912 15.169 1.00 70.12 354 PHE A O 1
ATOM 2860 N N . GLU A 1 355 ? 28.346 -26.108 13.783 1.00 69.69 355 GLU A N 1
ATOM 2861 C CA . GLU A 1 355 ? 28.782 -27.399 14.318 1.00 69.69 355 GLU A CA 1
ATOM 2862 C C . GLU A 1 355 ? 29.416 -27.270 15.707 1.00 69.69 355 GLU A C 1
ATOM 2864 O O . GLU A 1 355 ? 29.210 -28.154 16.539 1.00 69.69 355 GLU A O 1
ATOM 2869 N N . GLU A 1 356 ? 30.150 -26.192 15.990 1.00 65.94 356 GLU A N 1
ATOM 2870 C CA . GLU A 1 356 ? 30.689 -25.909 17.324 1.00 65.94 356 GLU A CA 1
ATOM 2871 C C . GLU A 1 356 ? 29.583 -25.550 18.324 1.00 65.94 356 GLU A C 1
ATOM 2873 O O . GLU A 1 356 ? 29.574 -26.096 19.429 1.00 65.94 356 GLU A O 1
ATOM 2878 N N . GLU A 1 357 ? 28.584 -24.751 17.935 1.00 60.97 357 GLU A N 1
ATOM 2879 C CA . GLU A 1 357 ? 27.400 -24.486 18.766 1.00 60.97 357 GLU A CA 1
ATOM 2880 C C . GLU A 1 357 ? 26.528 -25.734 18.979 1.00 60.97 357 GLU A C 1
ATOM 2882 O O . GLU A 1 357 ? 25.946 -25.928 20.050 1.00 60.97 357 GLU A O 1
ATOM 2887 N N . SER A 1 358 ? 26.449 -26.618 17.981 1.00 58.97 358 SER A N 1
ATOM 2888 C CA . SER A 1 358 ? 25.721 -27.888 18.098 1.00 58.97 358 SER A CA 1
ATOM 2889 C C . SER A 1 358 ? 26.459 -28.885 19.001 1.00 58.97 358 SER A C 1
ATOM 2891 O O . SER A 1 358 ? 25.829 -29.606 19.777 1.00 58.97 358 SER A O 1
ATOM 2893 N N . LYS A 1 359 ? 27.799 -28.899 18.957 1.00 57.72 359 LYS A N 1
ATOM 2894 C CA . LYS A 1 359 ? 28.647 -29.735 19.824 1.00 57.72 359 LYS A CA 1
ATOM 2895 C C . LYS A 1 359 ? 28.732 -29.190 21.256 1.00 57.72 359 LYS A C 1
ATOM 2897 O O . LYS A 1 359 ? 28.832 -29.998 22.179 1.00 57.72 359 LYS A O 1
ATOM 2902 N N . SER A 1 360 ? 28.636 -27.873 21.473 1.00 54.56 360 SER A N 1
ATOM 2903 C CA . SER A 1 360 ? 28.578 -27.283 22.822 1.00 54.56 360 SER A CA 1
ATOM 2904 C C . SER A 1 360 ? 27.218 -27.519 23.492 1.00 54.56 360 SER A C 1
ATOM 2906 O O . SER A 1 360 ? 27.172 -27.965 24.636 1.00 54.56 360 SER A O 1
ATOM 2908 N N . LYS A 1 361 ? 26.101 -27.401 22.757 1.00 53.47 361 LYS A N 1
ATOM 2909 C CA . LYS A 1 361 ? 24.756 -27.725 2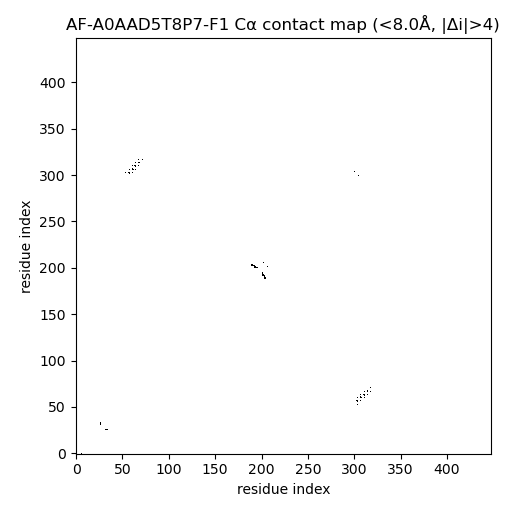3.280 1.00 53.47 361 LYS A CA 1
ATOM 2910 C C . LYS A 1 361 ? 24.529 -29.218 23.559 1.00 53.47 361 LYS A C 1
ATOM 2912 O O . LYS A 1 361 ? 23.684 -29.553 24.386 1.00 53.47 361 LYS A O 1
ATOM 2917 N N . GLN A 1 362 ? 25.281 -30.126 22.928 1.00 49.81 362 GLN A N 1
ATOM 2918 C CA . GLN A 1 362 ? 25.216 -31.564 23.233 1.00 49.81 362 GLN A CA 1
ATOM 2919 C C . GLN A 1 362 ? 26.086 -32.006 24.421 1.00 49.81 362 GLN A C 1
ATOM 2921 O O . GLN A 1 362 ? 25.841 -33.088 24.955 1.00 49.81 362 GLN A O 1
ATOM 2926 N N . ARG A 1 363 ? 27.062 -31.206 24.876 1.00 51.06 363 ARG A N 1
ATOM 2927 C CA . ARG A 1 363 ? 27.905 -31.575 26.030 1.00 51.06 363 ARG A CA 1
ATOM 2928 C C . ARG A 1 363 ? 27.312 -31.186 27.388 1.00 51.06 363 ARG A C 1
ATOM 2930 O O . ARG A 1 363 ? 27.568 -31.902 28.350 1.00 51.06 363 ARG A O 1
ATOM 2937 N N . ASP A 1 364 ? 26.414 -30.200 27.442 1.00 51.34 364 ASP A N 1
ATOM 2938 C CA . ASP A 1 364 ? 25.815 -29.740 28.711 1.00 51.34 364 ASP A CA 1
ATOM 2939 C C . ASP A 1 364 ? 24.370 -30.229 28.963 1.00 51.34 364 ASP A C 1
ATOM 2941 O O . ASP A 1 364 ? 23.768 -29.916 29.989 1.00 51.34 364 ASP A O 1
ATOM 2945 N N . GLY A 1 365 ? 23.792 -31.040 28.065 1.00 48.19 365 GLY A N 1
ATOM 2946 C CA . GLY A 1 365 ? 22.374 -31.440 28.130 1.00 48.19 365 GLY A CA 1
ATOM 2947 C C . GLY A 1 365 ? 22.064 -32.899 28.498 1.00 48.19 365 GLY A C 1
ATOM 2948 O O . GLY A 1 365 ? 20.891 -33.256 28.609 1.00 48.19 365 GLY A O 1
ATOM 2949 N N . VAL A 1 366 ? 23.063 -33.772 28.659 1.00 51.94 366 VAL A N 1
ATOM 2950 C CA . VAL A 1 366 ? 22.833 -35.236 28.687 1.00 51.94 366 VAL A CA 1
ATOM 2951 C C . VAL A 1 366 ? 22.761 -35.892 30.087 1.00 51.94 366 VAL A C 1
ATOM 2953 O O . VAL A 1 366 ? 22.149 -36.959 30.179 1.00 51.94 366 VAL A O 1
ATOM 2956 N N . PRO A 1 367 ? 23.215 -35.301 31.217 1.00 52.59 367 PRO A N 1
ATOM 2957 C CA . PRO A 1 367 ? 22.958 -35.912 32.530 1.00 52.59 367 PRO A CA 1
ATOM 2958 C C . PRO A 1 367 ? 21.542 -35.641 33.079 1.00 52.59 367 PRO A C 1
ATOM 2960 O O . PRO A 1 367 ? 20.970 -36.496 33.752 1.00 52.59 367 PRO A O 1
ATOM 2963 N N . ALA A 1 368 ? 20.935 -34.485 32.775 1.00 52.72 368 ALA A N 1
ATOM 2964 C CA . ALA A 1 368 ? 19.726 -34.017 33.472 1.00 52.72 368 ALA A CA 1
ATOM 2965 C C . ALA A 1 368 ? 18.417 -34.710 33.035 1.00 52.72 368 ALA A C 1
ATOM 2967 O O . ALA A 1 368 ? 17.487 -34.853 33.831 1.00 52.72 368 ALA A O 1
ATOM 2968 N N . LEU A 1 369 ? 18.329 -35.180 31.785 1.00 53.03 369 LEU A N 1
ATOM 2969 C CA . LEU A 1 369 ? 17.134 -35.866 31.269 1.00 53.03 369 LEU A CA 1
ATOM 2970 C C . LEU A 1 369 ? 17.040 -37.328 31.732 1.00 53.03 369 LEU A C 1
ATOM 2972 O O . LEU A 1 369 ? 15.943 -37.801 32.027 1.00 53.03 369 LEU A O 1
ATOM 2976 N N . LYS A 1 370 ? 18.178 -38.019 31.884 1.00 57.69 370 LYS A N 1
ATOM 2977 C CA . LYS A 1 370 ? 18.220 -39.389 32.425 1.00 57.69 370 LYS A CA 1
ATOM 2978 C C . LYS A 1 370 ? 17.901 -39.421 33.920 1.00 57.69 370 LYS A C 1
ATOM 2980 O O . LYS A 1 370 ? 17.159 -40.294 34.359 1.00 57.69 370 LYS A O 1
ATOM 2985 N N . GLN A 1 371 ? 18.379 -38.429 34.674 1.00 60.69 371 GLN A N 1
ATOM 2986 C CA . GLN A 1 371 ? 18.081 -38.296 36.101 1.00 60.69 371 GLN A CA 1
ATOM 2987 C C . GLN A 1 371 ? 16.603 -37.960 36.352 1.00 60.69 371 GLN A C 1
ATOM 2989 O O . GLN A 1 371 ? 15.988 -38.545 37.238 1.00 60.69 371 GLN A O 1
ATOM 2994 N N . ARG A 1 372 ? 15.986 -37.103 35.521 1.00 61.03 372 ARG A N 1
ATOM 2995 C CA . ARG A 1 372 ? 14.538 -36.831 35.597 1.00 61.03 372 ARG A CA 1
ATOM 2996 C C . ARG A 1 372 ? 13.679 -38.032 35.218 1.00 61.03 372 ARG A C 1
ATOM 2998 O O . ARG A 1 372 ? 12.653 -38.246 35.850 1.00 61.03 372 ARG A O 1
ATOM 3005 N N . GLN A 1 373 ? 14.079 -38.828 34.225 1.00 65.44 373 GLN A N 1
ATOM 3006 C CA . GLN A 1 373 ? 13.348 -40.053 33.880 1.00 65.44 373 GLN A CA 1
ATOM 3007 C C . GLN A 1 373 ? 13.464 -41.127 34.969 1.00 65.44 373 GLN A C 1
ATOM 3009 O O . GLN A 1 373 ? 12.470 -41.788 35.256 1.00 65.44 373 GLN A O 1
ATOM 3014 N N . GLN A 1 374 ? 14.623 -41.252 35.623 1.00 68.12 374 GLN A N 1
ATOM 3015 C CA . GLN A 1 374 ? 14.796 -42.152 36.769 1.00 68.12 374 GLN A CA 1
ATOM 3016 C C . GLN A 1 374 ? 13.988 -41.693 37.990 1.00 68.12 374 GLN A C 1
ATOM 3018 O O . GLN A 1 374 ? 13.261 -42.498 38.557 1.00 68.12 374 GLN A O 1
ATOM 3023 N N . GLN A 1 375 ? 13.996 -40.396 38.319 1.00 67.75 375 GLN A N 1
ATOM 3024 C CA . GLN A 1 375 ? 13.160 -39.843 39.396 1.00 67.75 375 GLN A CA 1
ATOM 3025 C C . GLN A 1 375 ? 11.661 -40.007 39.115 1.00 67.75 375 GLN A C 1
ATOM 3027 O O . GLN A 1 375 ? 10.880 -40.287 40.022 1.00 67.75 375 GLN A O 1
ATOM 3032 N N . HIS A 1 376 ? 11.246 -39.871 37.853 1.00 71.25 376 HIS A N 1
ATOM 3033 C CA . HIS A 1 376 ? 9.849 -40.063 37.477 1.00 71.25 376 HIS A CA 1
ATOM 3034 C C . HIS A 1 376 ? 9.431 -41.541 37.541 1.00 71.25 376 HIS A C 1
ATOM 3036 O O . HIS A 1 376 ? 8.290 -41.828 37.907 1.00 71.25 376 HIS A O 1
ATOM 3042 N N . GLN A 1 377 ? 10.341 -42.474 37.238 1.00 73.12 377 GLN A N 1
ATOM 3043 C CA . GLN A 1 377 ? 10.115 -43.912 37.411 1.00 73.12 377 GLN A CA 1
ATOM 3044 C C . GLN A 1 377 ? 10.109 -44.326 38.890 1.00 73.12 377 GLN A C 1
ATOM 3046 O O . GLN A 1 377 ? 9.246 -45.106 39.284 1.00 73.12 377 GLN A O 1
ATOM 3051 N N . GLU A 1 378 ? 10.981 -43.763 39.730 1.00 74.00 378 GLU A N 1
ATOM 3052 C CA . GLU A 1 378 ? 10.978 -44.001 41.182 1.00 74.00 378 GLU A CA 1
ATOM 3053 C C . GLU A 1 378 ? 9.707 -43.461 41.853 1.00 74.00 378 GLU A C 1
ATOM 3055 O O . GLU A 1 378 ? 9.105 -44.151 42.675 1.00 74.00 378 GLU A O 1
ATOM 3060 N N . GLN A 1 379 ? 9.216 -42.281 41.450 1.00 70.56 379 GLN A N 1
ATOM 3061 C CA . GLN A 1 379 ? 7.930 -41.759 41.935 1.00 70.56 379 GLN A CA 1
ATOM 3062 C C . GLN A 1 379 ? 6.742 -42.633 41.511 1.00 70.56 379 GLN A C 1
ATOM 3064 O O . GLN A 1 379 ? 5.804 -42.818 42.286 1.00 70.56 379 GLN A O 1
ATOM 3069 N N . GLN A 1 380 ? 6.778 -43.213 40.308 1.00 69.44 380 GLN A N 1
ATOM 3070 C CA . GLN A 1 380 ? 5.736 -44.137 39.851 1.00 69.44 380 GLN A CA 1
ATOM 3071 C C . GLN A 1 380 ? 5.789 -45.491 40.575 1.00 69.44 380 GLN A C 1
ATOM 3073 O O . GLN A 1 380 ? 4.738 -46.080 40.823 1.00 69.44 380 GLN A O 1
ATOM 3078 N N . GLN A 1 381 ? 6.978 -45.963 40.967 1.00 67.94 381 GLN A N 1
ATOM 3079 C CA . GLN A 1 381 ? 7.126 -47.175 41.775 1.00 67.94 381 GLN A CA 1
ATOM 3080 C C . GLN A 1 381 ? 6.677 -46.954 43.228 1.00 67.94 381 GLN A C 1
ATOM 3082 O O . GLN A 1 381 ? 5.993 -47.812 43.781 1.00 67.94 381 GLN A O 1
ATOM 3087 N N . LEU A 1 382 ? 6.950 -45.788 43.825 1.00 60.31 382 LEU A N 1
ATOM 3088 C CA . LEU A 1 382 ? 6.456 -45.446 45.168 1.00 60.31 382 LEU A CA 1
ATOM 3089 C C . LEU A 1 382 ? 4.920 -45.343 45.217 1.00 60.31 382 LEU A C 1
ATOM 3091 O O . LEU A 1 382 ? 4.304 -45.861 46.145 1.00 60.31 382 LEU A O 1
ATOM 3095 N N . LEU A 1 383 ? 4.290 -44.796 44.171 1.00 55.78 383 LEU A N 1
ATOM 3096 C CA . LEU A 1 383 ? 2.826 -44.745 44.033 1.00 55.78 383 LEU A CA 1
ATOM 3097 C C . LEU A 1 383 ? 2.167 -46.124 43.831 1.00 55.78 383 LEU A C 1
ATOM 3099 O O . LEU A 1 383 ? 0.966 -46.269 44.070 1.00 55.78 383 LEU A O 1
ATOM 3103 N N . GLN A 1 384 ? 2.920 -47.141 43.395 1.00 53.56 384 GLN A N 1
ATOM 3104 C CA . GLN A 1 384 ? 2.423 -48.518 43.288 1.00 53.56 384 GLN A CA 1
ATOM 3105 C C . GLN A 1 384 ? 2.492 -49.285 44.615 1.00 53.56 384 GLN A C 1
ATOM 3107 O O . GLN A 1 384 ? 1.663 -50.166 44.834 1.00 53.56 384 GLN A O 1
ATOM 3112 N N . TYR A 1 385 ? 3.405 -48.929 45.524 1.00 50.38 385 TYR A N 1
ATOM 3113 C CA . TYR A 1 385 ? 3.514 -49.575 46.839 1.00 50.38 385 TYR A CA 1
ATOM 3114 C C . TYR A 1 385 ? 2.542 -49.025 47.897 1.00 50.38 385 TYR A C 1
ATOM 3116 O O . TYR A 1 385 ? 2.332 -49.675 48.918 1.00 50.38 385 TYR A O 1
ATOM 3124 N N . GLU A 1 386 ? 1.876 -47.895 47.642 1.00 51.19 386 GLU A N 1
ATOM 3125 C CA . GLU A 1 386 ? 0.864 -47.322 48.549 1.00 51.19 386 GLU A CA 1
ATOM 3126 C C . GLU A 1 386 ? -0.555 -47.902 48.362 1.00 51.19 386 GLU A C 1
ATOM 3128 O O . GLU A 1 386 ? -1.479 -47.554 49.095 1.00 51.19 386 GLU A O 1
ATOM 3133 N N . LYS A 1 387 ? -0.751 -48.825 47.408 1.00 48.69 387 LYS A N 1
ATOM 3134 C CA . LYS A 1 387 ? -2.041 -49.487 47.139 1.00 48.69 387 LYS A CA 1
ATOM 3135 C C . LYS A 1 387 ? -2.001 -50.982 47.464 1.00 48.69 387 LYS A C 1
ATOM 3137 O O . LYS A 1 387 ? -2.121 -51.825 46.580 1.00 48.69 387 LYS A O 1
ATOM 3142 N N . LEU A 1 388 ? -1.900 -51.315 48.751 1.00 40.75 388 LEU A N 1
ATOM 3143 C CA . LEU A 1 388 ? -2.342 -52.609 49.284 1.00 40.75 388 LEU A CA 1
ATOM 3144 C C . LEU A 1 388 ? -3.486 -52.378 50.287 1.00 40.75 388 LEU A C 1
ATOM 3146 O O . LEU A 1 388 ? -3.330 -51.561 51.195 1.00 40.75 388 LEU A O 1
ATOM 3150 N N . PRO A 1 389 ? -4.631 -53.076 50.162 1.00 45.28 389 PRO A N 1
ATOM 3151 C CA . PRO A 1 389 ? -5.767 -52.884 51.051 1.00 45.28 389 PRO A CA 1
ATOM 3152 C C . PRO A 1 389 ? -5.573 -53.675 52.352 1.00 45.28 389 PRO A C 1
ATOM 3154 O O . PRO A 1 389 ? -5.440 -54.899 52.334 1.00 45.28 389 PRO A O 1
ATOM 3157 N N . LYS A 1 390 ? -5.611 -52.987 53.498 1.00 38.81 390 LYS A N 1
ATOM 3158 C CA . LYS A 1 390 ? -5.939 -53.609 54.786 1.00 38.81 390 LYS A CA 1
ATOM 3159 C C . LYS A 1 390 ? -7.447 -53.490 55.011 1.00 38.81 390 LYS A C 1
ATOM 3161 O O . LYS A 1 390 ? -7.969 -52.399 55.183 1.00 38.81 390 LYS A O 1
ATOM 3166 N N . SER A 1 391 ? -8.093 -54.648 54.908 1.00 42.12 391 SER A N 1
ATOM 3167 C CA . SER A 1 391 ? -9.291 -55.131 55.609 1.00 42.12 391 SER A CA 1
ATOM 3168 C C . SER A 1 391 ? -10.188 -54.157 56.391 1.00 42.12 391 SER A C 1
ATOM 3170 O O . SER A 1 391 ? -9.730 -53.503 57.322 1.00 42.12 391 SER A O 1
ATOM 3172 N N . ASN A 1 392 ? -11.490 -54.356 56.144 1.00 46.25 392 ASN A N 1
ATOM 3173 C CA . ASN A 1 392 ? -12.642 -54.220 57.043 1.00 46.25 392 ASN A CA 1
ATOM 3174 C C . ASN A 1 392 ? -13.043 -52.820 57.515 1.00 46.25 392 ASN A C 1
ATOM 3176 O O . ASN A 1 392 ? -12.514 -52.330 58.500 1.00 46.25 392 ASN A O 1
ATOM 3180 N N . GLU A 1 393 ? -14.128 -52.310 56.926 1.00 41.16 393 GLU A N 1
ATOM 3181 C CA . GLU A 1 393 ? -15.323 -51.899 57.676 1.00 41.16 393 GLU A CA 1
ATOM 3182 C C . GLU A 1 393 ? -16.541 -51.869 56.730 1.00 41.16 393 GLU A C 1
ATOM 3184 O O . GLU A 1 393 ? -16.501 -51.299 55.641 1.00 41.16 393 GLU A O 1
ATOM 3189 N N . GLN A 1 394 ? -17.598 -52.587 57.117 1.00 54.84 394 GLN A N 1
ATOM 3190 C CA . GLN A 1 394 ? -18.914 -52.586 56.474 1.00 54.84 394 GLN A CA 1
ATOM 3191 C C . GLN A 1 394 ? -19.612 -51.257 56.764 1.00 54.84 394 GLN A C 1
ATOM 3193 O O . GLN A 1 394 ? -19.861 -51.030 57.940 1.00 54.84 394 GLN A O 1
ATOM 3198 N N . ILE A 1 395 ? -20.004 -50.462 55.757 1.00 42.28 395 ILE A N 1
ATOM 3199 C CA . ILE A 1 395 ? -21.117 -49.492 55.867 1.00 42.28 395 ILE A CA 1
ATOM 3200 C C . ILE A 1 395 ? -21.830 -49.332 54.499 1.00 42.28 395 ILE A C 1
ATOM 3202 O O . ILE A 1 395 ? -21.312 -48.728 53.565 1.00 42.28 395 ILE A O 1
ATOM 3206 N N . ASP A 1 396 ? -23.011 -49.954 54.442 1.00 44.91 396 ASP A N 1
ATOM 3207 C CA . ASP A 1 396 ? -24.330 -49.556 53.916 1.00 44.91 396 ASP A CA 1
ATOM 3208 C C . ASP A 1 396 ? -24.614 -49.215 52.433 1.00 44.91 396 ASP A C 1
ATOM 3210 O O . ASP A 1 396 ? -24.336 -48.142 51.901 1.00 44.91 396 ASP A O 1
ATOM 3214 N N . ASP A 1 397 ? -25.420 -50.107 51.843 1.00 49.94 397 ASP A N 1
ATOM 3215 C CA . ASP A 1 397 ? -26.077 -50.097 50.523 1.00 49.94 397 ASP A CA 1
ATOM 3216 C C . ASP A 1 397 ? -27.067 -48.931 50.254 1.00 49.94 397 ASP A C 1
ATOM 3218 O O . ASP A 1 397 ? -27.756 -48.915 49.229 1.00 49.94 397 ASP A O 1
ATOM 3222 N N . TYR A 1 398 ? -27.163 -47.921 51.124 1.00 55.66 398 TYR A N 1
ATOM 3223 C CA . TYR A 1 398 ? -28.145 -46.834 50.973 1.00 55.66 398 TYR A CA 1
ATOM 3224 C C . TYR A 1 398 ? -27.680 -45.656 50.097 1.00 55.66 398 TYR A C 1
ATOM 3226 O O . TYR A 1 398 ? -28.518 -44.908 49.580 1.00 55.66 398 TYR A O 1
ATOM 3234 N N . ASP A 1 399 ? -26.379 -45.506 49.840 1.00 55.03 399 ASP A N 1
ATOM 3235 C CA . ASP A 1 399 ? -25.858 -44.318 49.142 1.00 55.03 399 ASP A CA 1
ATOM 3236 C C . ASP A 1 399 ? -25.864 -44.439 47.606 1.00 55.03 399 ASP A C 1
ATOM 3238 O O . ASP A 1 399 ? -26.000 -43.450 46.873 1.00 55.03 399 ASP A O 1
ATOM 3242 N N . LEU A 1 400 ? -25.844 -45.668 47.081 1.00 56.88 400 LEU A N 1
ATOM 3243 C CA . LEU A 1 400 ? -25.841 -45.903 45.635 1.00 56.88 400 LEU A CA 1
ATOM 3244 C C . LEU A 1 400 ? -27.215 -45.639 44.989 1.00 56.88 400 LEU A C 1
ATOM 3246 O O . LEU A 1 400 ? -27.297 -45.261 43.815 1.00 56.88 400 LEU A O 1
ATOM 3250 N N . HIS A 1 401 ? -28.305 -45.788 45.750 1.00 57.25 401 HIS A N 1
ATOM 3251 C CA . HIS A 1 401 ? -29.659 -45.477 45.278 1.00 57.25 401 HIS A CA 1
ATOM 3252 C C . HIS A 1 401 ? -29.945 -43.963 45.316 1.00 57.25 401 HIS A C 1
ATOM 3254 O O . HIS A 1 401 ? -30.572 -43.425 44.400 1.00 57.25 401 HIS A O 1
ATOM 3260 N N . SER A 1 402 ? -29.387 -43.254 46.306 1.00 61.41 402 SER A N 1
ATOM 3261 C CA . SER A 1 402 ? -29.472 -41.790 46.450 1.00 61.41 402 SER A CA 1
ATOM 3262 C C . SER A 1 402 ? -28.742 -41.042 45.325 1.00 61.41 402 SER A C 1
ATOM 3264 O O . SER A 1 402 ? -29.254 -40.052 44.792 1.00 61.41 402 SER A O 1
ATOM 3266 N N . MET A 1 403 ? -27.580 -41.542 44.885 1.00 63.47 403 MET A N 1
ATOM 3267 C CA . MET A 1 403 ? -26.862 -40.973 43.736 1.00 63.47 403 MET A CA 1
ATOM 3268 C C . MET A 1 403 ? -27.558 -41.245 42.397 1.00 63.47 403 MET A C 1
ATOM 3270 O O . MET A 1 403 ? -27.574 -40.374 41.525 1.00 63.47 403 MET A O 1
ATOM 3274 N N . LYS A 1 404 ? -28.179 -42.419 42.220 1.00 68.75 404 LYS A N 1
ATOM 3275 C CA . LYS A 1 404 ? -28.933 -42.728 40.991 1.00 68.75 404 LYS A CA 1
ATOM 3276 C C . LYS A 1 404 ? -30.199 -41.877 40.859 1.00 68.75 404 LYS A C 1
ATOM 3278 O O . LYS A 1 404 ? -30.490 -41.418 39.758 1.00 68.75 404 LYS A O 1
ATOM 3283 N N . LEU A 1 405 ? -30.899 -41.598 41.962 1.00 67.75 405 LEU A N 1
ATOM 3284 C CA . LEU A 1 405 ? -32.062 -40.700 41.970 1.00 67.75 405 LEU A CA 1
ATOM 3285 C C . LEU A 1 405 ? -31.684 -39.235 41.706 1.00 67.75 405 LEU A C 1
ATOM 3287 O O . LEU A 1 405 ? -32.387 -38.565 40.950 1.00 67.75 405 LEU A O 1
ATOM 3291 N N . ARG A 1 406 ? -30.552 -38.751 42.242 1.00 72.75 406 ARG A N 1
ATOM 3292 C CA . ARG A 1 406 ? -30.042 -37.400 41.941 1.00 72.75 406 ARG A CA 1
ATOM 3293 C C . ARG A 1 406 ? -29.677 -37.230 40.465 1.00 72.75 406 ARG A C 1
ATOM 3295 O O . ARG A 1 406 ? -30.160 -36.294 39.838 1.00 72.75 406 ARG A O 1
ATOM 3302 N N . ASN A 1 407 ? -28.954 -38.185 39.882 1.00 70.56 407 ASN A N 1
ATOM 3303 C CA . ASN A 1 407 ? -28.593 -38.138 38.461 1.00 70.56 407 ASN A CA 1
ATOM 3304 C C . ASN A 1 407 ? -29.809 -38.249 37.520 1.00 70.56 407 ASN A C 1
ATOM 3306 O O . ASN A 1 407 ? -29.809 -37.664 36.437 1.00 70.56 407 ASN A O 1
ATOM 3310 N N . LEU A 1 408 ? -30.868 -38.967 37.917 1.00 71.75 408 LEU A N 1
ATOM 3311 C CA . LEU A 1 408 ? -32.103 -39.049 37.130 1.00 71.75 408 LEU A CA 1
ATOM 3312 C C . LEU A 1 408 ? -32.883 -37.718 37.147 1.00 71.75 408 LEU A C 1
ATOM 3314 O O . LEU A 1 408 ? -33.372 -37.279 36.107 1.00 71.75 408 LEU A O 1
ATOM 3318 N N . LEU A 1 409 ? -32.949 -37.053 38.305 1.00 72.00 409 LEU A N 1
ATOM 3319 C CA . LEU A 1 409 ? -33.582 -35.737 38.472 1.00 72.00 409 LEU A CA 1
ATOM 3320 C C . LEU A 1 409 ? -32.818 -34.619 37.749 1.00 72.00 409 LEU A C 1
ATOM 3322 O O . LEU A 1 409 ? -33.429 -33.713 37.182 1.00 72.00 409 LEU A O 1
ATOM 3326 N N . GLU A 1 410 ? -31.489 -34.696 37.727 1.00 73.75 410 GLU A N 1
ATOM 3327 C CA . GLU A 1 410 ?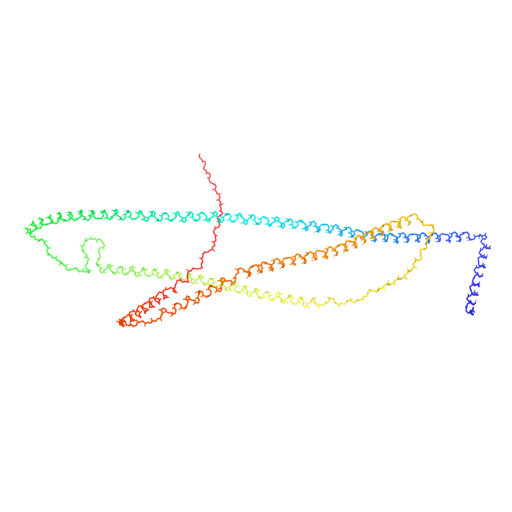 -30.626 -33.706 37.076 1.00 73.75 410 GLU A CA 1
ATOM 3328 C C . GLU A 1 410 ? -30.681 -33.823 35.543 1.00 73.75 410 GLU A C 1
ATOM 3330 O O . GLU A 1 410 ? -30.791 -32.814 34.842 1.00 73.75 410 GLU A O 1
ATOM 3335 N N . ASN A 1 411 ? -30.780 -35.051 35.020 1.00 66.94 411 ASN A N 1
ATOM 3336 C CA . ASN A 1 411 ? -30.998 -35.293 33.593 1.00 66.94 411 ASN A CA 1
ATOM 3337 C C . ASN A 1 411 ? -32.393 -34.861 33.112 1.00 66.94 411 ASN A C 1
ATOM 3339 O O . ASN A 1 411 ? -32.501 -34.317 32.011 1.00 66.94 411 ASN A O 1
ATOM 3343 N N . GLN A 1 412 ? -33.445 -35.024 33.927 1.00 69.06 412 GLN A N 1
ATOM 3344 C CA . GLN A 1 412 ? -34.787 -34.511 33.604 1.00 69.06 412 GLN A CA 1
ATOM 3345 C C . GLN A 1 412 ? -34.849 -32.973 33.632 1.00 69.06 412 GLN A C 1
ATOM 3347 O O . GLN A 1 412 ? -35.512 -32.365 32.789 1.00 69.06 412 GLN A O 1
ATOM 3352 N N . LYS A 1 413 ? -34.100 -32.318 34.532 1.00 68.06 413 LYS A N 1
ATOM 3353 C CA . LYS A 1 413 ? -33.946 -30.850 34.546 1.00 68.06 413 LYS A CA 1
ATOM 3354 C C . LYS A 1 413 ? -33.229 -30.331 33.297 1.00 68.06 413 LYS A C 1
ATOM 3356 O O . LYS A 1 413 ? -33.664 -29.338 32.718 1.00 68.06 413 LYS A O 1
ATOM 3361 N N . ALA A 1 414 ? -32.175 -31.013 32.847 1.00 60.53 414 ALA A N 1
ATOM 3362 C CA . ALA A 1 414 ? -31.442 -30.635 31.639 1.00 60.53 414 ALA A CA 1
ATOM 3363 C C . ALA A 1 414 ? -32.291 -30.776 30.361 1.00 60.53 414 ALA A C 1
ATOM 3365 O O . ALA A 1 414 ? -32.210 -29.923 29.475 1.00 60.53 414 ALA A O 1
ATOM 3366 N N . THR A 1 415 ? -33.166 -31.789 30.281 1.00 61.59 415 THR A N 1
ATOM 3367 C CA . THR A 1 415 ? -34.091 -31.949 29.140 1.00 61.59 415 THR A CA 1
ATOM 3368 C C . THR A 1 415 ? -35.200 -30.897 29.131 1.00 61.59 415 THR A C 1
ATOM 3370 O O . THR A 1 415 ? -35.575 -30.428 28.058 1.00 61.59 415 THR A O 1
ATOM 3373 N N . LEU A 1 416 ? -35.680 -30.456 30.301 1.00 56.66 416 LEU A N 1
ATOM 3374 C CA . LEU A 1 416 ? -36.669 -29.377 30.393 1.00 56.66 416 LEU A CA 1
ATOM 3375 C C . LEU A 1 416 ? -36.078 -28.007 30.004 1.00 56.66 416 LEU A C 1
ATOM 3377 O O . LEU A 1 416 ? -36.760 -27.198 29.380 1.00 56.66 416 LEU A O 1
ATOM 3381 N N . ILE A 1 417 ? -34.797 -27.764 30.313 1.00 55.25 417 ILE A N 1
ATOM 3382 C CA . ILE A 1 417 ? -34.094 -26.513 29.972 1.00 55.25 417 ILE A CA 1
ATOM 3383 C C . ILE A 1 417 ? -33.734 -26.459 28.475 1.00 55.25 417 ILE A C 1
ATOM 3385 O O . ILE A 1 417 ? -33.893 -25.415 27.850 1.00 55.25 417 ILE A O 1
ATOM 3389 N N . HIS A 1 418 ? -33.332 -27.577 27.856 1.00 52.16 418 HIS A N 1
ATOM 3390 C CA . HIS A 1 418 ? -33.065 -27.633 26.407 1.00 52.16 418 HIS A CA 1
ATOM 3391 C C . HIS A 1 418 ? -34.328 -27.685 25.525 1.00 52.16 418 HIS A C 1
ATOM 3393 O O . HIS A 1 418 ? -34.244 -27.436 24.322 1.00 52.16 418 HIS A O 1
ATOM 3399 N N . GLY A 1 419 ? -35.499 -27.985 26.100 1.00 49.75 419 GLY A N 1
ATOM 3400 C CA . GLY A 1 419 ? -36.793 -27.900 25.413 1.00 49.75 419 GLY A CA 1
ATOM 3401 C C . GLY A 1 419 ? -37.346 -26.474 25.289 1.00 49.75 419 GLY A C 1
ATOM 3402 O O . GLY A 1 419 ? -38.180 -26.228 24.422 1.00 49.75 419 GLY A O 1
ATOM 3403 N N . PHE A 1 420 ? -36.865 -25.527 26.105 1.00 46.19 420 PHE A N 1
ATOM 3404 C CA . PHE A 1 420 ? -37.339 -24.136 26.115 1.00 46.19 420 PHE A CA 1
ATOM 3405 C C . PHE A 1 420 ? -36.464 -23.156 25.315 1.00 46.19 420 PHE A C 1
ATOM 3407 O O . PHE A 1 420 ? -36.937 -22.078 24.974 1.00 46.19 420 PHE A O 1
ATOM 3414 N N . THR A 1 421 ? -35.232 -23.518 24.942 1.00 50.97 421 THR A N 1
ATOM 3415 C CA . THR A 1 421 ? -34.297 -22.605 24.249 1.00 50.97 421 THR A CA 1
ATOM 3416 C C . THR A 1 421 ? -34.240 -22.765 22.726 1.00 50.97 421 THR A C 1
ATOM 3418 O O . THR A 1 421 ? -33.499 -22.047 22.068 1.00 50.97 421 THR A O 1
ATOM 3421 N N . LYS A 1 422 ? -35.048 -23.648 22.119 1.00 49.91 422 LYS A N 1
ATOM 3422 C CA . LYS A 1 422 ? -35.102 -23.817 20.649 1.00 49.91 422 LYS A CA 1
ATOM 3423 C C . LYS A 1 422 ? -36.182 -22.999 19.925 1.00 49.91 422 LYS A C 1
ATOM 3425 O O . LYS A 1 422 ? -36.407 -23.235 18.744 1.00 49.91 422 LYS A O 1
ATOM 3430 N N . ASN A 1 423 ? -36.802 -22.019 20.588 1.00 49.91 423 ASN A N 1
ATOM 3431 C CA . ASN A 1 423 ? -37.788 -21.122 19.965 1.00 49.91 423 ASN A CA 1
ATOM 3432 C C . ASN A 1 423 ? -37.398 -19.628 19.951 1.00 49.91 423 ASN A C 1
ATOM 3434 O O . ASN A 1 42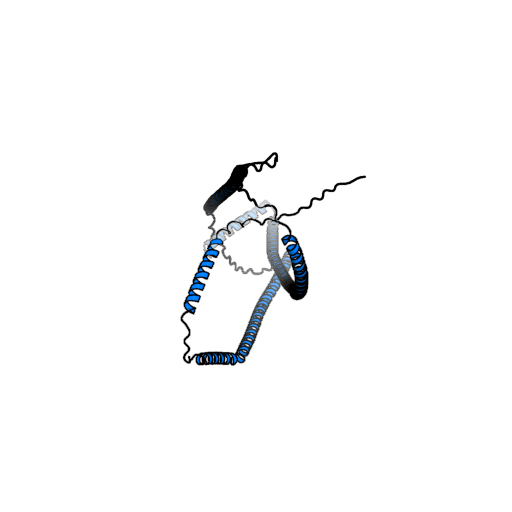3 ? -38.229 -18.817 19.551 1.00 49.91 423 ASN A O 1
ATOM 3438 N N . GLU A 1 424 ? -36.164 -19.244 20.310 1.00 48.88 424 GLU A N 1
ATOM 3439 C CA . GLU A 1 424 ? -35.750 -17.821 20.310 1.00 48.88 424 GLU A CA 1
ATOM 3440 C C . GLU A 1 424 ? -34.673 -17.428 19.274 1.00 48.88 424 GLU A C 1
ATOM 3442 O O . GLU A 1 424 ? -34.463 -16.240 19.049 1.00 48.88 424 GLU A O 1
ATOM 3447 N N . ASP A 1 425 ? -34.102 -18.363 18.507 1.00 44.38 425 ASP A N 1
ATOM 3448 C CA . ASP A 1 425 ? -33.033 -18.049 17.533 1.00 44.38 425 ASP A CA 1
ATOM 3449 C C . ASP A 1 425 ? -33.518 -17.771 16.094 1.00 44.38 425 ASP A C 1
ATOM 3451 O O . ASP A 1 425 ? -32.788 -17.941 15.119 1.00 44.38 425 ASP A O 1
ATOM 3455 N N . THR A 1 426 ? -34.750 -17.285 15.925 1.00 51.88 426 THR A N 1
ATOM 3456 C CA . THR A 1 426 ? -35.226 -16.766 14.625 1.00 51.88 426 THR A CA 1
ATOM 3457 C C . THR A 1 426 ? -35.758 -15.344 14.721 1.00 51.88 426 THR A C 1
ATOM 3459 O O . THR A 1 426 ? -36.809 -15.049 14.173 1.00 51.88 426 THR A O 1
ATOM 3462 N N . LEU A 1 427 ? -35.048 -14.436 15.396 1.00 50.34 427 LEU A N 1
ATOM 3463 C CA . LEU A 1 427 ? -35.303 -12.990 15.304 1.00 50.34 427 LEU A CA 1
ATOM 3464 C C . LEU A 1 427 ? -34.098 -12.185 15.821 1.00 50.34 427 LEU A C 1
ATOM 3466 O O . LEU A 1 427 ? -34.174 -11.540 16.854 1.00 50.34 427 LEU A O 1
ATOM 3470 N N . ASN A 1 428 ? -32.972 -12.222 15.101 1.00 46.00 428 ASN A N 1
ATOM 3471 C CA . ASN A 1 428 ? -31.962 -11.153 15.129 1.00 46.00 428 ASN A CA 1
ATOM 3472 C C . ASN A 1 428 ? -30.989 -11.302 13.955 1.00 46.00 428 ASN A C 1
ATOM 3474 O O . ASN A 1 428 ? -29.874 -11.799 14.079 1.00 46.00 428 ASN A O 1
ATOM 3478 N N . PHE A 1 429 ? -31.433 -10.856 12.784 1.00 41.25 429 PHE A N 1
ATOM 3479 C CA . PHE A 1 429 ? -30.556 -10.629 11.641 1.00 41.25 429 PHE A CA 1
ATOM 3480 C C . PHE A 1 429 ? -31.063 -9.408 10.872 1.00 41.25 429 PHE A C 1
ATOM 3482 O O . PHE A 1 429 ? -31.684 -9.572 9.838 1.00 41.25 429 PHE A O 1
ATOM 3489 N N . PHE A 1 430 ? -30.912 -8.199 11.432 1.00 38.19 430 PHE A N 1
ATOM 3490 C CA . PHE A 1 430 ? -30.852 -6.913 10.707 1.00 38.19 430 PHE A CA 1
ATOM 3491 C C . PHE A 1 430 ? -30.663 -5.748 11.701 1.00 38.19 430 PHE A C 1
ATOM 3493 O O . PHE A 1 430 ? -31.639 -5.242 12.244 1.00 38.19 430 PHE A O 1
ATOM 3500 N N . SER A 1 431 ? -29.426 -5.279 11.901 1.00 37.44 431 SER A N 1
ATOM 3501 C CA . SER A 1 431 ? -29.142 -3.870 12.243 1.00 37.44 431 SER A CA 1
ATOM 3502 C C . SER A 1 431 ? -27.644 -3.548 12.132 1.00 37.44 431 SER A C 1
ATOM 3504 O O . SER A 1 431 ? -26.899 -3.553 13.104 1.00 37.44 431 SER A O 1
ATOM 3506 N N . ALA A 1 432 ? -27.190 -3.226 10.920 1.00 40.91 432 ALA A N 1
ATOM 3507 C CA . ALA A 1 432 ? -25.939 -2.494 10.717 1.00 40.91 432 ALA A CA 1
ATOM 3508 C C . ALA A 1 432 ? -25.965 -1.760 9.367 1.00 40.91 432 ALA A C 1
ATOM 3510 O O . ALA A 1 432 ? -25.609 -2.345 8.350 1.00 40.91 432 ALA A O 1
ATOM 3511 N N . VAL A 1 433 ? -26.381 -0.486 9.361 1.00 42.47 433 VAL A N 1
ATOM 3512 C CA . VAL A 1 433 ? -26.014 0.515 8.335 1.00 42.47 433 VAL A CA 1
ATOM 3513 C C . VAL A 1 433 ? -25.910 1.896 9.022 1.00 42.47 433 VAL A C 1
ATOM 3515 O O . VAL A 1 433 ? -26.785 2.216 9.829 1.00 42.47 433 VAL A O 1
ATOM 3518 N N . PRO A 1 434 ? -24.851 2.693 8.760 1.00 50.34 434 PRO A N 1
ATOM 3519 C CA . PRO A 1 434 ? -24.504 3.899 9.520 1.00 50.34 434 PRO A CA 1
ATOM 3520 C C . PRO A 1 434 ? -25.226 5.166 9.032 1.00 50.34 434 PRO A C 1
ATOM 3522 O O . PRO A 1 434 ? -25.484 5.330 7.841 1.00 50.34 434 PRO A O 1
ATOM 3525 N N . PHE A 1 435 ? -25.497 6.094 9.956 1.00 35.09 435 PHE A N 1
ATOM 3526 C CA . PHE A 1 435 ? -26.044 7.424 9.670 1.00 35.09 435 PHE A CA 1
ATOM 3527 C C . PHE A 1 435 ? -24.901 8.450 9.635 1.00 35.09 435 PHE A C 1
ATOM 3529 O O . PHE A 1 435 ? -24.243 8.691 10.647 1.00 35.09 435 PHE A O 1
ATOM 3536 N N . SER A 1 436 ? -24.647 9.019 8.455 1.00 36.88 436 SER A N 1
ATOM 3537 C CA . SER A 1 436 ? -23.687 10.104 8.232 1.00 36.88 436 SER A CA 1
ATOM 3538 C C . SER A 1 436 ? -24.371 11.445 8.504 1.00 36.88 436 SER A C 1
ATOM 3540 O O . SER A 1 436 ? -25.434 11.722 7.950 1.00 36.88 436 SER A O 1
ATOM 3542 N N . VAL A 1 437 ? -23.780 12.265 9.371 1.00 41.03 437 VAL A N 1
ATOM 3543 C CA . VAL A 1 437 ? -24.276 13.600 9.731 1.00 41.03 437 VAL A CA 1
ATOM 3544 C C . VAL A 1 437 ? -23.621 14.626 8.806 1.00 41.03 437 VAL A C 1
ATOM 3546 O O . VAL A 1 437 ? -22.443 14.932 8.961 1.00 41.03 437 VAL A O 1
ATOM 3549 N N . GLU A 1 438 ? -24.384 15.173 7.858 1.00 38.69 438 GLU A N 1
ATOM 3550 C CA . GLU A 1 438 ? -24.039 16.422 7.172 1.00 38.69 438 GLU A CA 1
ATOM 3551 C C . GLU A 1 438 ? -24.720 17.599 7.876 1.00 38.69 438 GLU A C 1
ATOM 3553 O O . GLU A 1 438 ? -25.944 17.713 7.946 1.00 38.69 438 GLU A O 1
ATOM 3558 N N . SER A 1 439 ? -23.889 18.492 8.402 1.00 39.28 439 SER A N 1
ATOM 3559 C CA . SER A 1 439 ? -24.255 19.783 8.965 1.00 39.28 439 SER A CA 1
ATOM 3560 C C . SER A 1 439 ? -24.667 20.767 7.865 1.00 39.28 439 SER A C 1
ATOM 3562 O O . SER A 1 439 ? -23.836 21.161 7.045 1.00 39.28 439 SER A O 1
ATOM 3564 N N . LYS A 1 440 ? -25.914 21.249 7.894 1.00 40.34 440 LYS A N 1
ATOM 3565 C CA . LYS A 1 440 ? -26.313 22.500 7.233 1.00 40.34 440 LYS A CA 1
ATOM 3566 C C . LYS A 1 440 ? -26.686 23.539 8.283 1.00 40.34 440 LYS A C 1
ATOM 3568 O O . LYS A 1 440 ? -27.700 23.432 8.963 1.00 40.34 440 LYS A O 1
ATOM 3573 N N . VAL A 1 441 ? -25.814 24.535 8.386 1.00 41.12 441 VAL A N 1
ATOM 3574 C CA . VAL A 1 441 ? -26.007 25.799 9.094 1.00 41.12 441 VAL A CA 1
ATOM 3575 C C . VAL A 1 441 ? -27.022 26.629 8.307 1.00 41.12 441 VAL A C 1
ATOM 3577 O O . VAL A 1 441 ? -26.799 26.916 7.133 1.00 41.12 441 VAL A O 1
ATOM 3580 N N . VAL A 1 442 ? -28.120 27.027 8.949 1.00 43.19 442 VAL A N 1
ATOM 3581 C CA . VAL A 1 442 ? -28.984 28.115 8.478 1.00 43.19 442 VAL A CA 1
ATOM 3582 C C . VAL A 1 442 ? -29.088 29.130 9.605 1.00 43.19 442 VAL A C 1
ATOM 3584 O O . VAL A 1 442 ? -29.597 28.851 10.688 1.00 43.19 442 VAL A O 1
ATOM 3587 N N . THR A 1 443 ? -28.526 30.297 9.330 1.00 48.34 443 THR A N 1
ATOM 3588 C CA . THR A 1 443 ? -28.593 31.527 10.105 1.00 48.34 443 THR A CA 1
ATOM 3589 C C . THR A 1 443 ? -30.012 32.095 10.070 1.00 48.34 443 THR A C 1
ATOM 3591 O O . THR A 1 443 ? -30.623 32.180 9.008 1.00 48.34 443 THR A O 1
ATOM 3594 N N . PHE A 1 444 ? -30.521 32.545 11.217 1.00 40.53 444 PHE A N 1
ATOM 3595 C CA . PHE A 1 444 ? -31.634 33.491 11.265 1.00 40.53 444 PHE A CA 1
ATOM 3596 C C . PHE A 1 444 ? -31.226 34.698 12.102 1.00 40.53 444 PHE A C 1
ATOM 3598 O O . PHE A 1 444 ? -30.881 34.584 13.276 1.00 40.53 444 PHE A O 1
ATOM 3605 N N . ALA A 1 445 ? -31.228 35.846 11.433 1.00 47.69 445 ALA A N 1
ATOM 3606 C CA . ALA A 1 445 ? -31.008 37.161 11.994 1.00 47.69 445 ALA A CA 1
ATOM 3607 C C . ALA A 1 445 ? -32.179 37.572 12.901 1.00 47.69 445 ALA A C 1
ATOM 3609 O O . ALA A 1 445 ? -33.339 37.274 12.614 1.00 47.69 445 ALA A O 1
ATOM 3610 N N . HIS A 1 446 ? -31.865 38.305 13.965 1.00 47.09 446 HIS A N 1
ATOM 3611 C CA . HIS A 1 446 ? -32.782 39.221 14.633 1.00 47.09 446 HIS A CA 1
ATOM 3612 C C . HIS A 1 446 ? -32.190 40.622 14.489 1.00 47.09 446 HIS A C 1
ATOM 3614 O O . HIS A 1 446 ? -31.072 40.863 14.935 1.00 47.09 446 HIS A O 1
ATOM 3620 N N . ASN A 1 447 ? -32.943 41.510 13.843 1.00 48.56 447 ASN A N 1
ATOM 3621 C CA . ASN A 1 447 ? -32.778 42.953 13.945 1.00 48.56 447 ASN A CA 1
ATOM 3622 C C . ASN A 1 447 ? -33.914 43.462 14.837 1.00 48.56 447 ASN A C 1
ATOM 3624 O O . ASN A 1 447 ? -35.082 43.359 14.457 1.00 48.56 447 ASN A O 1
ATOM 3628 N N . ALA A 1 448 ? -33.538 43.990 15.996 1.00 46.50 448 ALA A N 1
ATOM 3629 C CA . ALA A 1 448 ? -34.217 45.030 16.756 1.00 46.50 448 ALA A CA 1
ATOM 3630 C C . ALA A 1 448 ? -33.121 45.849 17.443 1.00 46.50 448 ALA A C 1
ATOM 3632 O O . ALA A 1 448 ? -32.191 45.203 17.984 1.00 46.50 448 ALA A O 1
#

Sequence (448 aa):
MTVASILREDALVRKAKVEEDRTLSEVELTLKDTSEYRNWKDEMKIKVDEERKSELEKLRLKVQLLHEESFLARQDKLQENKEVVKEAKEEKEILKTLTEIARKEQEIENKKKIEDVHEIMEGIAKAKEKLAVDRHKKAADINTENQMLKEKAQREAEEELARKVDLIQQIRLLEKSNPPVGAIIKAVDLTESSNLGLLGEMSIIELQERLAHIKSRETERTKEKRQEIIQHKTHRLNQILQKLEEIDHERNERKLKRIETQQQISAINNSSFRGSSMLSLLCVNSSSSGGDSVVLLPNADPEIKELQDKLLAKKAKRQSMKNEFSNQKLSGTAASILACANQTVHEHKLKMEFEEESKSKQRDGVPALKQRQQQHQEQQQLLQYEKLPKSNEQIDDYDLHSMKLRNLLENQKATLIHGFTKNEDTLNFFSAVPFSVESKVVTFAHNA

InterPro domains:
  IPR039341 Cilia- and flagella-associated protein 99 [PTHR34649] (2-381)
  IPR060436 CFAP99, V-shaped coiled-coil domain [PF27956] (4-133)

Radius of gyration: 63.37 Å; Cα contacts (8 Å, |Δi|>4): 45; chains: 1; bounding box: 131×100×181 Å

Mean predicted aligned error: 22.87 Å